Protein 4CA1 (pdb70)

Structure (mmCIF, N/CA/C/O backbone):
data_4CA1
#
_entry.id   4CA1
#
_cell.length_a   76.060
_cell.length_b   104.120
_cell.length_c   133.590
_cell.angle_alpha   90.00
_cell.angle_beta   90.00
_cell.angle_gamma   90.00
#
_symmetry.space_group_name_H-M   'I 2 2 2'
#
loop_
_entity.id
_entity.type
_entity.pdbx_description
1 polymer 'E3 UBIQUITIN-PROTEIN LIGASE SIAH1'
2 non-polymer 'ZINC ION'
3 non-polymer 'SULFATE ION'
4 non-polymer 'CHLORIDE ION'
5 non-polymer GLYCEROL
6 water water
#
loop_
_atom_site.group_PDB
_atom_site.id
_atom_site.type_symbol
_atom_site.label_atom_id
_atom_site.label_alt_id
_atom_site.label_comp_id
_atom_site.label_asym_id
_atom_site.label_entity_id
_atom_site.label_seq_id
_atom_site.pdbx_PDB_ins_code
_atom_site.Cartn_x
_atom_site.Cartn_y
_atom_site.Cartn_z
_atom_site.occupancy
_atom_site.B_iso_or_equiv
_atom_site.auth_seq_id
_atom_site.auth_comp_id
_atom_site.auth_asym_id
_atom_site.auth_atom_id
_atom_site.pdbx_PDB_model_num
ATOM 1 N N . ALA A 1 4 ? -2.458 -24.316 22.745 1.00 109.32 91 ALA A N 1
ATOM 2 C CA . ALA A 1 4 ? -1.415 -24.855 21.831 1.00 77.77 91 ALA A CA 1
ATOM 3 C C . ALA A 1 4 ? -0.089 -23.983 21.875 1.00 64.05 91 ALA A C 1
ATOM 4 O O . ALA A 1 4 ? 0.787 -24.140 22.761 1.00 52.50 91 ALA A O 1
ATOM 6 N N . ASN A 1 5 ? 0.105 -23.168 20.808 1.00 63.35 92 ASN A N 1
ATOM 7 C CA . ASN A 1 5 ? 1.349 -22.359 20.637 1.00 52.84 92 ASN A CA 1
ATOM 8 C C . ASN A 1 5 ? 1.462 -21.201 21.673 1.00 51.85 92 ASN A C 1
ATOM 9 O O . ASN A 1 5 ? 0.461 -20.742 22.240 1.00 57.13 92 ASN A O 1
ATOM 14 N N . SER A 1 6 ? 2.670 -20.778 21.987 1.00 43.69 93 SER A N 1
ATOM 15 C CA . SER A 1 6 ? 2.767 -19.632 22.874 1.00 45.43 93 SER A CA 1
ATOM 16 C C . SER A 1 6 ? 2.549 -18.335 22.040 1.00 47.09 93 SER A C 1
ATOM 17 O O . SER A 1 6 ? 2.640 -18.329 20.781 1.00 44.49 93 SER A O 1
ATOM 20 N N . VAL A 1 7 ? 2.242 -17.268 22.783 1.00 46.85 94 VAL A N 1
ATOM 21 C CA . VAL A 1 7 ? 2.087 -15.899 22.234 1.00 46.86 94 VAL A CA 1
ATOM 22 C C . VAL A 1 7 ? 3.377 -15.401 21.552 1.00 56.67 94 VAL A C 1
ATOM 23 O O . VAL A 1 7 ? 4.443 -15.351 22.198 1.00 52.83 94 VAL A O 1
ATOM 27 N N . LEU A 1 8 ? 3.267 -14.985 20.261 1.00 45.09 95 LEU A N 1
ATOM 28 C CA . LEU A 1 8 ? 4.358 -14.398 19.472 1.00 53.76 95 LEU A CA 1
ATOM 29 C C . LEU A 1 8 ? 4.227 -12.868 19.425 1.00 48.56 95 LEU A C 1
ATOM 30 O O . LEU A 1 8 ? 3.109 -12.360 19.471 1.00 55.04 95 LEU A O 1
ATOM 35 N N . PHE A 1 9 ? 5.364 -12.156 19.340 1.00 50.08 96 PHE A N 1
ATOM 36 C CA . PHE A 1 9 ? 5.412 -10.666 19.206 1.00 49.05 96 PHE A CA 1
ATOM 37 C C . PHE A 1 9 ? 5.824 -10.229 17.784 1.00 54.44 96 PHE A C 1
ATOM 38 O O . PHE A 1 9 ? 6.748 -10.788 17.214 1.00 41.89 96 PHE A O 1
ATOM 46 N N . PRO A 1 10 ? 5.134 -9.222 17.206 1.00 57.70 97 PRO A N 1
ATOM 47 C CA . PRO A 1 10 ? 5.665 -8.628 15.973 1.00 52.66 97 PRO A CA 1
ATOM 48 C C . PRO A 1 10 ? 6.990 -7.883 16.210 1.00 47.81 97 PRO A C 1
ATOM 49 O O . PRO A 1 10 ? 7.203 -7.272 17.253 1.00 45.49 97 PRO A O 1
ATOM 53 N N . CYS A 1 11 ? 7.895 -7.948 15.244 1.00 42.01 98 CYS A N 1
ATOM 54 C CA . CYS A 1 11 ? 9.055 -7.081 15.225 1.00 40.74 98 CYS A CA 1
ATOM 55 C C . CYS A 1 11 ? 8.617 -5.603 15.240 1.00 40.71 98 CYS A C 1
ATOM 56 O O . CYS A 1 11 ? 7.668 -5.233 14.525 1.00 46.63 98 CYS A O 1
ATOM 59 N N . LYS A 1 12 ? 9.305 -4.768 16.047 1.00 43.18 99 LYS A N 1
ATOM 60 C CA . LYS A 1 12 ? 8.990 -3.310 16.129 1.00 37.49 99 LYS A CA 1
ATOM 61 C C . LYS A 1 12 ? 9.077 -2.622 14.750 1.00 43.41 99 LYS A C 1
ATOM 62 O O . LYS A 1 12 ? 8.577 -1.507 14.594 1.00 40.89 99 LYS A O 1
ATOM 68 N N . TYR A 1 13 ? 9.689 -3.280 13.754 1.00 34.29 100 TYR A N 1
ATOM 69 C CA . TYR A 1 13 ? 9.748 -2.705 12.377 1.00 35.89 100 TYR A CA 1
ATOM 70 C C . TYR A 1 13 ? 8.793 -3.337 11.417 1.00 42.24 100 TYR A C 1
ATOM 71 O O . TYR A 1 13 ? 8.987 -3.240 10.190 1.00 41.38 100 TYR A O 1
ATOM 80 N N . ALA A 1 14 ? 7.765 -3.955 11.982 1.00 40.43 101 ALA A N 1
ATOM 81 C CA . ALA A 1 14 ? 6.633 -4.433 11.182 1.00 48.44 101 ALA A CA 1
ATOM 82 C C . ALA A 1 14 ? 6.013 -3.353 10.245 1.00 52.45 101 ALA A C 1
ATOM 83 O O . ALA A 1 14 ? 5.668 -3.650 9.107 1.00 59.49 101 ALA A O 1
ATOM 85 N N . SER A 1 15 ? 5.892 -2.111 10.716 1.00 54.19 102 SER A N 1
ATOM 86 C CA . SER A 1 15 ? 5.295 -1.021 9.918 1.00 64.58 102 SER A CA 1
ATOM 87 C C . SER A 1 15 ? 6.155 -0.613 8.711 1.00 59.91 102 SER A C 1
ATOM 88 O O . SER A 1 15 ? 5.696 0.110 7.800 1.00 61.62 102 SER A O 1
ATOM 91 N N . SER A 1 16 ? 7.407 -1.082 8.723 1.00 55.58 103 SER A N 1
ATOM 92 C CA . SER A 1 16 ? 8.381 -0.846 7.633 1.00 43.20 103 SER A CA 1
ATOM 93 C C . SER A 1 16 ? 8.439 -2.049 6.691 1.00 57.51 103 SER A C 1
ATOM 94 O O . SER A 1 16 ? 9.225 -2.049 5.738 1.00 71.41 103 SER A O 1
ATOM 97 N N . GLY A 1 17 ? 7.579 -3.050 6.962 1.00 72.30 104 GLY A N 1
ATOM 98 C CA . GLY A 1 17 ? 7.403 -4.260 6.129 1.00 73.01 104 GLY A CA 1
ATOM 99 C C . GLY A 1 17 ? 7.898 -5.559 6.774 1.00 75.01 104 GLY A C 1
ATOM 100 O O . GLY A 1 17 ? 7.837 -6.618 6.135 1.00 59.54 104 GLY A O 1
ATOM 101 N N . CYS A 1 18 ? 8.387 -5.499 8.026 1.00 61.73 105 CYS A N 1
ATOM 102 C CA . CYS A 1 18 ? 8.949 -6.702 8.689 1.00 55.12 105 CYS A CA 1
ATOM 103 C C . CYS A 1 18 ? 7.867 -7.673 9.182 1.00 70.39 105 CYS A C 1
ATOM 104 O O . CYS A 1 18 ? 7.160 -7.360 10.143 1.00 75.83 105 CYS A O 1
ATOM 107 N N . GLU A 1 19 ? 7.798 -8.828 8.506 1.00 79.10 106 GLU A N 1
ATOM 108 C CA . GLU A 1 19 ? 6.735 -9.813 8.675 1.00 77.11 106 GLU A CA 1
ATOM 109 C C . GLU A 1 19 ? 7.021 -10.754 9.835 1.00 84.23 106 GLU A C 1
ATOM 110 O O . GLU A 1 19 ? 6.157 -11.538 10.225 1.00 80.26 106 GLU A O 1
ATOM 116 N N . ILE A 1 20 ? 8.213 -10.695 10.420 1.00 61.39 107 ILE A N 1
ATOM 117 C CA . ILE A 1 20 ? 8.518 -11.776 11.354 1.00 62.21 107 ILE A CA 1
ATOM 118 C C . ILE A 1 20 ? 7.910 -11.684 12.801 1.00 59.99 107 ILE A C 1
ATOM 119 O O . ILE A 1 20 ? 7.798 -10.572 13.329 1.00 54.23 107 ILE A O 1
ATOM 124 N N . THR A 1 21 ? 7.476 -12.822 13.408 1.00 69.12 108 THR A N 1
ATOM 125 C CA . THR A 1 21 ? 6.889 -12.786 14.721 1.00 61.86 108 THR A CA 1
ATOM 126 C C . THR A 1 21 ? 7.726 -13.773 15.507 1.00 53.61 108 THR A C 1
ATOM 127 O O . THR A 1 21 ? 8.085 -14.858 15.015 1.00 68.49 108 THR A O 1
ATOM 131 N N A LEU A 1 22 ? 8.011 -13.383 16.743 0.70 50.78 109 LEU A N 1
ATOM 132 N N B LEU A 1 22 ? 8.069 -13.411 16.731 0.30 51.41 109 LEU A N 1
ATOM 133 C CA A LEU A 1 22 ? 9.031 -14.028 17.578 0.70 56.01 109 LEU A CA 1
ATOM 134 C CA B LEU A 1 22 ? 8.985 -14.240 17.500 0.30 53.99 109 LEU A CA 1
ATOM 135 C C A LEU A 1 22 ? 8.667 -14.201 19.068 0.70 53.53 109 LEU A C 1
ATOM 136 C C B LEU A 1 22 ? 8.640 -14.289 18.992 0.30 52.51 109 LEU A C 1
ATOM 137 O O A LEU A 1 22 ? 7.853 -13.420 19.623 0.70 53.48 109 LEU A O 1
ATOM 138 O O B LEU A 1 22 ? 7.780 -13.526 19.465 0.30 58.06 109 LEU A O 1
ATOM 147 N N . PRO A 1 23 ? 9.279 -15.214 19.732 1.00 49.50 110 PRO A N 1
ATOM 148 C CA . PRO A 1 23 ? 9.091 -15.239 21.182 1.00 47.53 110 PRO A CA 1
ATOM 149 C C . PRO A 1 23 ? 9.734 -14.004 21.757 1.00 40.33 110 PRO A C 1
ATOM 150 O O . PRO A 1 23 ? 10.615 -13.420 21.125 1.00 45.66 110 PRO A O 1
ATOM 154 N N . HIS A 1 24 ? 9.301 -13.604 22.945 1.00 42.42 111 HIS A N 1
ATOM 155 C CA . HIS A 1 24 ? 9.887 -12.411 23.570 1.00 44.36 111 HIS A CA 1
ATOM 156 C C . HIS A 1 24 ? 11.434 -12.464 23.755 1.00 45.43 111 HIS A C 1
ATOM 157 O O . HIS A 1 24 ? 12.118 -11.464 23.462 1.00 48.04 111 HIS A O 1
ATOM 164 N N . THR A 1 25 ? 11.988 -13.608 24.180 1.00 50.39 112 THR A N 1
ATOM 165 C CA . THR A 1 25 ? 13.458 -13.685 24.387 1.00 45.36 112 THR A CA 1
ATOM 166 C C . THR A 1 25 ? 14.240 -13.408 23.142 1.00 43.26 112 THR A C 1
ATOM 167 O O . THR A 1 25 ? 15.431 -13.014 23.242 1.00 47.86 112 THR A O 1
ATOM 171 N N . GLU A 1 26 ? 13.636 -13.679 21.972 1.00 45.36 113 GLU A N 1
ATOM 172 C CA . GLU A 1 26 ? 14.383 -13.500 20.687 1.00 45.36 113 GLU A CA 1
ATOM 173 C C . GLU A 1 26 ? 14.196 -12.120 20.020 1.00 51.49 113 GLU A C 1
ATOM 174 O O . GLU A 1 26 ? 14.860 -11.783 19.013 1.00 46.62 113 GLU A O 1
ATOM 180 N N . LYS A 1 27 ? 13.269 -11.337 20.585 1.00 42.48 114 LYS A N 1
ATOM 181 C CA . LYS A 1 27 ? 12.757 -10.140 19.916 1.00 35.47 114 LYS A CA 1
ATOM 182 C C . LYS A 1 27 ? 13.833 -9.076 19.773 1.00 38.05 114 LYS A C 1
ATOM 183 O O . LYS A 1 27 ? 14.049 -8.609 18.625 1.00 38.07 114 LYS A O 1
ATOM 189 N N . ALA A 1 28 ? 14.528 -8.712 20.884 1.00 41.39 115 ALA A N 1
ATOM 190 C CA . ALA A 1 28 ? 15.618 -7.665 20.837 1.00 37.46 115 ALA A CA 1
ATOM 191 C C . ALA A 1 28 ? 16.761 -8.056 19.877 1.00 43.08 115 ALA A C 1
ATOM 192 O O . ALA A 1 28 ? 17.265 -7.192 19.117 1.00 41.56 115 ALA A O 1
ATOM 194 N N . ASP A 1 29 ? 17.167 -9.335 19.912 1.00 43.99 116 ASP A N 1
ATOM 195 C CA . ASP A 1 29 ? 18.247 -9.882 19.064 1.00 45.33 116 ASP A CA 1
ATOM 196 C C . ASP A 1 29 ? 17.926 -9.653 17.592 1.00 42.28 116 ASP A C 1
ATOM 197 O O . ASP A 1 29 ? 18.739 -9.139 16.828 1.00 47.83 116 ASP A O 1
ATOM 202 N N . HIS A 1 30 ? 16.689 -10.026 17.229 1.00 40.14 117 HIS A N 1
ATOM 203 C CA . HIS A 1 30 ? 16.193 -9.842 15.874 1.00 37.74 117 HIS A CA 1
ATOM 204 C C . HIS A 1 30 ? 16.114 -8.389 15.427 1.00 38.31 117 HIS A C 1
ATOM 205 O O . HIS A 1 30 ? 16.513 -8.058 14.281 1.00 41.62 117 HIS A O 1
ATOM 212 N N . GLU A 1 31 ? 15.556 -7.544 16.266 1.00 36.45 118 GLU A N 1
ATOM 213 C CA . GLU A 1 31 ? 15.367 -6.124 15.901 1.00 42.48 118 GLU A CA 1
ATOM 214 C C . GLU A 1 31 ? 16.696 -5.406 15.714 1.00 41.80 118 GLU A C 1
ATOM 215 O O . GLU A 1 31 ? 16.807 -4.472 14.914 1.00 40.34 118 GLU A O 1
ATOM 221 N N . GLU A 1 32 ? 17.699 -5.849 16.484 1.00 40.29 119 GLU A N 1
ATOM 222 C CA . GLU A 1 32 ? 19.069 -5.338 16.345 1.00 43.33 119 GLU A CA 1
ATOM 223 C C . GLU A 1 32 ? 19.639 -5.573 14.959 1.00 37.92 119 GLU A C 1
ATOM 224 O O . GLU A 1 32 ? 20.445 -4.758 14.448 1.00 50.40 119 GLU A O 1
ATOM 230 N N . LEU A 1 33 ? 19.244 -6.690 14.341 1.00 51.74 120 LEU A N 1
ATOM 231 C CA . LEU A 1 33 ? 19.806 -7.085 13.047 1.00 52.63 120 LEU A CA 1
ATOM 232 C C . LEU A 1 33 ? 18.807 -6.874 11.878 1.00 44.39 120 LEU A C 1
ATOM 233 O O . LEU A 1 33 ? 19.133 -7.140 10.725 1.00 50.51 120 LEU A O 1
ATOM 238 N N . CYS A 1 34 ? 17.576 -6.436 12.180 1.00 43.92 121 CYS A N 1
ATOM 239 C CA . CYS A 1 34 ? 16.499 -6.413 11.181 1.00 36.21 121 CYS A CA 1
ATOM 240 C C . CYS A 1 34 ? 16.888 -5.474 10.017 1.00 42.80 121 CYS A C 1
ATOM 241 O O . CYS A 1 34 ? 17.120 -4.280 10.221 1.00 38.05 121 CYS A O 1
ATOM 244 N N . GLU A 1 35 ? 17.025 -5.982 8.781 1.00 43.10 122 GLU A N 1
ATOM 245 C CA . GLU A 1 35 ? 17.229 -5.134 7.591 1.00 51.20 122 GLU A CA 1
ATOM 246 C C . GLU A 1 35 ? 16.099 -4.097 7.270 1.00 41.48 122 GLU A C 1
ATOM 247 O O . GLU A 1 35 ? 16.329 -3.150 6.548 1.00 65.68 122 GLU A O 1
ATOM 253 N N . PHE A 1 36 ? 14.906 -4.264 7.902 1.00 47.62 123 PHE A N 1
ATOM 254 C CA . PHE A 1 36 ? 13.764 -3.333 7.695 1.00 42.53 123 PHE A CA 1
ATOM 255 C C . PHE A 1 36 ? 13.849 -2.080 8.545 1.00 38.37 123 PHE A C 1
ATOM 256 O O . PHE A 1 36 ? 13.028 -1.161 8.395 1.00 36.56 123 PHE A O 1
ATOM 264 N N . ARG A 1 37 ? 14.779 -2.052 9.485 1.00 31.20 124 ARG A N 1
ATOM 265 C CA . ARG A 1 37 ? 14.866 -0.887 10.354 1.00 29.81 124 ARG A CA 1
ATOM 266 C C . ARG A 1 37 ? 15.107 0.433 9.552 1.00 28.79 124 ARG A C 1
ATOM 267 O O . ARG A 1 37 ? 16.052 0.513 8.788 1.00 28.84 124 ARG A O 1
ATOM 275 N N . PRO A 1 38 ? 14.232 1.430 9.694 1.00 26.90 125 PRO A N 1
ATOM 276 C CA . PRO A 1 38 ? 14.394 2.653 8.911 1.00 26.98 125 PRO A CA 1
ATOM 277 C C . PRO A 1 38 ? 15.307 3.697 9.576 1.00 24.66 125 PRO A C 1
ATOM 278 O O . PRO A 1 38 ? 15.330 3.884 10.843 1.00 28.90 125 PRO A O 1
ATOM 282 N N . TYR A 1 39 ? 16.035 4.395 8.735 1.00 25.25 126 TYR A N 1
ATOM 283 C CA . TYR A 1 39 ? 16.868 5.529 9.224 1.00 25.51 126 TYR A CA 1
ATOM 284 C C . TYR A 1 39 ? 16.486 6.758 8.414 1.00 27.92 126 TYR A C 1
ATOM 285 O O . TYR A 1 39 ? 16.220 6.660 7.195 1.00 28.61 126 TYR A O 1
ATOM 294 N N . SER A 1 40 ? 16.401 7.895 9.061 1.00 25.85 127 SER A N 1
ATOM 295 C CA . SER A 1 40 ? 16.187 9.189 8.309 1.00 27.32 127 SER A CA 1
ATOM 296 C C . SER A 1 40 ? 17.480 9.726 7.657 1.00 24.83 127 SER A C 1
ATOM 297 O O . SER A 1 40 ? 18.596 9.434 8.096 1.00 25.09 127 SER A O 1
ATOM 300 N N . CYS A 1 41 ? 17.341 10.526 6.598 1.00 25.14 128 CYS A N 1
ATOM 301 C CA . CYS A 1 41 ? 18.506 11.134 5.938 1.00 24.21 128 CYS A CA 1
ATOM 302 C C . CYS A 1 41 ? 19.277 11.953 6.952 1.00 21.77 128 CYS A C 1
ATOM 303 O O . CYS A 1 41 ? 18.662 12.732 7.698 1.00 27.21 128 CYS A O 1
ATOM 306 N N . PRO A 1 42 ? 20.583 11.722 7.056 1.00 20.00 129 PRO A N 1
ATOM 307 C CA . PRO A 1 42 ? 21.310 12.393 8.153 1.00 19.42 129 PRO A CA 1
ATOM 308 C C . PRO A 1 42 ? 21.808 13.775 7.753 1.00 22.77 129 PRO A C 1
ATOM 309 O O . PRO A 1 42 ? 22.396 14.439 8.572 1.00 28.19 129 PRO A O 1
ATOM 313 N N . CYS A 1 43 ? 21.574 14.221 6.515 1.00 24.97 130 CYS A N 1
ATOM 314 C CA A CYS A 1 43 ? 22.066 15.529 6.081 0.50 25.03 130 CYS A CA 1
ATOM 315 C CA B CYS A 1 43 ? 21.937 15.596 6.101 0.50 27.73 130 CYS A CA 1
ATOM 316 C C . CYS A 1 43 ? 21.226 16.656 6.776 1.00 32.61 130 CYS A C 1
ATOM 317 O O . CYS A 1 43 ? 19.991 16.697 6.691 1.00 41.23 130 CYS A O 1
ATOM 322 N N . PRO A 1 44 ? 21.929 17.583 7.432 1.00 29.79 131 PRO A N 1
ATOM 323 C CA . PRO A 1 44 ? 21.216 18.675 8.113 1.00 40.41 131 PRO A CA 1
ATOM 324 C C . PRO A 1 44 ? 20.684 19.639 7.077 1.00 51.72 131 PRO A C 1
ATOM 325 O O . PRO A 1 44 ? 21.266 19.737 5.966 1.00 53.72 131 PRO A O 1
ATOM 329 N N . GLY A 1 45 ? 19.564 20.277 7.390 1.00 61.61 132 GLY A N 1
ATOM 330 C CA . GLY A 1 45 ? 18.743 19.958 8.612 1.00 70.55 132 GLY A CA 1
ATOM 331 C C . GLY A 1 45 ? 17.291 19.508 8.369 1.00 54.79 132 GLY A C 1
ATOM 332 O O . GLY A 1 45 ? 16.812 18.492 8.942 1.00 74.12 132 GLY A O 1
ATOM 333 N N . ALA A 1 46 ? 16.598 20.234 7.485 1.00 62.14 133 ALA A N 1
ATOM 334 C CA . ALA A 1 46 ? 15.135 20.075 7.291 1.00 84.18 133 ALA A CA 1
ATOM 335 C C . ALA A 1 46 ? 14.663 19.539 5.899 1.00 102.13 133 ALA A C 1
ATOM 336 O O . ALA A 1 46 ? 13.624 18.855 5.794 1.00 92.67 133 ALA A O 1
ATOM 338 N N . SER A 1 47 ? 15.437 19.827 4.850 1.00 80.32 134 SER A N 1
ATOM 339 C CA . SER A 1 47 ? 15.015 19.604 3.476 1.00 75.45 134 SER A CA 1
ATOM 340 C C . SER A 1 47 ? 14.501 18.165 3.232 1.00 58.46 134 SER A C 1
ATOM 341 O O . SER A 1 47 ? 13.376 17.923 2.813 1.00 61.49 134 SER A O 1
ATOM 344 N N . CYS A 1 48 ? 15.345 17.203 3.558 1.00 51.60 135 CYS A N 1
ATOM 345 C CA . CYS A 1 48 ? 15.239 15.882 2.924 1.00 39.37 135 CYS A CA 1
ATOM 346 C C . CYS A 1 48 ? 14.393 14.944 3.765 1.00 35.56 135 CYS A C 1
ATOM 347 O O . CYS A 1 48 ? 14.652 14.787 4.984 1.00 39.36 135 CYS A O 1
ATOM 350 N N A LYS A 1 49 ? 13.372 14.333 3.155 0.50 36.28 136 LYS A N 1
ATOM 351 N N B LYS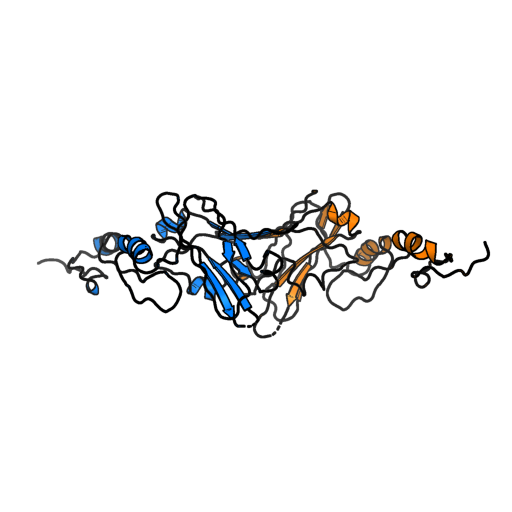 A 1 49 ? 13.446 14.291 3.089 0.50 36.14 136 LYS A N 1
ATOM 352 C CA A LYS A 1 49 ? 12.479 13.448 3.897 0.50 34.58 136 LYS A CA 1
ATOM 353 C CA B LYS A 1 49 ? 12.416 13.479 3.706 0.50 35.68 136 LYS A CA 1
ATOM 354 C C A LYS A 1 49 ? 12.716 11.983 3.617 0.50 32.90 136 LYS A C 1
ATOM 355 C C B LYS A 1 49 ? 12.700 12.000 3.576 0.50 32.80 136 LYS A C 1
ATOM 356 O O A LYS A 1 49 ? 11.885 11.135 3.992 0.50 33.49 136 LYS A O 1
ATOM 357 O O B LYS A 1 49 ? 11.893 11.160 4.014 0.50 33.02 136 LYS A O 1
ATOM 368 N N . TRP A 1 50 ? 13.833 11.665 2.966 1.00 26.97 137 TRP A N 1
ATOM 369 C CA . TRP A 1 50 ? 14.161 10.255 2.702 1.00 28.50 137 TRP A CA 1
ATOM 370 C C . TRP A 1 50 ? 14.316 9.431 3.996 1.00 28.08 137 TRP A C 1
ATOM 371 O O . TRP A 1 50 ? 14.776 9.918 5.043 1.00 27.50 137 TRP A O 1
ATOM 382 N N . GLN A 1 51 ? 13.818 8.210 3.923 1.00 27.38 138 GLN A N 1
ATOM 383 C CA . GLN A 1 51 ? 14.103 7.197 4.912 1.00 27.30 138 GLN A CA 1
ATOM 384 C C . GLN A 1 51 ? 14.475 5.885 4.199 1.00 25.52 138 GLN A C 1
ATOM 385 O O . GLN A 1 51 ? 14.007 5.572 3.089 1.00 30.21 138 GLN A O 1
ATOM 391 N N . GLY A 1 52 ? 15.386 5.125 4.829 1.00 26.04 139 GLY A N 1
ATOM 392 C CA . GLY A 1 52 ? 15.793 3.825 4.232 1.00 25.13 139 GLY A CA 1
ATOM 393 C C . GLY A 1 52 ? 16.639 3.005 5.204 1.00 21.72 139 GLY A C 1
ATOM 394 O O . GLY A 1 52 ? 16.845 3.412 6.342 1.00 23.76 139 GLY A O 1
ATOM 395 N N . SER A 1 53 ? 17.145 1.864 4.756 1.00 24.14 140 SER A N 1
ATOM 396 C CA . SER A 1 53 ? 17.946 1.006 5.608 1.00 21.66 140 SER A CA 1
ATOM 397 C C . SER A 1 53 ? 19.303 1.650 5.914 1.00 20.29 140 SER A C 1
ATOM 398 O O . SER A 1 53 ? 19.751 2.574 5.171 1.00 20.38 140 SER A O 1
ATOM 401 N N . LEU A 1 54 ? 19.995 1.168 6.967 1.00 19.43 141 LEU A N 1
ATOM 402 C CA . LEU A 1 54 ? 21.303 1.719 7.300 1.00 18.84 141 LEU A CA 1
ATOM 403 C C . LEU A 1 54 ? 22.290 1.603 6.143 1.00 19.20 141 LEU A C 1
ATOM 404 O O . LEU A 1 54 ? 22.998 2.568 5.822 1.00 19.38 141 LEU A O 1
ATOM 409 N N . ASP A 1 55 ? 22.294 0.449 5.468 1.00 19.96 142 ASP A N 1
ATOM 410 C CA . ASP A 1 55 ? 23.239 0.300 4.272 1.00 18.71 142 ASP A CA 1
ATOM 411 C C . ASP A 1 55 ? 22.848 1.160 3.068 1.00 23.22 142 ASP A C 1
ATOM 412 O O . ASP A 1 55 ? 23.675 1.319 2.146 1.00 24.77 142 ASP A O 1
ATOM 417 N N . ALA A 1 56 ? 21.630 1.732 3.102 1.00 19.52 143 ALA A N 1
ATOM 418 C CA . ALA A 1 56 ? 21.198 2.610 2.016 1.00 20.31 143 ALA A CA 1
ATOM 419 C C . ALA A 1 56 ? 21.533 4.044 2.242 1.00 20.36 143 ALA A C 1
ATOM 420 O O . ALA A 1 56 ? 21.379 4.877 1.343 1.00 21.08 143 ALA A O 1
ATOM 422 N N . VAL A 1 57 ? 21.997 4.400 3.443 1.00 16.89 144 VAL A N 1
ATOM 423 C CA . VAL A 1 57 ? 22.255 5.813 3.746 1.00 15.06 144 VAL A CA 1
ATOM 424 C C . VAL A 1 57 ? 23.393 6.378 2.917 1.00 18.07 144 VAL A C 1
ATOM 425 O O . VAL A 1 57 ? 23.268 7.442 2.319 1.00 16.76 144 VAL A O 1
ATOM 429 N N . MET A 1 58 ? 24.543 5.709 2.879 1.00 19.00 145 MET A N 1
ATOM 430 C CA . MET A 1 58 ? 25.651 6.294 2.119 1.00 17.34 145 MET A CA 1
ATOM 431 C C . MET A 1 58 ? 25.327 6.390 0.609 1.00 21.17 145 MET A C 1
ATOM 432 O O . MET A 1 58 ? 25.608 7.418 0.023 1.00 20.81 145 MET A O 1
ATOM 437 N N . PRO A 1 59 ? 24.696 5.360 0.011 1.00 21.62 146 PRO A N 1
ATOM 438 C CA . PRO A 1 59 ? 24.250 5.563 -1.362 1.00 24.94 146 PRO A CA 1
ATOM 439 C C . PRO A 1 59 ? 23.273 6.698 -1.554 1.00 24.18 146 PRO A C 1
ATOM 440 O O . PRO A 1 59 ? 23.313 7.434 -2.584 1.00 29.66 146 PRO A O 1
ATOM 444 N N . HIS A 1 60 ? 22.358 6.834 -0.612 1.00 20.79 147 HIS A N 1
ATOM 445 C CA . HIS A 1 60 ? 21.428 7.994 -0.665 1.00 18.59 147 HIS A CA 1
ATOM 446 C C . HIS A 1 60 ? 22.208 9.323 -0.723 1.00 21.31 147 HIS A C 1
ATOM 447 O O . HIS A 1 60 ? 21.859 10.223 -1.495 1.00 23.51 147 HIS A O 1
ATOM 454 N N . LEU A 1 61 ? 23.251 9.456 0.124 1.00 17.11 148 LEU A N 1
ATOM 455 C CA . LEU A 1 61 ? 24.008 10.710 0.177 1.00 17.89 148 LEU A CA 1
ATOM 456 C C . LEU A 1 61 ? 24.724 10.878 -1.124 1.00 22.64 148 LEU A C 1
ATOM 457 O O . LEU A 1 61 ? 24.817 12.003 -1.616 1.00 25.29 148 LEU A O 1
ATOM 462 N N . MET A 1 62 ? 25.277 9.792 -1.640 1.00 26.31 149 MET A N 1
ATOM 463 C CA . MET A 1 62 ? 26.077 9.889 -2.891 1.00 35.30 149 MET A CA 1
ATOM 464 C C . MET A 1 62 ? 25.204 10.255 -4.076 1.00 25.38 149 MET A C 1
ATOM 465 O O . MET A 1 62 ? 25.659 10.913 -5.013 1.00 32.85 149 MET A O 1
ATOM 470 N N . HIS A 1 63 ? 23.936 9.797 -4.077 1.00 27.52 150 HIS A N 1
ATOM 471 C CA . HIS A 1 63 ? 23.077 10.058 -5.242 1.00 33.21 150 HIS A CA 1
ATOM 472 C C . HIS A 1 63 ? 22.216 11.321 -5.151 1.00 38.68 150 HIS A C 1
ATOM 473 O O . HIS A 1 63 ? 21.976 11.960 -6.200 1.00 34.85 150 HIS A O 1
ATOM 480 N N . GLN A 1 64 ? 21.775 11.686 -3.935 1.00 29.03 151 GLN A N 1
ATOM 481 C CA . GLN A 1 64 ? 20.843 12.789 -3.757 1.00 23.25 151 GLN A CA 1
ATOM 482 C C . GLN A 1 64 ? 21.484 14.022 -3.153 1.00 28.27 151 GLN A C 1
ATOM 483 O O . GLN A 1 64 ? 20.795 15.039 -3.113 1.00 32.17 151 GLN A O 1
ATOM 489 N N . HIS A 1 65 ? 22.734 13.930 -2.601 1.00 25.64 152 HIS A N 1
ATOM 490 C CA . HIS A 1 65 ? 23.414 15.098 -2.004 1.00 21.87 152 HIS A CA 1
ATOM 491 C C . HIS A 1 65 ? 24.814 15.233 -2.552 1.00 25.22 152 HIS A C 1
ATOM 492 O O . HIS A 1 65 ? 25.815 15.115 -1.826 1.00 23.66 152 HIS A O 1
ATOM 499 N N . LYS A 1 66 ? 24.884 15.569 -3.820 1.00 31.76 153 LYS A N 1
ATOM 500 C CA . LYS A 1 66 ? 26.165 15.529 -4.535 1.00 29.26 153 LYS A CA 1
ATOM 501 C C . LYS A 1 66 ? 27.148 16.571 -4.113 1.00 29.43 153 LYS A C 1
ATOM 502 O O . LYS A 1 66 ? 28.330 16.435 -4.431 1.00 41.44 153 LYS A O 1
ATOM 508 N N . SER A 1 67 ? 26.675 17.629 -3.456 1.00 28.22 154 SER A N 1
ATOM 509 C CA . SER A 1 67 ? 27.545 18.683 -2.988 1.00 30.28 154 SER A CA 1
ATOM 510 C C . SER A 1 67 ? 28.362 18.235 -1.715 1.00 26.34 154 SER A C 1
ATOM 511 O O . SER A 1 67 ? 29.367 18.867 -1.337 1.00 29.37 154 SER A O 1
ATOM 514 N N . ILE A 1 68 ? 28.008 17.102 -1.109 1.00 22.80 155 ILE A N 1
ATOM 515 C CA . ILE A 1 68 ? 28.830 16.607 0.001 1.00 17.76 155 ILE A CA 1
ATOM 516 C C . ILE A 1 68 ? 30.078 15.856 -0.558 1.00 19.49 155 ILE A C 1
ATOM 517 O O . ILE A 1 68 ? 29.969 14.809 -1.202 1.00 25.04 155 ILE A O 1
ATOM 522 N N . THR A 1 69 ? 31.240 16.330 -0.186 1.00 21.00 156 THR A N 1
ATOM 523 C CA . THR A 1 69 ? 32.532 15.550 -0.469 1.00 21.21 156 THR A CA 1
ATOM 524 C C . THR A 1 69 ? 32.821 14.517 0.552 1.00 20.30 156 THR A C 1
ATOM 525 O O . THR A 1 69 ? 32.402 14.688 1.746 1.00 19.60 156 THR A O 1
ATOM 529 N N . THR A 1 70 ? 33.523 13.473 0.140 1.00 15.24 157 THR A N 1
ATOM 530 C CA . THR A 1 70 ? 33.960 12.462 1.045 1.00 16.03 157 THR A CA 1
ATOM 531 C C . THR A 1 70 ? 35.473 12.459 0.927 1.00 15.90 157 THR A C 1
ATOM 532 O O . THR A 1 70 ? 36.043 12.189 -0.158 1.00 18.45 157 THR A O 1
ATOM 536 N N A LEU A 1 71 ? 36.145 12.779 2.016 0.50 13.55 158 LEU A N 1
ATOM 537 N N B LEU A 1 71 ? 36.077 12.564 2.096 0.50 13.97 158 LEU A N 1
ATOM 538 C CA A LEU A 1 71 ? 37.562 12.548 2.046 0.50 13.96 158 LEU A CA 1
ATOM 539 C CA B LEU A 1 71 ? 37.496 12.561 2.273 0.50 13.23 158 LEU A CA 1
ATOM 540 C C A LEU A 1 71 ? 37.787 11.138 2.521 0.50 15.07 158 LEU A C 1
ATOM 541 C C B LEU A 1 71 ? 38.029 11.281 2.887 0.50 12.61 158 LEU A C 1
ATOM 542 O O A LEU A 1 71 ? 36.857 10.499 3.138 0.50 14.21 158 LEU A O 1
ATOM 543 O O B LEU A 1 71 ? 37.525 10.808 3.886 0.50 10.67 158 LEU A O 1
ATOM 552 N N . GLN A 1 72 ? 39.017 10.662 2.281 1.00 12.30 159 GLN A N 1
ATOM 553 C CA . GLN A 1 72 ? 39.492 9.379 2.787 1.00 13.85 159 GLN A CA 1
ATOM 554 C C . GLN A 1 72 ? 40.633 9.670 3.759 1.00 13.62 159 GLN A C 1
ATOM 555 O O . GLN A 1 72 ? 41.531 10.497 3.508 1.00 15.98 159 GLN A O 1
ATOM 561 N N . GLY A 1 73 ? 40.627 8.947 4.901 1.00 12.27 160 GLY A N 1
ATOM 562 C CA . GLY A 1 73 ? 41.793 8.886 5.852 1.00 14.31 160 GLY A CA 1
ATOM 563 C C . GLY A 1 73 ? 41.233 9.170 7.225 1.00 13.65 160 GLY A C 1
ATOM 564 O O . GLY A 1 73 ? 40.180 9.773 7.383 1.00 15.16 160 GLY A O 1
ATOM 565 N N . GLU A 1 74 ? 42.052 8.788 8.183 1.00 14.20 161 GLU A N 1
ATOM 566 C CA . GLU A 1 74 ? 41.661 9.017 9.566 1.00 15.40 161 GLU A CA 1
ATOM 567 C C . GLU A 1 74 ? 42.030 10.432 10.028 1.00 13.46 161 GLU A C 1
ATOM 568 O O . GLU A 1 74 ? 41.528 10.861 11.072 1.00 14.52 161 GLU A O 1
ATOM 574 N N . ASP A 1 75 ? 42.878 11.178 9.324 1.00 13.62 162 ASP A N 1
ATOM 575 C CA . ASP A 1 75 ? 43.297 12.497 9.801 1.00 14.11 162 ASP A CA 1
ATOM 576 C C . ASP A 1 75 ? 43.242 13.396 8.599 1.00 15.59 162 ASP A C 1
ATOM 577 O O . ASP A 1 75 ? 44.056 13.305 7.632 1.00 21.26 162 ASP A O 1
ATOM 582 N N . ILE A 1 76 ? 42.243 14.270 8.608 1.00 13.61 163 ILE A N 1
ATOM 583 C CA . ILE A 1 76 ? 41.966 15.130 7.403 1.00 15.60 163 ILE A CA 1
ATOM 584 C C . ILE A 1 76 ? 41.828 16.592 7.826 1.00 16.93 163 ILE A C 1
ATOM 585 O O . ILE A 1 76 ? 41.743 16.860 9.041 1.00 15.39 163 ILE A O 1
ATOM 590 N N . VAL A 1 77 ? 41.785 17.502 6.846 1.00 16.22 164 VAL A N 1
ATOM 591 C CA . VAL A 1 77 ? 41.454 18.880 7.075 1.00 17.01 164 VAL A CA 1
ATOM 592 C C . VAL A 1 77 ? 40.143 19.152 6.348 1.00 17.32 164 VAL A C 1
ATOM 593 O O . VAL A 1 77 ? 40.051 18.896 5.076 1.00 24.41 164 VAL A O 1
ATOM 597 N N A PHE A 1 78 ? 39.104 19.637 7.099 0.50 17.42 165 PHE A N 1
ATOM 598 N N B PHE A 1 78 ? 39.191 19.654 7.054 0.50 16.22 165 PHE A N 1
ATOM 599 C CA A PHE A 1 78 ? 37.653 20.069 6.708 0.50 15.50 165 PHE A CA 1
ATOM 600 C CA B PHE A 1 78 ? 38.158 20.119 6.266 0.50 15.06 165 PHE A CA 1
ATOM 601 C C A PHE A 1 78 ? 37.736 21.592 6.415 0.50 17.02 165 PHE A C 1
ATOM 602 C C B PHE A 1 78 ? 38.274 21.584 6.258 0.50 16.93 165 PHE A C 1
ATOM 603 O O A PHE A 1 78 ? 37.699 22.333 7.429 0.50 12.56 165 PHE A O 1
ATOM 604 O O B PHE A 1 78 ? 38.695 22.254 7.192 0.50 18.08 165 PHE A O 1
ATOM 619 N N . LEU A 1 79 ? 37.896 22.081 5.132 1.00 17.30 166 LEU A N 1
ATOM 620 C CA . LEU A 1 79 ? 37.988 23.513 4.911 1.00 18.28 166 LEU A CA 1
ATOM 621 C C . LEU A 1 79 ? 36.566 24.045 4.671 1.00 19.13 166 LEU A C 1
ATOM 622 O O . LEU A 1 79 ? 35.940 23.767 3.595 1.00 21.25 166 LEU A O 1
ATOM 627 N N . ALA A 1 80 ? 36.056 24.778 5.673 1.00 16.20 167 ALA A N 1
ATOM 628 C CA . ALA A 1 80 ? 34.707 25.372 5.576 1.00 16.04 167 ALA A CA 1
ATOM 629 C C . ALA A 1 80 ? 34.893 26.758 4.906 1.00 16.25 167 ALA A C 1
ATOM 630 O O . ALA A 1 80 ? 35.471 27.709 5.479 1.00 17.17 167 ALA A O 1
ATOM 632 N N . THR A 1 81 ? 34.451 26.905 3.637 1.00 17.92 168 THR A N 1
ATOM 633 C CA . THR A 1 81 ? 34.738 28.148 2.977 1.00 17.71 168 THR A CA 1
ATOM 634 C C . THR A 1 81 ? 33.654 29.177 3.243 1.00 19.36 168 THR A C 1
ATOM 635 O O . THR A 1 81 ? 32.494 28.789 3.459 1.00 20.78 168 THR A O 1
ATOM 639 N N . ASP A 1 82 ? 34.050 30.468 3.212 1.00 20.96 169 ASP A N 1
ATOM 640 C CA . ASP A 1 82 ? 33.088 31.612 3.249 1.00 23.44 169 ASP A CA 1
ATOM 641 C C . ASP A 1 82 ? 32.315 31.572 4.591 1.00 22.73 169 ASP A C 1
ATOM 642 O O . ASP A 1 82 ? 31.062 31.667 4.644 1.00 24.17 169 ASP A O 1
ATOM 647 N N . ILE A 1 83 ? 33.068 31.398 5.664 1.00 21.73 170 ILE A N 1
ATOM 648 C CA . ILE A 1 83 ? 32.385 31.294 6.991 1.00 22.51 170 ILE A CA 1
ATOM 649 C C . ILE A 1 83 ? 31.647 32.562 7.368 1.00 29.82 170 ILE A C 1
ATOM 650 O O . ILE A 1 83 ? 30.755 32.497 8.243 1.00 26.88 170 ILE A O 1
ATOM 655 N N . ASN A 1 84 ? 32.022 33.698 6.736 1.00 31.04 171 ASN A N 1
ATOM 656 C CA . ASN A 1 84 ? 31.361 34.981 7.021 1.00 39.10 171 ASN A CA 1
ATOM 657 C C . ASN A 1 84 ? 30.245 35.417 6.125 1.00 44.34 171 ASN A C 1
ATOM 658 O O . ASN A 1 84 ? 29.671 36.461 6.324 1.00 57.29 171 ASN A O 1
ATOM 663 N N . LEU A 1 85 ? 29.930 34.638 5.116 1.00 48.36 172 LEU A N 1
ATOM 664 C CA . LEU A 1 85 ? 28.856 35.097 4.251 1.00 53.19 172 LEU A CA 1
ATOM 665 C C . LEU A 1 85 ? 27.559 34.898 5.025 1.00 53.71 172 LEU A C 1
ATOM 666 O O . LEU A 1 85 ? 27.466 33.894 5.794 1.00 61.17 172 LEU A O 1
ATOM 671 N N . PRO A 1 86 ? 26.597 35.846 4.861 1.00 61.00 173 PRO A N 1
ATOM 672 C CA . PRO A 1 86 ? 25.439 36.000 5.764 1.00 66.25 173 PRO A CA 1
ATOM 673 C C . PRO A 1 86 ? 24.460 34.830 5.834 1.00 74.45 173 PRO A C 1
ATOM 674 O O . PRO A 1 86 ? 24.271 34.099 4.839 1.00 66.68 173 PRO A O 1
ATOM 678 N N . GLY A 1 87 ? 23.873 34.682 7.032 1.00 70.08 174 GLY A N 1
ATOM 679 C CA . GLY A 1 87 ? 22.724 33.812 7.307 1.00 75.30 174 GLY A CA 1
ATOM 680 C C . GLY A 1 87 ? 22.977 32.686 8.298 1.00 64.90 174 GLY A C 1
ATOM 681 O O . GLY A 1 87 ? 23.964 32.710 9.040 1.00 71.15 174 GLY A O 1
ATOM 682 N N . ALA A 1 88 ? 22.034 31.735 8.332 1.00 72.62 175 ALA A N 1
ATOM 683 C CA . ALA A 1 88 ? 22.224 30.367 8.858 1.00 65.87 175 ALA A CA 1
ATOM 684 C C . ALA A 1 88 ? 22.819 29.504 7.725 1.00 63.38 175 ALA A C 1
ATOM 685 O O . ALA A 1 88 ? 22.274 29.456 6.602 1.00 55.11 175 ALA A O 1
ATOM 687 N N . VAL A 1 89 ? 23.903 28.794 7.999 1.00 47.41 176 VAL A N 1
ATOM 688 C CA . VAL A 1 89 ? 24.600 28.103 6.945 1.00 35.20 176 VAL A CA 1
ATOM 689 C C . VAL A 1 89 ? 25.085 26.700 7.495 1.00 24.90 176 VAL A C 1
ATOM 690 O O . VAL A 1 89 ? 25.258 26.515 8.714 1.00 21.49 176 VAL A O 1
ATOM 694 N N . ASP A 1 90 ? 25.213 25.688 6.673 1.00 24.91 177 ASP A N 1
ATOM 695 C CA A ASP A 1 90 ? 25.665 24.358 7.075 0.80 23.02 177 ASP A CA 1
ATOM 696 C CA B ASP A 1 90 ? 25.752 24.396 7.113 0.20 22.63 177 ASP A CA 1
ATOM 697 C C . ASP A 1 90 ? 26.855 24.014 6.135 1.00 19.10 177 ASP A C 1
ATOM 698 O O . ASP A 1 90 ? 26.885 24.425 4.895 1.00 24.65 177 ASP A O 1
ATOM 707 N N . TRP A 1 91 ? 27.821 23.292 6.653 1.00 14.16 178 TRP A N 1
ATOM 708 C CA . TRP A 1 91 ? 28.881 22.707 5.829 1.00 12.86 178 TRP A CA 1
ATOM 709 C C . TRP A 1 91 ? 28.842 21.267 6.248 1.00 14.28 178 TRP A C 1
ATOM 710 O O . TRP A 1 91 ? 28.795 20.933 7.455 1.00 15.35 178 TRP A O 1
ATOM 721 N N . VAL A 1 92 ? 28.983 20.331 5.311 1.00 12.40 179 VAL A N 1
ATOM 722 C CA A VAL A 1 92 ? 28.847 18.927 5.595 0.80 12.28 179 VAL A CA 1
ATOM 723 C CA B VAL A 1 92 ? 28.884 18.911 5.629 0.20 12.48 179 VAL A CA 1
ATOM 724 C C . VAL A 1 92 ? 29.875 18.156 4.769 1.00 13.20 179 VAL A C 1
ATOM 725 O O . VAL A 1 92 ? 30.038 18.482 3.533 1.00 16.36 179 VAL A O 1
ATOM 732 N N A MET A 1 93 ? 30.536 17.196 5.392 0.50 13.58 180 MET A N 1
ATOM 733 N N B MET A 1 93 ? 30.624 17.272 5.395 0.50 14.23 180 MET A N 1
ATOM 734 C CA A MET A 1 93 ? 31.591 16.410 4.702 0.50 14.03 180 MET A CA 1
ATOM 735 C CA B MET A 1 93 ? 31.528 16.401 4.621 0.50 13.96 180 MET A CA 1
ATOM 736 C C A MET A 1 93 ? 31.561 15.025 5.225 0.50 13.69 180 MET A C 1
ATOM 737 C C B MET A 1 93 ? 31.470 15.030 5.196 0.50 13.30 180 MET A C 1
ATOM 738 O O A MET A 1 93 ? 31.395 14.831 6.452 0.50 13.70 180 MET A O 1
ATOM 739 O O B MET A 1 93 ? 31.142 14.852 6.415 0.50 14.09 180 MET A O 1
ATOM 748 N N . MET A 1 94 ? 31.825 14.041 4.391 1.00 12.64 181 MET A N 1
ATOM 749 C CA . MET A 1 94 ? 31.938 12.658 4.897 1.00 10.72 181 MET A CA 1
ATOM 750 C C . MET A 1 94 ? 33.422 12.293 4.993 1.00 13.00 181 MET A C 1
ATOM 751 O O . MET A 1 94 ? 34.263 12.830 4.195 1.00 13.86 181 MET A O 1
ATOM 756 N N . GLN A 1 95 ? 33.785 11.432 5.939 1.00 11.09 182 GLN A N 1
ATOM 757 C CA . GLN A 1 95 ? 35.180 11.000 6.116 1.00 9.92 182 GLN A CA 1
ATOM 758 C C . GLN A 1 95 ? 35.152 9.500 6.173 1.00 11.77 182 GLN A C 1
ATOM 759 O O . GLN A 1 95 ? 34.420 8.881 6.936 1.00 13.09 182 GLN A O 1
ATOM 765 N N A SER A 1 96 ? 35.856 8.837 5.257 0.70 9.73 183 SER A N 1
ATOM 766 N N B SER A 1 96 ? 36.080 8.918 5.422 0.30 11.14 183 SER A N 1
ATOM 767 C CA A SER A 1 96 ? 35.912 7.315 5.216 0.70 11.07 183 SER A CA 1
ATOM 768 C CA B SER A 1 96 ? 36.104 7.464 5.241 0.30 11.93 183 SER A CA 1
ATOM 769 C C A SER A 1 96 ? 37.207 6.837 5.869 0.70 11.36 183 SER A C 1
ATOM 770 C C B SER A 1 96 ? 37.323 6.802 5.868 0.30 11.31 183 SER A C 1
ATOM 771 O O A SER A 1 96 ? 38.303 7.241 5.449 0.70 13.23 183 SER A O 1
ATOM 772 O O B SER A 1 96 ? 38.465 7.005 5.443 0.30 12.60 183 SER A O 1
ATOM 777 N N . CYS A 1 97 ? 37.071 5.999 6.886 1.00 12.78 184 CYS A N 1
ATOM 778 C CA . CYS A 1 97 ? 38.222 5.403 7.593 1.00 11.47 184 CYS A CA 1
ATOM 779 C C . CYS A 1 97 ? 37.676 4.252 8.455 1.00 9.62 184 CYS A C 1
ATOM 780 O O . CYS A 1 97 ? 36.467 4.265 8.821 1.00 10.44 184 CYS A O 1
ATOM 783 N N . PHE A 1 98 ? 38.570 3.284 8.782 1.00 11.22 185 PHE A N 1
ATOM 784 C CA . PHE A 1 98 ? 38.195 2.137 9.662 1.00 11.58 185 PHE A CA 1
ATOM 785 C C . PHE A 1 98 ? 37.006 1.372 9.143 1.00 12.17 185 PHE A C 1
ATOM 786 O O . PHE A 1 98 ? 36.352 0.662 9.922 1.00 13.30 185 PHE A O 1
ATOM 794 N N . GLY A 1 99 ? 36.801 1.386 7.832 1.00 11.60 186 GLY A N 1
ATOM 795 C CA . GLY A 1 99 ? 35.681 0.581 7.255 1.00 13.68 186 GLY A CA 1
ATOM 796 C C . GLY A 1 99 ? 34.321 1.256 7.434 1.00 12.32 186 GLY A C 1
ATOM 797 O O . GLY A 1 99 ? 33.310 0.642 7.117 1.00 15.62 186 GLY A O 1
ATOM 798 N N . PHE A 1 100 ? 34.300 2.515 7.896 1.00 10.46 187 PHE A N 1
ATOM 799 C CA . PHE A 1 100 ? 33.048 3.229 8.114 1.00 9.30 187 PHE A CA 1
ATOM 800 C C . PHE A 1 100 ? 33.072 4.585 7.435 1.00 10.48 187 PHE A C 1
ATOM 801 O O . PHE A 1 100 ? 34.116 5.058 6.941 1.00 11.36 187 PHE A O 1
ATOM 809 N N . HIS A 1 101 ? 31.907 5.270 7.460 1.00 10.16 188 HIS A N 1
ATOM 810 C CA . HIS A 1 101 ? 31.798 6.621 7.021 1.00 11.48 188 HIS A CA 1
ATOM 811 C C . HIS A 1 101 ? 31.285 7.485 8.152 1.00 12.02 188 HIS A C 1
ATOM 812 O O . HIS A 1 101 ? 30.300 7.117 8.802 1.00 12.19 188 HIS A O 1
ATOM 819 N N . PHE A 1 102 ? 31.977 8.602 8.367 1.00 10.48 189 PHE A N 1
ATOM 820 C CA . PHE A 1 102 ? 31.623 9.538 9.448 1.00 10.11 189 PHE A CA 1
ATOM 821 C C . PHE A 1 102 ? 31.163 10.811 8.763 1.00 12.27 189 PHE A C 1
ATOM 822 O O . PHE A 1 102 ? 31.737 11.205 7.718 1.00 18.54 189 PHE A O 1
ATOM 830 N N . MET A 1 103 ? 30.180 11.468 9.327 1.00 9.89 190 MET A N 1
ATOM 831 C CA . MET A 1 103 ? 29.749 12.741 8.763 1.00 10.14 190 MET A CA 1
ATOM 832 C C . MET A 1 103 ? 30.171 13.884 9.689 1.00 11.27 190 MET A C 1
ATOM 833 O O . MET A 1 103 ? 29.859 13.845 10.889 1.00 11.77 190 MET A O 1
ATOM 838 N N . LEU A 1 104 ? 30.910 14.857 9.166 1.00 10.04 191 LEU A N 1
ATOM 839 C CA A LEU A 1 104 ? 31.350 16.016 9.881 0.50 10.42 191 LEU A CA 1
ATOM 840 C CA B LEU A 1 104 ? 31.260 16.066 9.935 0.50 10.24 191 LEU A CA 1
ATOM 841 C C . LEU A 1 104 ? 30.306 17.146 9.529 1.00 9.87 191 LEU A C 1
ATOM 842 O O . LEU A 1 104 ? 30.023 17.390 8.315 1.00 11.30 191 LEU A O 1
ATOM 851 N N . VAL A 1 105 ? 29.754 17.852 10.517 1.00 10.49 192 VAL A N 1
ATOM 852 C CA . VAL A 1 105 ? 28.828 18.930 10.283 1.00 12.23 192 VAL A CA 1
ATOM 853 C C . VAL A 1 105 ? 29.313 20.143 10.948 1.00 12.74 192 VAL A C 1
ATOM 854 O O . VAL A 1 105 ? 29.625 20.058 12.166 1.00 14.33 192 VAL A O 1
ATOM 858 N N . LEU A 1 106 ? 29.308 21.266 10.278 1.00 12.89 193 LEU A N 1
ATOM 859 C CA . LEU A 1 106 ? 29.507 22.576 10.933 1.00 11.35 193 LEU A CA 1
ATOM 860 C C . LEU A 1 106 ? 28.274 23.396 10.697 1.00 14.16 193 LEU A C 1
ATOM 861 O O . LEU A 1 106 ? 27.829 23.501 9.552 1.00 14.14 193 LEU A O 1
ATOM 866 N N . GLU A 1 107 ? 27.628 23.922 11.758 1.00 13.79 194 GLU A N 1
ATOM 867 C CA . GLU A 1 107 ? 26.387 24.626 11.547 1.00 14.56 194 GLU A CA 1
ATOM 868 C C . GLU A 1 107 ? 26.542 25.984 12.089 1.00 16.59 194 GLU A C 1
ATOM 869 O O . GLU A 1 107 ? 27.015 26.121 13.233 1.00 15.65 194 GLU A O 1
ATOM 875 N N . LYS A 1 108 ? 26.159 27.011 11.375 1.00 16.28 195 LYS A N 1
ATOM 876 C CA . LYS A 1 108 ? 26.164 28.367 11.899 1.00 17.85 195 LYS A CA 1
ATOM 877 C C . LYS A 1 108 ? 24.760 28.755 12.214 1.00 19.62 195 LYS A C 1
ATOM 878 O O . LYS A 1 108 ? 23.869 28.639 11.386 1.00 24.06 195 LYS A O 1
ATOM 884 N N . GLN A 1 109 ? 24.550 29.233 13.436 1.00 21.03 196 GLN A N 1
ATOM 885 C CA . GLN A 1 109 ? 23.200 29.643 13.857 1.00 21.67 196 GLN A CA 1
ATOM 886 C C . GLN A 1 109 ? 23.220 31.133 14.161 1.00 27.29 196 GLN A C 1
ATOM 887 O O . GLN A 1 109 ? 24.202 31.635 14.759 1.00 28.83 196 GLN A O 1
ATOM 893 N N . GLU A 1 110 ? 22.122 31.823 13.869 1.00 35.70 197 GLU A N 1
ATOM 894 C CA . GLU A 1 110 ? 22.024 33.212 14.254 1.00 40.26 197 GLU A CA 1
ATOM 895 C C . GLU A 1 110 ? 21.334 33.322 15.628 1.00 58.29 197 GLU A C 1
ATOM 896 O O . GLU A 1 110 ? 20.306 32.664 15.865 1.00 60.77 197 GLU A O 1
ATOM 902 N N . LYS A 1 111 ? 21.897 34.144 16.524 1.00 63.37 198 LYS A N 1
ATOM 903 C CA . LYS A 1 111 ? 21.320 34.388 17.864 1.00 68.45 198 LYS A CA 1
ATOM 904 C C . LYS A 1 111 ? 20.957 35.867 18.147 1.00 65.27 198 LYS A C 1
ATOM 905 O O . LYS A 1 111 ? 20.532 36.623 17.251 1.00 73.54 198 LYS A O 1
ATOM 911 N N . HIS A 1 115 ? 24.117 38.040 16.708 1.00 54.30 202 HIS A N 1
ATOM 912 C CA . HIS A 1 115 ? 25.479 37.523 16.479 1.00 42.54 202 HIS A CA 1
ATOM 913 C C . HIS A 1 115 ? 25.371 36.045 16.132 1.00 48.27 202 HIS A C 1
ATOM 914 O O . HIS A 1 115 ? 24.286 35.478 16.224 1.00 46.36 202 HIS A O 1
ATOM 921 N N . GLN A 1 116 ? 26.455 35.399 15.729 1.00 36.46 203 GLN A N 1
ATOM 922 C CA . GLN A 1 116 ? 26.307 34.095 15.190 1.00 27.22 203 GLN A CA 1
ATOM 923 C C . GLN A 1 116 ? 27.109 33.135 16.089 1.00 31.93 203 GLN A C 1
ATOM 924 O O . GLN A 1 116 ? 28.174 33.533 16.624 1.00 37.74 203 GLN A O 1
ATOM 930 N N . GLN A 1 117 ? 26.699 31.847 16.166 1.00 23.48 204 GLN A N 1
ATOM 931 C CA . GLN A 1 117 ? 27.622 30.920 16.719 1.00 21.61 204 GLN A CA 1
ATOM 932 C C . GLN A 1 117 ? 27.643 29.671 15.880 1.00 17.51 204 GLN A C 1
ATOM 933 O O . GLN A 1 117 ? 26.717 29.350 15.065 1.00 21.44 204 GLN A O 1
ATOM 939 N N . PHE A 1 118 ? 28.721 28.959 16.043 1.00 17.48 205 PHE A N 1
ATOM 940 C CA . PHE A 1 118 ? 29.052 27.788 15.253 1.00 14.60 205 PHE A CA 1
ATOM 941 C C . PHE A 1 118 ? 29.042 26.555 16.146 1.00 13.76 205 PHE A C 1
ATOM 942 O O . PHE A 1 118 ? 29.567 26.595 17.259 1.00 14.78 205 PHE A O 1
ATOM 950 N N . PHE A 1 119 ? 28.597 25.450 15.615 1.00 11.56 206 PHE A N 1
ATOM 951 C CA . PHE A 1 119 ? 28.571 24.168 16.257 1.00 10.67 206 PHE A CA 1
ATOM 952 C C . PHE A 1 119 ? 29.214 23.174 15.298 1.00 11.43 206 PHE A C 1
ATOM 953 O O . PHE A 1 119 ? 28.801 23.071 14.132 1.00 14.84 206 PHE A O 1
ATOM 961 N N . ALA A 1 120 ? 30.152 22.371 15.772 1.00 10.45 207 ALA A N 1
ATOM 962 C CA . ALA A 1 120 ? 30.776 21.358 14.877 1.00 9.32 207 ALA A CA 1
ATOM 963 C C . ALA A 1 120 ? 30.732 20.013 15.604 1.00 11.04 207 ALA A C 1
ATOM 964 O O . ALA A 1 120 ? 31.077 19.920 16.813 1.00 10.49 207 ALA A O 1
ATOM 966 N N . ILE A 1 121 ? 30.387 18.966 14.893 1.00 10.21 208 ILE A N 1
ATOM 967 C CA . ILE A 1 121 ? 30.110 17.656 15.493 1.00 8.98 208 ILE A CA 1
ATOM 968 C C . ILE A 1 121 ? 30.317 16.560 14.478 1.00 10.20 208 ILE A C 1
ATOM 969 O O . ILE A 1 121 ? 30.228 16.834 13.267 1.00 11.41 208 ILE A O 1
ATOM 974 N N . VAL A 1 122 ? 30.551 15.370 14.921 1.00 8.90 209 VAL A N 1
ATOM 975 C CA . VAL A 1 122 ? 30.734 14.217 14.013 1.00 7.98 209 VAL A CA 1
ATOM 976 C C . VAL A 1 122 ? 29.777 13.106 14.378 1.00 9.61 209 VAL A C 1
ATOM 977 O O . VAL A 1 122 ? 29.506 12.841 15.599 1.00 9.81 209 VAL A O 1
ATOM 981 N N . GLN A 1 123 ? 29.160 12.492 13.352 1.00 9.22 210 GLN A N 1
ATOM 982 C CA . GLN A 1 123 ? 28.293 11.342 13.609 1.00 10.13 210 GLN A CA 1
ATOM 983 C C . GLN A 1 123 ? 28.765 10.149 12.751 1.00 11.20 210 GLN A C 1
ATOM 984 O O . GLN A 1 123 ? 29.283 10.351 11.592 1.00 15.16 210 GLN A O 1
ATOM 990 N N . LEU A 1 124 ? 28.599 8.954 13.230 1.00 10.52 211 LEU A N 1
ATOM 991 C CA . LEU A 1 124 ? 28.923 7.776 12.449 1.00 10.08 211 LEU A CA 1
ATOM 992 C C . LEU A 1 124 ? 27.713 7.232 11.743 1.00 10.35 211 LEU A C 1
ATOM 993 O O . LEU A 1 124 ? 26.625 7.142 12.331 1.00 11.96 211 LEU A O 1
ATOM 998 N N A ILE A 1 125 ? 27.877 6.833 10.429 0.70 10.49 212 ILE A N 1
ATOM 999 N N B ILE A 1 125 ? 27.883 6.835 10.473 0.30 10.90 212 ILE A N 1
ATOM 1000 C CA A ILE A 1 125 ? 26.795 6.042 9.759 0.70 12.63 212 ILE A CA 1
ATOM 1001 C CA B ILE A 1 125 ? 26.819 6.111 9.789 0.30 11.83 212 ILE A CA 1
ATOM 1002 C C A ILE A 1 125 ? 26.939 4.613 10.297 0.70 12.40 212 ILE A C 1
ATOM 1003 C C B ILE A 1 125 ? 26.913 4.650 10.286 0.30 12.46 212 ILE A C 1
ATOM 1004 O O A ILE A 1 125 ? 27.706 3.776 9.780 0.70 13.22 212 ILE A O 1
ATOM 1005 O O B ILE A 1 125 ? 27.579 3.816 9.668 0.30 13.05 212 ILE A O 1
ATOM 1014 N N . GLY A 1 126 ? 26.316 4.359 11.463 1.00 13.31 213 GLY A N 1
ATOM 1015 C CA . GLY A 1 126 ? 26.525 3.103 12.127 1.00 13.30 213 GLY A CA 1
ATOM 1016 C C . GLY A 1 126 ? 25.759 3.176 13.453 1.00 13.69 213 GLY A C 1
ATOM 1017 O O . GLY A 1 126 ? 25.017 4.194 13.678 1.00 14.87 213 GLY A O 1
ATOM 1018 N N . THR A 1 127 ? 25.889 2.132 14.230 1.00 15.74 214 THR A N 1
ATOM 1019 C CA . THR A 1 127 ? 25.146 2.038 15.531 1.00 14.98 214 THR A CA 1
ATOM 1020 C C . THR A 1 127 ? 25.833 2.735 16.668 1.00 16.40 214 THR A C 1
ATOM 1021 O O . THR A 1 127 ? 27.025 3.068 16.580 1.00 14.26 214 THR A O 1
ATOM 1025 N N . ARG A 1 128 ? 25.093 2.934 17.775 1.00 16.00 215 ARG A N 1
ATOM 1026 C CA . ARG A 1 128 ? 25.740 3.457 18.962 1.00 15.50 215 ARG A CA 1
ATOM 1027 C C . ARG A 1 128 ? 26.863 2.544 19.444 1.00 15.24 215 ARG A C 1
ATOM 1028 O O . ARG A 1 128 ? 27.897 3.052 19.907 1.00 15.43 215 ARG A O 1
ATOM 1036 N N . LYS A 1 129 ? 26.668 1.217 19.356 1.00 16.35 216 LYS A N 1
ATOM 1037 C CA . LYS A 1 129 ? 27.656 0.269 19.897 1.00 20.03 216 LYS A CA 1
ATOM 1038 C C . LYS A 1 129 ? 28.930 0.424 19.007 1.00 16.85 216 LYS A C 1
ATOM 1039 O O . LYS A 1 129 ? 30.037 0.444 19.505 1.00 18.78 216 LYS A O 1
ATOM 1045 N N . GLN A 1 130 ? 28.746 0.633 17.695 1.00 13.74 217 GLN A N 1
ATOM 1046 C CA . GLN A 1 130 ? 29.933 0.892 16.857 1.00 13.60 217 GLN A CA 1
ATOM 1047 C C . GLN A 1 130 ? 30.606 2.262 17.163 1.00 12.84 217 GLN A C 1
ATOM 1048 O O . GLN A 1 130 ? 31.826 2.357 17.225 1.00 14.30 217 GLN A O 1
ATOM 1054 N N . ALA A 1 131 ? 29.784 3.306 17.346 1.00 12.37 218 ALA A N 1
ATOM 1055 C CA . ALA A 1 131 ? 30.299 4.653 17.560 1.00 12.34 218 ALA A CA 1
ATOM 1056 C C . ALA A 1 131 ? 31.155 4.707 18.848 1.00 12.34 218 ALA A C 1
ATOM 1057 O O . ALA A 1 131 ? 32.113 5.463 18.870 1.00 12.47 218 ALA A O 1
ATOM 1059 N N . GLU A 1 132 ? 30.748 3.921 19.872 1.00 13.33 219 GLU A N 1
ATOM 1060 C CA . GLU A 1 132 ? 31.502 3.914 21.147 1.00 15.19 219 GLU A CA 1
ATOM 1061 C C . GLU A 1 132 ? 32.921 3.349 21.020 1.00 14.65 219 GLU A C 1
ATOM 1062 O O . GLU A 1 132 ? 33.698 3.553 21.924 1.00 17.79 219 GLU A O 1
ATOM 1068 N N . ASN A 1 133 ? 33.283 2.744 19.873 1.00 14.15 220 ASN A N 1
ATOM 1069 C CA . ASN A 1 133 ? 34.652 2.348 19.666 1.00 12.84 220 ASN A CA 1
ATOM 1070 C C . ASN A 1 133 ? 35.521 3.402 19.036 1.00 13.09 220 ASN A C 1
ATOM 1071 O O . ASN A 1 133 ? 36.678 3.107 18.714 1.00 16.37 220 ASN A O 1
ATOM 1076 N N . PHE A 1 134 ? 34.974 4.609 18.803 1.00 12.13 221 PHE A N 1
ATOM 1077 C CA . PHE A 1 134 ? 35.747 5.696 18.189 1.00 11.43 221 PHE A CA 1
ATOM 1078 C C . PHE A 1 134 ? 35.750 6.944 19.028 1.00 12.60 221 PHE A C 1
ATOM 1079 O O . PHE A 1 134 ? 34.802 7.181 19.854 1.00 12.46 221 PHE A O 1
ATOM 1087 N N . ALA A 1 135 ? 36.780 7.721 18.827 1.00 12.30 222 ALA A N 1
ATOM 1088 C CA . ALA A 1 135 ? 36.830 9.095 19.308 1.00 11.90 222 ALA A CA 1
ATOM 1089 C C . ALA A 1 135 ? 37.067 9.993 18.129 1.00 10.88 222 ALA A C 1
ATOM 1090 O O . ALA A 1 135 ? 37.724 9.592 17.136 1.00 13.79 222 ALA A O 1
ATOM 1092 N N . TYR A 1 136 ? 36.552 11.212 18.135 1.00 10.31 223 TYR A N 1
ATOM 1093 C CA . TYR A 1 136 ? 36.959 12.161 17.129 1.00 10.83 223 TYR A CA 1
ATOM 1094 C C . TYR A 1 136 ? 37.510 13.417 17.780 1.00 10.95 223 TYR A C 1
ATOM 1095 O O . TYR A 1 136 ? 37.113 13.733 18.923 1.00 12.18 223 TYR A O 1
ATOM 1104 N N . ARG A 1 137 ? 38.457 14.058 17.110 1.00 9.20 224 ARG A N 1
ATOM 1105 C CA . ARG A 1 137 ? 39.105 15.283 17.589 1.00 9.12 224 ARG A CA 1
ATOM 1106 C C . ARG A 1 137 ? 38.923 16.345 16.514 1.00 10.62 224 ARG A C 1
ATOM 1107 O O . ARG A 1 137 ? 39.223 16.076 15.333 1.00 11.36 224 ARG A O 1
ATOM 1115 N N . LEU A 1 138 ? 38.349 17.490 16.860 1.00 9.12 225 LEU A N 1
ATOM 1116 C CA . LEU A 1 138 ? 38.268 18.652 16.004 1.00 10.04 225 LEU A CA 1
ATOM 1117 C C . LEU A 1 138 ? 39.238 19.680 16.517 1.00 10.84 225 LEU A C 1
ATOM 1118 O O . LEU A 1 138 ? 39.231 19.958 17.726 1.00 11.77 225 LEU A O 1
ATOM 1123 N N A GLU A 1 139 ? 40.122 20.187 15.658 0.70 11.43 226 GLU A N 1
ATOM 1124 N N B GLU A 1 139 ? 40.069 20.273 15.668 0.30 10.70 226 GLU A N 1
ATOM 1125 C CA A GLU A 1 139 ? 41.068 21.252 16.028 0.70 11.90 226 GLU A CA 1
ATOM 1126 C CA B GLU A 1 139 ? 41.137 21.161 16.148 0.30 10.67 226 GLU A CA 1
ATOM 1127 C C A GLU A 1 139 ? 40.876 22.454 15.173 0.70 12.56 226 GLU A C 1
ATOM 1128 C C B GLU A 1 139 ? 41.230 22.381 15.235 0.30 11.19 226 GLU A C 1
ATOM 1129 O O A GLU A 1 139 ? 40.706 22.358 13.949 0.70 14.07 226 GLU A O 1
ATOM 1130 O O B GLU A 1 139 ? 41.482 22.161 14.002 0.30 9.64 226 GLU A O 1
ATOM 1141 N N . LEU A 1 140 ? 40.980 23.606 15.788 1.00 12.46 227 LEU A N 1
ATOM 1142 C CA . LEU A 1 140 ? 41.186 24.878 15.073 1.00 13.99 227 LEU A CA 1
ATOM 1143 C C . LEU A 1 140 ? 42.581 25.343 15.397 1.00 13.72 227 LEU A C 1
ATOM 1144 O O . LEU A 1 140 ? 43.004 25.281 16.565 1.00 13.79 227 LEU A O 1
ATOM 1149 N N . ASN A 1 141 ? 43.358 25.663 14.365 1.00 15.85 228 ASN A N 1
ATOM 1150 C CA . ASN A 1 141 ? 44.751 26.111 14.559 1.00 18.30 228 ASN A CA 1
ATOM 1151 C C . ASN A 1 141 ? 44.971 27.476 14.027 1.00 19.53 228 ASN A C 1
ATOM 1152 O O . ASN A 1 141 ? 44.521 27.779 12.880 1.00 22.23 228 ASN A O 1
ATOM 1157 N N . GLY A 1 142 ? 45.655 28.296 14.793 1.00 22.76 229 GLY A N 1
ATOM 1158 C CA . GLY A 1 142 ? 45.938 29.682 14.378 1.00 25.33 229 GLY A CA 1
ATOM 1159 C C . GLY A 1 142 ? 47.300 30.039 14.876 1.00 25.51 229 GLY A C 1
ATOM 1160 O O . GLY A 1 142 ? 48.012 29.150 15.365 1.00 25.63 229 GLY A O 1
ATOM 1161 N N . HIS A 1 143 ? 47.692 31.294 14.714 1.00 26.88 230 HIS A N 1
ATOM 1162 C CA A HIS A 1 143 ? 49.047 31.650 15.158 0.50 28.04 230 HIS A CA 1
ATOM 1163 C CA B HIS A 1 143 ? 48.981 31.819 15.149 0.50 28.28 230 HIS A CA 1
ATOM 1164 C C . HIS A 1 143 ? 49.108 31.639 16.677 1.00 21.69 230 HIS A C 1
ATOM 1165 O O . HIS A 1 143 ? 48.468 32.406 17.374 1.00 24.32 230 HIS A O 1
ATOM 1178 N N . ARG A 1 144 ? 49.905 30.693 17.179 1.00 20.72 231 ARG A N 1
ATOM 1179 C CA . ARG A 1 144 ? 50.116 30.531 18.624 1.00 22.01 231 ARG A CA 1
ATOM 1180 C C . ARG A 1 144 ? 48.799 30.279 19.364 1.00 17.40 231 ARG A C 1
ATOM 1181 O O . ARG A 1 144 ? 48.644 30.659 20.529 1.00 19.11 231 ARG A O 1
ATOM 1189 N N . ARG A 1 145 ? 47.819 29.654 18.674 1.00 14.14 232 ARG A N 1
ATOM 1190 C CA . ARG A 1 145 ? 46.520 29.346 19.300 1.00 13.19 232 ARG A CA 1
ATOM 1191 C C . ARG A 1 145 ? 46.013 28.038 18.794 1.00 13.82 232 ARG A C 1
ATOM 1192 O O . ARG A 1 145 ? 46.150 27.704 17.580 1.00 16.33 232 ARG A O 1
ATOM 1200 N N . ARG A 1 146 ? 45.382 27.266 19.667 1.00 11.78 233 ARG A N 1
ATOM 1201 C CA . ARG A 1 146 ? 44.731 26.020 19.248 1.00 11.66 233 ARG A CA 1
ATOM 1202 C C . ARG A 1 146 ? 43.547 25.744 20.121 1.00 12.24 233 ARG A C 1
ATOM 1203 O O . ARG A 1 146 ? 43.630 25.807 21.338 1.00 12.40 233 ARG A O 1
ATOM 1211 N N . LEU A 1 147 ? 42.412 25.429 19.513 1.00 10.84 234 LEU A N 1
ATOM 1212 C CA . LEU A 1 147 ? 41.185 25.054 20.265 1.00 10.43 234 LEU A CA 1
ATOM 1213 C C . LEU A 1 147 ? 40.850 23.654 19.819 1.00 9.45 234 LEU A C 1
ATOM 1214 O O . LEU A 1 147 ? 40.730 23.380 18.591 1.00 11.66 234 LEU A O 1
ATOM 1219 N N . THR A 1 148 ? 40.671 22.733 20.777 1.00 9.23 235 THR A N 1
ATOM 1220 C CA . THR A 1 148 ? 40.433 21.309 20.442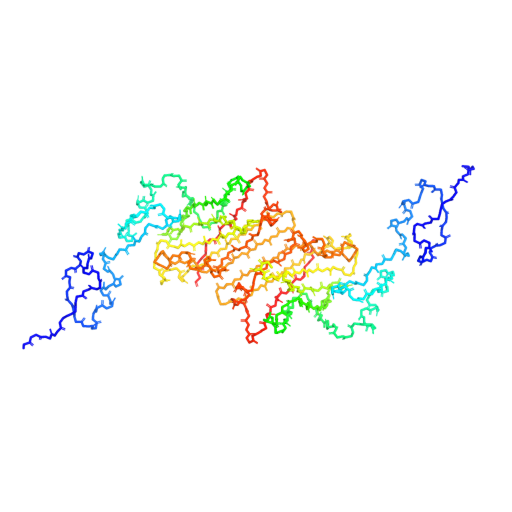 1.00 9.59 235 THR A CA 1
ATOM 1221 C C . THR A 1 148 ? 39.238 20.767 21.168 1.00 9.64 235 THR A C 1
ATOM 1222 O O . THR A 1 148 ? 39.032 21.049 22.385 1.00 10.26 235 THR A O 1
ATOM 1226 N N . TRP A 1 149 ? 38.387 19.994 20.484 1.00 8.30 236 TRP A N 1
ATOM 1227 C CA . TRP A 1 149 ? 37.254 19.272 21.103 1.00 8.38 236 TRP A CA 1
ATOM 1228 C C . TRP A 1 149 ? 37.408 17.831 20.816 1.00 9.78 236 TRP A C 1
ATOM 1229 O O . TRP A 1 149 ? 37.691 17.470 19.640 1.00 10.78 236 TRP A O 1
ATOM 1240 N N . GLU A 1 150 ? 37.205 16.960 21.780 1.00 8.84 237 GLU A N 1
ATOM 1241 C CA . GLU A 1 150 ? 37.276 15.512 21.532 1.00 10.59 237 GLU A CA 1
ATOM 1242 C C . GLU A 1 150 ? 36.105 14.879 22.167 1.00 10.43 237 GLU A C 1
ATOM 1243 O O . GLU A 1 150 ? 35.735 15.183 23.330 1.00 11.64 237 GLU A O 1
ATOM 1249 N N . ALA A 1 151 ? 35.480 13.917 21.481 1.00 10.01 238 ALA A N 1
ATOM 1250 C CA . ALA A 1 151 ? 34.270 13.271 22.006 1.00 10.15 238 ALA A CA 1
ATOM 1251 C C . ALA A 1 151 ? 34.024 11.946 21.245 1.00 10.76 238 ALA A C 1
ATOM 1252 O O . ALA A 1 151 ? 34.764 11.611 20.329 1.00 11.73 238 ALA A O 1
ATOM 1254 N N . THR A 1 152 ? 32.975 11.252 21.618 1.00 10.55 239 THR A N 1
ATOM 1255 C CA . THR A 1 152 ? 32.530 10.057 20.916 1.00 9.77 239 THR A CA 1
ATOM 1256 C C . THR A 1 152 ? 31.570 10.499 19.807 1.00 10.03 239 THR A C 1
ATOM 1257 O O . THR A 1 152 ? 30.672 11.303 20.052 1.00 11.48 239 THR A O 1
ATOM 1261 N N . PRO A 1 153 ? 31.761 9.998 18.575 1.00 9.81 240 PRO A N 1
ATOM 1262 C CA . PRO A 1 153 ? 30.772 10.376 17.559 1.00 11.04 240 PRO A CA 1
ATOM 1263 C C . PRO A 1 153 ? 29.336 9.953 17.934 1.00 10.70 240 PRO A C 1
ATOM 1264 O O . PRO A 1 153 ? 29.116 8.913 18.556 1.00 10.95 240 PRO A O 1
ATOM 1268 N N . ARG A 1 154 ? 28.385 10.790 17.551 1.00 11.12 241 ARG A N 1
ATOM 1269 C CA . ARG A 1 154 ? 26.997 10.403 17.685 1.00 12.59 241 ARG A CA 1
ATOM 1270 C C . ARG A 1 154 ? 26.645 9.331 16.654 1.00 12.23 241 ARG A C 1
ATOM 1271 O O . ARG A 1 154 ? 27.297 9.256 15.635 1.00 14.22 241 ARG A O 1
ATOM 1279 N N A SER A 1 155 ? 25.698 8.474 16.905 0.70 12.95 242 SER A N 1
ATOM 1280 N N B SER A 1 155 ? 25.686 8.481 16.936 0.30 13.01 242 SER A N 1
ATOM 1281 C CA A SER A 1 155 ? 25.241 7.527 15.880 0.70 13.28 242 SER A CA 1
ATOM 1282 C CA B SER A 1 155 ? 25.266 7.518 15.943 0.30 13.65 242 SER A CA 1
ATOM 1283 C C A SER A 1 155 ? 24.173 8.241 15.034 0.70 14.49 242 SER A C 1
ATOM 1284 C C B SER A 1 155 ? 24.190 8.163 15.096 0.30 13.69 242 SER A C 1
ATOM 1285 O O A SER A 1 155 ? 23.478 9.160 15.518 0.70 14.35 242 SER A O 1
ATOM 1286 O O B SER A 1 155 ? 23.533 9.134 15.505 0.30 13.53 242 SER A O 1
ATOM 1291 N N A ILE A 1 156 ? 23.984 7.837 13.770 0.70 14.76 243 ILE A N 1
ATOM 1292 N N B ILE A 1 156 ? 23.991 7.611 13.905 0.30 12.73 243 ILE A N 1
ATOM 1293 C CA A ILE A 1 156 ? 22.928 8.545 13.023 0.70 15.21 243 ILE A CA 1
ATOM 1294 C CA B ILE A 1 156 ? 23.038 8.209 12.995 0.30 12.85 243 ILE A CA 1
ATOM 1295 C C A ILE A 1 156 ? 21.542 8.373 13.618 0.70 15.86 243 ILE A C 1
ATOM 1296 C C B ILE A 1 156 ? 21.622 8.262 13.530 0.30 14.11 243 ILE A C 1
ATOM 1297 O O A ILE A 1 156 ? 20.703 9.268 13.436 0.70 19.11 243 ILE A O 1
ATOM 1298 O O B ILE A 1 156 ? 20.866 9.202 13.239 0.30 17.41 243 ILE A O 1
ATOM 1307 N N . HIS A 1 157 ? 21.255 7.225 14.284 1.00 15.21 244 HIS A N 1
ATOM 1308 C CA . HIS A 1 157 ? 19.895 7.116 14.893 1.00 18.52 244 HIS A CA 1
ATOM 1309 C C . HIS A 1 157 ? 19.720 8.218 15.960 1.00 20.71 244 HIS A C 1
ATOM 1310 O O . HIS A 1 157 ? 18.645 8.847 16.027 1.00 22.09 244 HIS A O 1
ATOM 1317 N N . GLU A 1 158 ? 20.768 8.442 16.783 1.00 15.91 245 GLU A N 1
ATOM 1318 C CA . GLU A 1 158 ? 20.675 9.524 17.783 1.00 17.56 245 GLU A CA 1
ATOM 1319 C C . GLU A 1 158 ? 20.594 10.903 17.146 1.00 17.93 245 GLU A C 1
ATOM 1320 O O . GLU A 1 158 ? 19.978 11.823 17.694 1.00 18.29 245 GLU A O 1
ATOM 1326 N N . GLY A 1 159 ? 21.262 11.028 15.988 1.00 15.51 246 GLY A N 1
ATOM 1327 C CA . GLY A 1 159 ? 21.367 12.295 15.328 1.00 16.70 246 GLY A CA 1
ATOM 1328 C C . GLY A 1 159 ? 22.220 13.283 16.069 1.00 14.64 246 GLY A C 1
ATOM 1329 O O . GLY A 1 159 ? 22.913 12.964 17.072 1.00 15.77 246 GLY A O 1
ATOM 1330 N N . ILE A 1 160 ? 22.263 14.503 15.535 1.00 13.25 247 ILE A N 1
ATOM 1331 C CA . ILE A 1 160 ? 23.113 15.532 16.081 1.00 13.23 247 ILE A CA 1
ATOM 1332 C C . ILE A 1 160 ? 22.324 16.716 16.610 1.00 15.71 247 ILE A C 1
ATOM 1333 O O . ILE A 1 160 ? 22.919 17.576 17.273 1.00 15.97 247 ILE A O 1
ATOM 1338 N N . ALA A 1 161 ? 21.021 16.809 16.318 1.00 16.07 248 ALA A N 1
ATOM 1339 C CA . ALA A 1 161 ? 20.294 17.984 16.774 1.00 17.38 248 ALA A CA 1
ATOM 1340 C C . ALA A 1 161 ? 20.210 18.107 18.263 1.00 17.07 248 ALA A C 1
ATOM 1341 O O . ALA A 1 161 ? 20.308 19.248 18.773 1.00 17.02 248 ALA A O 1
ATOM 1343 N N . THR A 1 162 ? 20.001 16.978 18.953 1.00 15.02 249 THR A N 1
ATOM 1344 C CA . THR A 1 162 ? 19.940 17.023 20.399 1.00 15.99 249 THR A CA 1
ATOM 1345 C C . THR A 1 162 ? 21.251 17.444 21.022 1.00 14.69 249 THR A C 1
ATOM 1346 O O . THR A 1 162 ? 21.274 18.330 21.909 1.00 15.68 249 THR A O 1
ATOM 1350 N N . ALA A 1 163 ? 22.332 16.841 20.553 1.00 13.41 250 ALA A N 1
ATOM 1351 C CA . ALA A 1 163 ? 23.655 17.242 21.038 1.00 13.17 250 ALA A CA 1
ATOM 1352 C C . ALA A 1 163 ? 23.927 18.743 20.782 1.00 12.59 250 ALA A C 1
ATOM 1353 O O . ALA A 1 163 ? 24.459 19.439 21.656 1.00 14.29 250 ALA A O 1
ATOM 1355 N N . ILE A 1 164 ? 23.583 19.261 19.574 1.00 12.97 251 ILE A N 1
ATOM 1356 C CA . ILE A 1 164 ? 23.795 20.668 19.328 1.00 14.24 251 ILE A CA 1
ATOM 1357 C C . ILE A 1 164 ? 22.958 21.537 20.289 1.00 14.55 251 ILE A C 1
ATOM 1358 O O . ILE A 1 164 ? 23.484 22.547 20.822 1.00 15.18 251 ILE A O 1
ATOM 1363 N N . MET A 1 165 ? 21.685 21.129 20.543 1.00 14.88 252 MET A N 1
ATOM 1364 C CA . MET A 1 165 ? 20.854 21.877 21.502 1.00 16.94 252 MET A CA 1
ATOM 1365 C C . MET A 1 165 ? 21.527 21.907 22.902 1.00 16.42 252 MET A C 1
ATOM 1366 O O . MET A 1 165 ? 21.417 22.917 23.628 1.00 19.43 252 MET A O 1
ATOM 1371 N N . ASN A 1 166 ? 22.193 20.817 23.220 1.00 14.97 253 ASN A N 1
ATOM 1372 C CA . ASN A 1 166 ? 22.880 20.713 24.525 1.00 13.85 253 ASN A CA 1
ATOM 1373 C C . ASN A 1 166 ? 24.285 21.305 24.598 1.00 14.17 253 ASN A C 1
ATOM 1374 O O . ASN A 1 166 ? 24.954 21.295 25.657 1.00 16.05 253 ASN A O 1
ATOM 1379 N N . SER A 1 167 ? 24.767 21.838 23.473 1.00 13.10 254 SER A N 1
ATOM 1380 C CA . SER A 1 167 ? 26.185 22.310 23.374 1.00 12.41 254 SER A CA 1
ATOM 1381 C C . SER A 1 167 ? 27.173 21.189 23.591 1.00 12.80 254 SER A C 1
ATOM 1382 O O . SER A 1 167 ? 28.339 21.467 23.983 1.00 13.38 254 SER A O 1
ATOM 1385 N N . ASP A 1 168 ? 26.748 19.945 23.272 1.00 11.75 255 ASP A N 1
ATOM 1386 C CA . ASP A 1 168 ? 27.648 18.794 23.506 1.00 10.30 255 ASP A CA 1
ATOM 1387 C C . ASP A 1 168 ? 28.426 18.534 22.173 1.00 11.96 255 ASP A C 1
ATOM 1388 O O . ASP A 1 168 ? 28.167 17.535 21.470 1.00 14.06 255 ASP A O 1
ATOM 1393 N N . CYS A 1 169 ? 29.311 19.475 21.874 1.00 10.93 256 CYS A N 1
ATOM 1394 C CA . CYS A 1 169 ? 30.028 19.491 20.608 1.00 9.99 256 CYS A CA 1
ATOM 1395 C C . CYS A 1 169 ? 30.995 20.656 20.678 1.00 10.12 256 CYS A C 1
ATOM 1396 O O . CYS A 1 169 ? 31.141 21.318 21.746 1.00 11.54 256 CYS A O 1
ATOM 1399 N N . LEU A 1 170 ? 31.777 20.894 19.637 1.00 10.48 257 LEU A N 1
ATOM 1400 C CA . LEU A 1 170 ? 32.626 22.111 19.602 1.00 10.37 257 LEU A CA 1
ATOM 1401 C C . LEU A 1 170 ? 31.744 23.296 19.302 1.00 11.39 257 LEU A C 1
ATOM 1402 O O . LEU A 1 170 ? 30.975 23.304 18.329 1.00 13.16 257 LEU A O 1
ATOM 1407 N N . VAL A 1 171 ? 31.795 24.309 20.171 1.00 10.66 258 VAL A N 1
ATOM 1408 C CA . VAL A 1 171 ? 30.949 25.510 20.063 1.00 10.95 258 VAL A CA 1
ATOM 1409 C C . VAL A 1 171 ? 31.811 26.741 20.102 1.00 11.82 258 VAL A C 1
ATOM 1410 O O . VAL A 1 171 ? 32.673 26.878 20.999 1.00 14.30 258 VAL A O 1
ATOM 1414 N N . PHE A 1 172 ? 31.637 27.626 19.132 1.00 13.97 259 PHE A N 1
ATOM 1415 C CA . PHE A 1 172 ? 32.464 28.832 19.079 1.00 16.27 259 PHE A CA 1
ATOM 1416 C C . PHE A 1 172 ? 31.729 29.966 18.382 1.00 18.53 259 PHE A C 1
ATOM 1417 O O . PHE A 1 172 ? 30.838 29.764 17.673 1.00 23.10 259 PHE A O 1
ATOM 1425 N N . ASP A 1 173 ? 32.066 31.202 18.738 1.00 21.84 260 ASP A N 1
ATOM 1426 C CA . ASP A 1 173 ? 31.368 32.372 18.196 1.00 21.71 260 ASP A CA 1
ATOM 1427 C C . ASP A 1 173 ? 32.083 32.927 16.946 1.00 19.65 260 ASP A C 1
ATOM 1428 O O . ASP A 1 173 ? 33.155 32.466 16.555 1.00 20.17 260 ASP A O 1
ATOM 1433 N N A THR A 1 174 ? 31.499 33.963 16.361 0.70 20.17 261 THR A N 1
ATOM 1434 N N B THR A 1 174 ? 31.499 33.926 16.314 0.30 20.15 261 THR A N 1
ATOM 1435 C CA A THR A 1 174 ? 32.121 34.670 15.242 0.70 21.88 261 THR A CA 1
ATOM 1436 C CA B THR A 1 174 ? 32.121 34.460 15.118 0.30 20.19 261 THR A CA 1
ATOM 1437 C C A THR A 1 174 ? 33.504 35.211 15.561 0.70 21.59 261 THR A C 1
ATOM 1438 C C B THR A 1 174 ? 33.455 35.079 15.481 0.30 20.46 261 THR A C 1
ATOM 1439 O O A THR A 1 174 ? 34.381 35.172 14.696 0.70 21.61 261 THR A O 1
ATOM 1440 O O B THR A 1 174 ? 34.413 35.058 14.692 0.30 20.16 261 THR A O 1
ATOM 1447 N N A SER A 1 175 ? 33.730 35.707 16.792 0.70 21.74 262 SER A N 1
ATOM 1448 N N B SER A 1 175 ? 33.523 35.617 16.697 0.30 21.20 262 SER A N 1
ATOM 1449 C CA A SER A 1 175 ? 35.062 36.244 17.116 0.70 22.94 262 SER A CA 1
ATOM 1450 C CA B SER A 1 175 ? 34.726 36.274 17.147 0.30 22.22 262 SER A CA 1
ATOM 1451 C C A SER A 1 175 ? 36.097 35.137 17.065 0.70 21.33 262 SER A C 1
ATOM 1452 C C B SER A 1 175 ? 35.895 35.303 17.057 0.30 21.02 262 SER A C 1
ATOM 1453 O O A SER A 1 175 ? 37.220 35.332 16.561 0.70 21.98 262 SER A O 1
ATOM 1454 O O B SER A 1 175 ? 36.975 35.647 16.572 0.30 23.48 262 SER A O 1
ATOM 1459 N N A ILE A 1 176 ? 35.729 33.978 17.599 0.70 22.98 263 ILE A N 1
ATOM 1460 N N B ILE A 1 176 ? 35.690 34.076 17.500 0.30 21.82 263 ILE A N 1
ATOM 1461 C CA A ILE A 1 176 ? 36.627 32.819 17.527 0.70 21.97 263 ILE A CA 1
ATOM 1462 C CA B ILE A 1 176 ? 36.798 33.141 17.425 0.30 21.22 263 ILE A CA 1
ATOM 1463 C C A ILE A 1 176 ? 36.912 32.396 16.097 0.70 23.18 263 ILE A C 1
ATOM 1464 C C B ILE A 1 176 ? 36.942 32.430 16.061 0.30 21.90 263 ILE A C 1
ATOM 1465 O O A ILE A 1 176 ? 38.095 32.203 15.720 0.70 26.20 263 ILE A O 1
ATOM 1466 O O B ILE A 1 176 ? 38.059 32.043 15.689 0.30 22.17 263 ILE A O 1
ATOM 1475 N N . ALA A 1 177 ? 35.862 32.300 15.284 1.00 21.26 264 ALA A N 1
ATOM 1476 C CA . ALA A 1 177 ? 35.993 31.873 13.894 1.00 24.09 264 ALA A CA 1
ATOM 1477 C C . ALA A 1 177 ? 36.956 32.816 13.210 1.00 25.24 264 ALA A C 1
ATOM 1478 O O . ALA A 1 177 ? 37.811 32.337 12.458 1.00 26.96 264 ALA A O 1
ATOM 1480 N N . GLN A 1 178 ? 36.850 34.118 13.473 1.00 25.22 265 GLN A N 1
ATOM 1481 C CA . GLN A 1 178 ? 37.778 35.093 12.853 1.00 25.29 265 GLN A CA 1
ATOM 1482 C C . GLN A 1 178 ? 39.242 34.917 13.276 1.00 28.12 265 GLN A C 1
ATOM 1483 O O . GLN A 1 178 ? 40.106 35.116 12.435 1.00 31.73 265 GLN A O 1
ATOM 1489 N N . LEU A 1 179 ? 39.499 34.570 14.556 1.00 24.04 266 LEU A N 1
ATOM 1490 C CA . LEU A 1 179 ? 40.876 34.302 15.030 1.00 25.52 266 LEU A CA 1
ATOM 1491 C C . LEU A 1 179 ? 41.540 33.206 14.251 1.00 23.88 266 LEU A C 1
ATOM 1492 O O . LEU A 1 179 ? 42.734 33.244 14.065 1.00 32.88 266 LEU A O 1
ATOM 1497 N N . PHE A 1 180 ? 40.741 32.224 13.810 1.00 18.58 267 PHE A N 1
ATOM 1498 C CA . PHE A 1 180 ? 41.274 31.025 13.210 1.00 20.28 267 PHE A CA 1
ATOM 1499 C C . PHE A 1 180 ? 41.151 31.054 11.691 1.00 21.94 267 PHE A C 1
ATOM 1500 O O . PHE A 1 180 ? 41.786 30.271 11.050 1.00 31.29 267 PHE A O 1
ATOM 1508 N N . ALA A 1 181 ? 40.274 31.844 11.157 1.00 20.56 268 ALA A N 1
ATOM 1509 C CA . ALA A 1 181 ? 40.033 31.808 9.657 1.00 20.16 268 ALA A CA 1
ATOM 1510 C C . ALA A 1 181 ? 41.159 32.458 8.882 1.00 20.92 268 ALA A C 1
ATOM 1511 O O . ALA A 1 181 ? 41.867 33.348 9.395 1.00 22.95 268 ALA A O 1
ATOM 1513 N N . GLU A 1 182 ? 41.272 32.076 7.623 1.00 22.39 269 GLU A N 1
ATOM 1514 C CA . GLU A 1 182 ? 42.228 32.764 6.761 1.00 22.41 269 GLU A CA 1
ATOM 1515 C C . GLU A 1 182 ? 41.548 32.930 5.408 1.00 20.73 269 GLU A C 1
ATOM 1516 O O . GLU A 1 182 ? 40.949 31.953 4.916 1.00 20.19 269 GLU A O 1
ATOM 1522 N N . ASN A 1 183 ? 41.566 34.156 4.893 1.00 23.96 270 ASN A N 1
ATOM 1523 C CA . ASN A 1 183 ? 40.936 34.456 3.566 1.00 23.89 270 ASN A CA 1
ATOM 1524 C C . ASN A 1 183 ? 39.484 34.053 3.579 1.00 25.45 270 ASN A C 1
ATOM 1525 O O . ASN A 1 183 ? 38.953 33.608 2.556 1.00 26.80 270 ASN A O 1
ATOM 1530 N N . GLY A 1 184 ? 38.841 34.146 4.742 1.00 22.71 271 GLY A N 1
ATOM 1531 C CA . GLY A 1 184 ? 37.414 33.943 4.797 1.00 25.13 271 GLY A CA 1
ATOM 1532 C C . GLY A 1 184 ? 36.998 32.461 4.997 1.00 21.27 271 GLY A C 1
ATOM 1533 O O . GLY A 1 184 ? 35.811 32.140 4.960 1.00 22.59 271 GLY A O 1
ATOM 1534 N N . ASN A 1 185 ? 37.982 31.554 5.179 1.00 19.05 272 ASN A N 1
ATOM 1535 C CA . ASN A 1 185 ? 37.730 30.121 5.270 1.00 18.46 272 ASN A CA 1
ATOM 1536 C C . ASN A 1 185 ? 38.250 29.599 6.590 1.00 19.07 272 ASN A C 1
ATOM 1537 O O . ASN A 1 185 ? 39.271 30.116 7.097 1.00 22.51 272 ASN A O 1
ATOM 1542 N N . LEU A 1 186 ? 37.613 28.588 7.154 1.00 16.13 273 LEU A N 1
ATOM 1543 C CA . LEU A 1 186 ? 38.085 28.078 8.459 1.00 16.33 273 LEU A CA 1
ATOM 1544 C C . LEU A 1 186 ? 38.499 26.588 8.253 1.00 15.38 273 LEU A C 1
ATOM 1545 O O . LEU A 1 186 ? 37.655 25.759 7.865 1.00 16.48 273 LEU A O 1
ATOM 1550 N N . GLY A 1 187 ? 39.759 26.257 8.546 1.00 14.61 274 GLY A N 1
ATOM 1551 C CA . GLY A 1 187 ? 40.228 24.875 8.499 1.00 14.54 274 GLY A CA 1
ATOM 1552 C C . GLY A 1 187 ? 39.933 24.179 9.795 1.00 16.41 274 GLY A C 1
ATOM 1553 O O . GLY A 1 187 ? 40.280 24.723 10.854 1.00 21.24 274 GLY A O 1
ATOM 1554 N N . ILE A 1 188 ? 39.326 23.023 9.727 1.00 14.55 275 ILE A N 1
ATOM 1555 C CA . ILE A 1 188 ? 39.107 22.250 10.932 1.00 12.52 275 ILE A CA 1
ATOM 1556 C C . ILE A 1 188 ? 39.869 20.931 10.728 1.00 12.30 275 ILE A C 1
ATOM 1557 O O . ILE A 1 188 ? 39.585 20.162 9.746 1.00 15.49 275 ILE A O 1
ATOM 1562 N N A ASN A 1 189 ? 40.853 20.640 11.576 0.70 12.44 276 ASN A N 1
ATOM 1563 N N B ASN A 1 189 ? 40.835 20.601 11.595 0.30 12.03 276 ASN A N 1
ATOM 1564 C CA A ASN A 1 189 ? 41.519 19.353 11.494 0.70 12.48 276 ASN A CA 1
ATOM 1565 C CA B ASN A 1 189 ? 41.548 19.303 11.498 0.30 11.68 276 ASN A CA 1
ATOM 1566 C C A ASN A 1 189 ? 40.560 18.330 12.128 0.70 14.46 276 ASN A C 1
ATOM 1567 C C B ASN A 1 189 ? 40.792 18.218 12.215 0.30 11.61 276 ASN A C 1
ATOM 1568 O O A ASN A 1 189 ? 39.983 18.612 13.219 0.70 12.93 276 ASN A O 1
ATOM 1569 O O B ASN A 1 189 ? 40.658 18.347 13.445 0.30 10.94 276 ASN A O 1
ATOM 1578 N N . VAL A 1 190 ? 40.333 17.172 11.498 1.00 10.97 277 VAL A N 1
ATOM 1579 C CA . VAL A 1 190 ? 39.459 16.148 12.052 1.00 9.96 277 VAL A CA 1
ATOM 1580 C C . VAL A 1 190 ? 40.282 14.852 12.118 1.00 12.79 277 VAL A C 1
ATOM 1581 O O . VAL A 1 190 ? 40.772 14.346 11.091 1.00 13.26 277 VAL A O 1
ATOM 1585 N N . THR A 1 191 ? 40.426 14.294 13.330 1.00 10.55 278 THR A N 1
ATOM 1586 C CA . THR A 1 191 ? 41.151 13.034 13.486 1.00 10.40 278 THR A CA 1
ATOM 1587 C C . THR A 1 191 ? 40.223 12.054 14.124 1.00 11.41 278 THR A C 1
ATOM 1588 O O . THR A 1 191 ? 39.643 12.320 15.183 1.00 13.24 278 THR A O 1
ATOM 1592 N N A ILE A 1 192 ? 39.985 10.917 13.448 0.70 9.97 279 ILE A N 1
ATOM 1593 N N B ILE A 1 192 ? 40.010 10.921 13.470 0.30 10.58 279 ILE A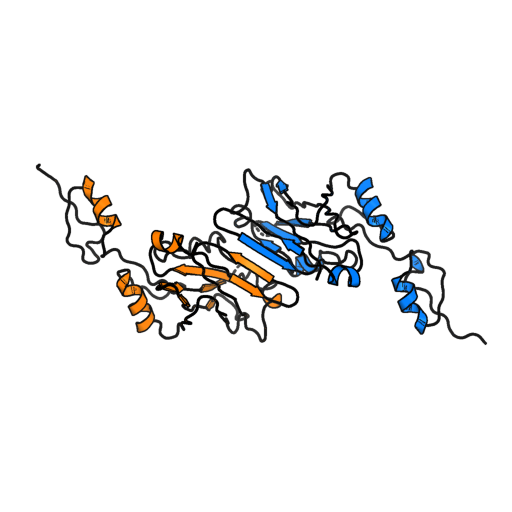 N 1
ATOM 1594 C CA A ILE A 1 192 ? 39.154 9.820 14.000 0.70 9.35 279 ILE A CA 1
ATOM 1595 C CA B ILE A 1 192 ? 39.212 9.862 14.071 0.30 10.05 279 ILE A CA 1
ATOM 1596 C C A ILE A 1 192 ? 40.154 8.777 14.520 0.70 10.89 279 ILE A C 1
ATOM 1597 C C B ILE A 1 192 ? 40.146 8.748 14.518 0.30 11.22 279 ILE A C 1
ATOM 1598 O O A ILE A 1 192 ? 41.172 8.457 13.847 0.70 11.65 279 ILE A O 1
ATOM 1599 O O B ILE A 1 192 ? 41.107 8.413 13.815 0.30 12.00 279 ILE A O 1
ATOM 1608 N N A SER A 1 193 ? 39.920 8.275 15.742 0.70 11.15 280 SER A N 1
ATOM 1609 N N B SER A 1 193 ? 39.888 8.211 15.713 0.30 12.14 280 SER A N 1
ATOM 1610 C CA A SER A 1 193 ? 40.803 7.220 16.284 0.70 11.70 280 SER A CA 1
ATOM 1611 C CA B SER A 1 193 ? 40.779 7.231 16.329 0.30 13.23 280 SER A CA 1
ATOM 1612 C C A SER A 1 193 ? 39.957 6.150 16.930 0.70 10.88 280 SER A C 1
ATOM 1613 C C B SER A 1 193 ? 39.955 6.133 16.955 0.30 11.80 280 SER A C 1
ATOM 1614 O O A SER A 1 193 ? 38.744 6.389 17.282 0.70 12.67 280 SER A O 1
ATOM 1615 O O B SER A 1 193 ? 38.790 6.327 17.341 0.30 13.28 280 SER A O 1
ATOM 1620 N N . MET A 1 194 ? 40.559 4.978 17.120 1.00 13.98 281 MET A N 1
ATOM 1621 C CA A MET A 1 194 ? 39.873 3.918 17.812 0.80 13.81 281 MET A CA 1
ATOM 1622 C CA B MET A 1 194 ? 39.885 3.915 17.807 0.20 14.89 281 MET A CA 1
ATOM 1623 C C . MET A 1 194 ? 40.188 4.046 19.282 1.00 18.39 281 MET A C 1
ATOM 1624 O O . MET A 1 194 ? 41.303 4.359 19.663 1.00 19.94 281 MET A O 1
ATOM 1633 N N . CYS A 1 195 ? 39.219 3.616 20.050 1.00 18.56 282 CYS A N 1
ATOM 1634 C CA . CYS A 1 195 ? 39.341 3.598 21.515 1.00 27.73 282 CYS A CA 1
ATOM 1635 C C . CYS A 1 195 ? 38.546 2.421 22.066 1.00 30.58 282 CYS A C 1
ATOM 1636 O O . CYS A 1 195 ? 38.536 2.334 23.316 1.00 32.88 282 CYS A O 1
ATOM 1640 N N . ALA B 1 4 ? 73.018 69.935 21.031 1.00 69.71 91 ALA B N 1
ATOM 1641 C CA . ALA B 1 4 ? 73.633 71.096 21.738 1.00 77.23 91 ALA B CA 1
ATOM 1642 C C . ALA B 1 4 ? 72.654 71.767 22.746 1.00 63.22 91 ALA B C 1
ATOM 1643 O O . ALA B 1 4 ? 72.452 71.278 23.903 1.00 62.48 91 ALA B O 1
ATOM 1645 N N . ASN B 1 5 ? 72.101 72.910 22.322 1.00 50.10 92 ASN B N 1
ATOM 1646 C CA . ASN B 1 5 ? 70.950 73.536 23.022 1.00 49.38 92 ASN B CA 1
ATOM 1647 C C . ASN B 1 5 ? 69.781 72.620 22.829 1.00 43.61 92 ASN B C 1
ATOM 1648 O O . ASN B 1 5 ? 69.591 72.077 21.721 1.00 60.30 92 ASN B O 1
ATOM 1653 N N . SER B 1 6 ? 68.927 72.520 23.847 1.00 33.02 93 SER B N 1
ATOM 1654 C CA . SER B 1 6 ? 67.994 71.430 23.876 1.00 33.39 93 SER B CA 1
ATOM 1655 C C . SER B 1 6 ? 66.805 71.716 24.792 1.00 27.33 93 SER B C 1
ATOM 1656 O O . SER B 1 6 ? 66.917 72.463 25.780 1.00 24.92 93 SER B O 1
ATOM 1659 N N . VAL B 1 7 ? 65.674 71.166 24.430 1.00 27.35 94 VAL B N 1
ATOM 1660 C CA . VAL B 1 7 ? 64.445 71.348 25.209 1.00 25.97 94 VAL B CA 1
ATOM 1661 C C . VAL B 1 7 ? 64.237 69.994 25.844 1.00 26.18 94 VAL B C 1
ATOM 1662 O O . VAL B 1 7 ? 64.278 68.975 25.182 1.00 26.58 94 VAL B O 1
ATOM 1666 N N . LEU B 1 8 ? 64.139 69.978 27.180 1.00 23.03 95 LEU B N 1
ATOM 1667 C CA . LEU B 1 8 ? 64.052 68.691 27.865 1.00 24.41 95 LEU B CA 1
ATOM 1668 C C . LEU B 1 8 ? 62.602 68.413 28.332 1.00 23.90 95 LEU B C 1
ATOM 1669 O O . LEU B 1 8 ? 61.866 69.335 28.687 1.00 25.49 95 LEU B O 1
ATOM 1674 N N . PHE B 1 9 ? 62.273 67.142 28.303 1.00 24.96 96 PHE B N 1
ATOM 1675 C CA . PHE B 1 9 ? 60.935 66.670 28.657 1.00 25.91 96 PHE B CA 1
ATOM 1676 C C . PHE B 1 9 ? 61.026 65.635 29.773 1.00 28.31 96 PHE B C 1
ATOM 1677 O O . PHE B 1 9 ? 61.978 64.879 29.832 1.00 26.08 96 PHE B O 1
ATOM 1685 N N . PRO B 1 10 ? 60.002 65.595 30.637 1.00 28.96 97 PRO B N 1
ATOM 1686 C CA . PRO B 1 10 ? 60.020 64.594 31.699 1.00 28.58 97 PRO B CA 1
ATOM 1687 C C . PRO B 1 10 ? 59.620 63.242 31.106 1.00 27.90 97 PRO B C 1
ATOM 1688 O O . PRO B 1 10 ? 58.899 63.150 30.085 1.00 30.49 97 PRO B O 1
ATOM 1692 N N . CYS B 1 11 ? 60.131 62.203 31.733 1.00 27.79 98 CYS B N 1
ATOM 1693 C CA . CYS B 1 11 ? 59.691 60.846 31.397 1.00 27.06 98 CYS B CA 1
ATOM 1694 C C . CYS B 1 11 ? 58.164 60.745 31.632 1.00 32.22 98 CYS B C 1
ATOM 1695 O O . CYS B 1 11 ? 57.634 61.338 32.578 1.00 29.35 98 CYS B O 1
ATOM 1698 N N . LYS B 1 12 ? 57.465 59.955 30.839 1.00 33.44 99 LYS B N 1
ATOM 1699 C CA . LYS B 1 12 ? 56.009 59.817 31.093 1.00 35.92 99 LYS B CA 1
ATOM 1700 C C . LYS B 1 12 ? 55.630 59.198 32.466 1.00 38.18 99 LYS B C 1
ATOM 1701 O O . LYS B 1 12 ? 54.463 59.279 32.890 1.00 40.19 99 LYS B O 1
ATOM 1707 N N . TYR B 1 13 ? 56.583 58.554 33.137 1.00 34.91 100 TYR B N 1
ATOM 1708 C CA . TYR B 1 13 ? 56.325 57.994 34.478 1.00 36.45 100 TYR B CA 1
ATOM 1709 C C . TYR B 1 13 ? 56.784 58.918 35.616 1.00 32.65 100 TYR B C 1
ATOM 1710 O O . TYR B 1 13 ? 56.979 58.443 36.743 1.00 35.41 100 TYR B O 1
ATOM 1719 N N . ALA B 1 14 ? 56.955 60.223 35.335 1.00 31.78 101 ALA B N 1
ATOM 1720 C CA . ALA B 1 14 ? 57.350 61.134 36.399 1.00 38.82 101 ALA B CA 1
ATOM 1721 C C . ALA B 1 14 ? 56.389 61.089 37.611 1.00 37.24 101 ALA B C 1
ATOM 1722 O O . ALA B 1 14 ? 56.814 61.217 38.762 1.00 39.43 101 ALA B O 1
ATOM 1724 N N A SER B 1 15 ? 55.100 60.899 37.321 0.70 41.86 102 SER B N 1
ATOM 1725 N N B SER B 1 15 ? 55.098 60.930 37.343 0.30 40.69 102 SER B N 1
ATOM 1726 C CA A SER B 1 15 ? 54.048 60.881 38.325 0.70 46.52 102 SER B CA 1
ATOM 1727 C CA B SER B 1 15 ? 54.112 60.937 38.409 0.30 43.27 102 SER B CA 1
ATOM 1728 C C A SER B 1 15 ? 54.193 59.666 39.241 0.70 52.08 102 SER B C 1
ATOM 1729 C C B SER B 1 15 ? 54.102 59.621 39.204 0.30 48.32 102 SER B C 1
ATOM 1730 O O A SER B 1 15 ? 53.699 59.667 40.378 0.70 50.06 102 SER B O 1
ATOM 1731 O O B SER B 1 15 ? 53.405 59.510 40.220 0.30 48.36 102 SER B O 1
ATOM 1736 N N . SER B 1 16 ? 54.880 58.637 38.742 1.00 45.78 103 SER B N 1
ATOM 1737 C CA . SER B 1 16 ? 55.163 57.443 39.519 1.00 47.78 103 SER B CA 1
ATOM 1738 C C . SER B 1 16 ? 56.549 57.510 40.128 1.00 43.76 103 SER B C 1
ATOM 1739 O O . SER B 1 16 ? 56.992 56.514 40.671 1.00 42.08 103 SER B O 1
ATOM 1742 N N . GLY B 1 17 ? 57.239 58.651 40.025 1.00 40.58 104 GLY B N 1
ATOM 1743 C CA . GLY B 1 17 ? 58.556 58.842 40.718 1.00 41.26 104 GLY B CA 1
ATOM 1744 C C . GLY B 1 17 ? 59.800 59.056 39.860 1.00 42.45 104 GLY B C 1
ATOM 1745 O O . GLY B 1 17 ? 60.907 59.349 40.407 1.00 48.39 104 GLY B O 1
ATOM 1746 N N . CYS B 1 18 ? 59.650 58.911 38.538 1.00 37.67 105 CYS B N 1
ATOM 1747 C CA . CYS B 1 18 ? 60.801 59.059 37.643 1.00 33.77 105 CYS B CA 1
ATOM 1748 C C . CYS B 1 18 ? 61.180 60.526 37.497 1.00 35.27 105 CYS B C 1
ATOM 1749 O O . CYS B 1 18 ? 60.336 61.370 37.158 1.00 36.06 105 CYS B O 1
ATOM 1752 N N . GLU B 1 19 ? 62.454 60.806 37.780 1.00 32.64 106 GLU B N 1
ATOM 1753 C CA . GLU B 1 19 ? 62.960 62.174 37.733 1.00 37.13 106 GLU B CA 1
ATOM 1754 C C . GLU B 1 19 ? 63.818 62.482 36.496 1.00 31.67 106 GLU B C 1
ATOM 1755 O O . GLU B 1 19 ? 64.389 63.549 36.427 1.00 35.66 106 GLU B O 1
ATOM 1761 N N . ILE B 1 20 ? 63.894 61.553 35.531 1.00 30.80 107 ILE B N 1
ATOM 1762 C CA . ILE B 1 20 ? 64.667 61.769 34.330 1.00 30.47 107 ILE B CA 1
ATOM 1763 C C . ILE B 1 20 ? 63.980 62.818 33.462 1.00 27.71 107 ILE B C 1
ATOM 1764 O O . ILE B 1 20 ? 62.728 62.814 33.283 1.00 28.71 107 ILE B O 1
ATOM 1769 N N . THR B 1 21 ? 64.779 63.716 32.892 1.00 28.70 108 THR B N 1
ATOM 1770 C CA . THR B 1 21 ? 64.318 64.665 31.872 1.00 29.34 108 THR B CA 1
ATOM 1771 C C . THR B 1 21 ? 65.277 64.574 30.674 1.00 31.59 108 THR B C 1
ATOM 1772 O O . THR B 1 21 ? 66.509 64.469 30.855 1.00 30.95 108 THR B O 1
ATOM 1776 N N . LEU B 1 22 ? 64.734 64.556 29.471 1.00 30.33 109 LEU B N 1
ATOM 1777 C CA . LEU B 1 22 ? 65.605 64.272 28.363 1.00 33.98 109 LEU B CA 1
ATOM 1778 C C . LEU B 1 22 ? 65.073 64.879 27.079 1.00 33.70 109 LEU B C 1
ATOM 1779 O O . LEU B 1 22 ? 63.883 65.260 26.990 1.00 28.47 109 LEU B O 1
ATOM 1784 N N . PRO B 1 23 ? 65.952 65.014 26.064 1.00 36.65 110 PRO B N 1
ATOM 1785 C CA . PRO B 1 23 ? 65.461 65.568 24.801 1.00 35.50 110 PRO B CA 1
ATOM 1786 C C . PRO B 1 23 ? 64.453 64.606 24.229 1.00 38.30 110 PRO B C 1
ATOM 1787 O O . PRO B 1 23 ? 64.485 63.397 24.537 1.00 36.55 110 PRO B O 1
ATOM 1791 N N . HIS B 1 24 ? 63.555 65.143 23.421 1.00 39.31 111 HIS B N 1
ATOM 1792 C CA . HIS B 1 24 ? 62.421 64.389 22.942 1.00 47.44 111 HIS B CA 1
ATOM 1793 C C . HIS B 1 24 ? 62.818 63.137 22.160 1.00 47.00 111 HIS B C 1
ATOM 1794 O O . HIS B 1 24 ? 62.203 62.072 22.329 1.00 52.57 111 HIS B O 1
ATOM 1801 N N . THR B 1 25 ? 63.889 63.248 21.369 1.00 50.32 112 THR B N 1
ATOM 1802 C CA . THR B 1 25 ? 64.369 62.127 20.582 1.00 60.52 112 THR B CA 1
ATOM 1803 C C . THR B 1 25 ? 64.745 60.908 21.437 1.00 66.67 112 THR B C 1
ATOM 1804 O O . THR B 1 25 ? 64.617 59.773 20.980 1.00 87.76 112 THR B O 1
ATOM 1808 N N . GLU B 1 26 ? 65.176 61.115 22.685 1.00 57.38 113 GLU B N 1
ATOM 1809 C CA . GLU B 1 26 ? 65.541 59.941 23.480 1.00 56.17 113 GLU B CA 1
ATOM 1810 C C . GLU B 1 26 ? 64.526 59.482 24.545 1.00 52.91 113 GLU B C 1
ATOM 1811 O O . GLU B 1 26 ? 64.736 58.493 25.274 1.00 51.97 113 GLU B O 1
ATOM 1817 N N . LYS B 1 27 ? 63.408 60.199 24.582 1.00 42.23 114 LYS B N 1
ATOM 1818 C CA . LYS B 1 27 ? 62.317 59.954 25.510 1.00 47.00 114 LYS B CA 1
ATOM 1819 C C . LYS B 1 27 ? 61.743 58.543 25.346 1.00 47.04 114 LYS B C 1
ATOM 1820 O O . LYS B 1 27 ? 61.655 57.825 26.319 1.00 49.16 114 LYS B O 1
ATOM 1826 N N . ALA B 1 28 ? 61.390 58.137 24.117 1.00 56.83 115 ALA B N 1
ATOM 1827 C CA . ALA B 1 28 ? 60.839 56.796 23.871 1.00 61.43 115 ALA B CA 1
ATOM 1828 C C . ALA B 1 28 ? 61.791 55.675 24.310 1.00 57.94 115 ALA B C 1
ATOM 1829 O O . ALA B 1 28 ? 61.335 54.683 24.917 1.00 71.79 115 ALA B O 1
ATOM 1831 N N . ASP B 1 29 ? 63.094 55.846 24.019 1.00 62.67 116 ASP B N 1
ATOM 1832 C CA . ASP B 1 29 ? 64.146 54.850 24.342 1.00 62.27 116 ASP B CA 1
ATOM 1833 C C . ASP B 1 29 ? 64.217 54.667 25.861 1.00 62.78 116 ASP B C 1
ATOM 1834 O O . ASP B 1 29 ? 64.314 53.536 26.351 1.00 61.82 116 ASP B O 1
ATOM 1839 N N . HIS B 1 30 ? 64.135 55.773 26.612 1.00 58.65 117 HIS B N 1
ATOM 1840 C CA . HIS B 1 30 ? 64.129 55.675 28.076 1.00 45.41 117 HIS B CA 1
ATOM 1841 C C . HIS B 1 30 ? 62.890 55.000 28.615 1.00 45.03 117 HIS B C 1
ATOM 1842 O O . HIS B 1 30 ? 62.974 54.134 29.492 1.00 45.61 117 HIS B O 1
ATOM 1849 N N . GLU B 1 31 ? 61.733 55.414 28.103 1.00 47.32 118 GLU B N 1
ATOM 1850 C CA . GLU B 1 31 ? 60.471 55.005 28.674 1.00 44.81 118 GLU B CA 1
ATOM 1851 C C . GLU B 1 31 ? 60.206 53.513 28.489 1.00 46.50 118 GLU B C 1
ATOM 1852 O O . GLU B 1 31 ? 59.543 52.886 29.322 1.00 55.49 118 GLU B O 1
ATOM 1858 N N . GLU B 1 32 ? 60.740 52.951 27.410 1.00 52.57 119 GLU B N 1
ATOM 1859 C CA . GLU B 1 32 ? 60.595 51.522 27.153 1.00 52.88 119 GLU B CA 1
ATOM 1860 C C . GLU B 1 32 ? 61.293 50.656 28.223 1.00 58.12 119 GLU B C 1
ATOM 1861 O O . GLU B 1 32 ? 60.812 49.573 28.545 1.00 70.94 119 GLU B O 1
ATOM 1867 N N . LEU B 1 33 ? 62.393 51.145 28.786 1.00 56.72 120 LEU B N 1
ATOM 1868 C CA . LEU B 1 33 ? 63.077 50.403 29.866 1.00 55.74 120 LEU B CA 1
ATOM 1869 C C . LEU B 1 33 ? 62.927 51.023 31.259 1.00 49.79 120 LEU B C 1
ATOM 1870 O O . LEU B 1 33 ? 63.535 50.525 32.196 1.00 59.89 120 LEU B O 1
ATOM 1875 N N . CYS B 1 34 ? 62.155 52.104 31.402 1.00 53.06 121 CYS B N 1
ATOM 1876 C CA . CYS B 1 34 ? 61.975 52.734 32.702 1.00 48.54 121 CYS B CA 1
ATOM 1877 C C . CYS B 1 34 ? 61.246 51.886 33.747 1.00 47.45 121 CYS B C 1
ATOM 1878 O O . CYS B 1 34 ? 60.136 51.367 33.533 1.00 44.76 121 CYS B O 1
ATOM 1881 N N . GLU B 1 35 ? 61.865 51.808 34.909 1.00 45.17 122 GLU B N 1
ATOM 1882 C CA . GLU B 1 35 ? 61.421 50.913 35.976 1.00 45.99 122 GLU B CA 1
ATOM 1883 C C . GLU B 1 35 ? 60.242 51.490 36.765 1.00 41.64 122 GLU B C 1
ATOM 1884 O O . GLU B 1 35 ? 59.635 50.786 37.580 1.00 43.33 122 GLU B O 1
ATOM 1890 N N . PHE B 1 36 ? 59.918 52.768 36.528 1.00 40.06 123 PHE B N 1
ATOM 1891 C CA . PHE B 1 36 ? 58.811 53.411 37.222 1.00 35.41 123 PHE B CA 1
ATOM 1892 C C . PHE B 1 36 ? 57.469 53.202 36.554 1.00 38.15 123 PHE B C 1
ATOM 1893 O O . PHE B 1 36 ? 56.444 53.662 37.088 1.00 38.62 123 PHE B O 1
ATOM 1901 N N A ARG B 1 37 ? 57.473 52.541 35.389 0.50 35.11 124 ARG B N 1
ATOM 1902 N N B ARG B 1 37 ? 57.485 52.541 35.390 0.50 35.19 124 ARG B N 1
ATOM 1903 C CA A ARG B 1 37 ? 56.233 52.268 34.682 0.50 42.39 124 ARG B CA 1
ATOM 1904 C CA B ARG B 1 37 ? 56.291 52.078 34.678 0.50 41.65 124 ARG B CA 1
ATOM 1905 C C A ARG B 1 37 ? 55.222 51.580 35.603 0.50 37.89 124 ARG B C 1
ATOM 1906 C C B ARG B 1 37 ? 55.219 51.516 35.649 0.50 36.64 124 ARG B C 1
ATOM 1907 O O A ARG B 1 37 ? 55.510 50.564 36.191 0.50 36.59 124 ARG B O 1
ATOM 1908 O O B ARG B 1 37 ? 55.468 50.541 36.329 0.50 40.37 124 ARG B O 1
ATOM 1923 N N . PRO B 1 38 ? 54.037 52.167 35.747 1.00 39.01 125 PRO B N 1
ATOM 1924 C CA . PRO B 1 38 ? 53.059 51.558 36.634 1.00 41.74 125 PRO B CA 1
ATOM 1925 C C . PRO B 1 38 ? 52.260 50.424 35.945 1.00 40.68 125 PRO B C 1
ATOM 1926 O O . PRO B 1 38 ? 52.030 50.432 34.714 1.00 37.99 125 PRO B O 1
ATOM 1930 N N . TYR B 1 39 ? 51.856 49.456 36.761 1.00 39.30 126 TYR B N 1
ATOM 1931 C CA . TYR B 1 39 ? 50.953 48.372 36.351 1.00 32.32 126 TYR B CA 1
ATOM 1932 C C . TYR B 1 39 ? 49.721 48.433 37.244 1.00 37.28 126 TYR B C 1
ATOM 1933 O O . TYR B 1 39 ? 49.853 48.679 38.444 1.00 38.19 126 TYR B O 1
ATOM 1942 N N . SER B 1 40 ? 48.543 48.246 36.677 1.00 36.54 127 SER B N 1
ATOM 1943 C CA . SER B 1 40 ? 47.298 48.067 37.444 1.00 39.85 127 SER B CA 1
ATOM 1944 C C . SER B 1 40 ? 47.292 46.711 38.149 1.00 37.66 127 SER B C 1
ATOM 1945 O O . SER B 1 40 ? 47.872 45.747 37.641 1.00 35.14 127 SER B O 1
ATOM 1948 N N . CYS B 1 41 ? 46.631 46.654 39.312 1.00 31.83 128 CYS B N 1
ATOM 1949 C CA . CYS B 1 41 ? 46.367 45.386 40.018 1.00 32.43 128 CYS B CA 1
ATOM 1950 C C . CYS B 1 41 ? 45.728 44.437 39.031 1.00 29.95 128 CYS B C 1
ATOM 1951 O O . CYS B 1 41 ? 44.668 44.758 38.453 1.00 34.00 128 CYS B O 1
ATOM 1954 N N . PRO B 1 42 ? 46.327 43.248 38.857 1.00 27.58 129 PRO B N 1
ATOM 1955 C CA . PRO B 1 42 ? 45.824 42.354 37.802 1.00 28.42 129 PRO B CA 1
ATOM 1956 C C . PRO B 1 42 ? 44.665 41.474 38.226 1.00 28.97 129 PRO B C 1
ATOM 1957 O O . PRO B 1 42 ? 44.146 40.725 37.419 1.00 33.99 129 PRO B O 1
ATOM 1961 N N A CYS B 1 43 ? 44.255 41.543 39.487 0.70 28.60 130 CYS B N 1
ATOM 1962 N N B CYS B 1 43 ? 44.247 41.614 39.469 0.30 29.13 130 CYS B N 1
ATOM 1963 C CA A CYS B 1 43 ? 43.174 40.666 40.024 0.70 33.37 130 CYS B CA 1
ATOM 1964 C CA B CYS B 1 43 ? 43.058 40.926 39.915 0.30 33.58 130 CYS B CA 1
ATOM 1965 C C A CYS B 1 43 ? 41.751 41.139 39.580 0.70 35.78 130 CYS B C 1
ATOM 1966 C C B CYS B 1 43 ? 41.854 41.266 39.058 0.30 36.15 130 CYS B C 1
ATOM 1967 O O A CYS B 1 43 ? 41.327 42.241 39.886 0.70 40.09 130 CYS B O 1
ATOM 1968 O O B CYS B 1 43 ? 41.756 42.371 38.493 0.30 32.56 130 CYS B O 1
ATOM 1973 N N . PRO B 1 44 ? 40.978 40.268 38.881 1.00 36.62 131 PRO B N 1
ATOM 1974 C CA . PRO B 1 44 ? 39.667 40.631 38.289 1.00 45.77 131 PRO B CA 1
ATOM 1975 C C . PRO B 1 44 ? 38.611 40.919 39.392 1.00 59.44 131 PRO B C 1
ATOM 1976 O O . PRO B 1 44 ? 38.844 40.509 40.529 1.00 59.54 131 PRO B O 1
ATOM 1980 N N . GLY B 1 45 ? 37.503 41.618 39.121 1.00 73.79 132 GLY B N 1
ATOM 1981 C CA . GLY B 1 45 ? 37.202 42.390 37.897 1.00 68.80 132 GLY B CA 1
ATOM 1982 C C . GLY B 1 45 ? 37.598 43.857 38.096 1.00 69.46 132 GLY B C 1
ATOM 1983 O O . GLY B 1 45 ? 38.582 44.323 37.511 1.00 82.07 132 GLY B O 1
ATOM 1984 N N . ALA B 1 46 ? 36.873 44.571 38.959 1.00 71.44 133 ALA B N 1
ATOM 1985 C CA . ALA B 1 46 ? 36.851 46.036 38.910 1.00 77.96 133 ALA B CA 1
ATOM 1986 C C . ALA B 1 46 ? 37.147 46.817 40.220 1.00 90.57 133 ALA B C 1
ATOM 1987 O O . ALA B 1 46 ? 37.189 48.058 40.206 1.00 94.27 133 ALA B O 1
ATOM 1989 N N . SER B 1 47 ? 37.374 46.112 41.328 1.00 86.98 134 SER B N 1
ATOM 1990 C CA . SER B 1 47 ? 37.309 46.744 42.656 1.00 74.37 134 SER B CA 1
ATOM 1991 C C . SER B 1 47 ? 38.645 47.233 43.243 1.00 65.62 134 SER B C 1
ATOM 1992 O O . SER B 1 47 ? 38.667 48.089 44.109 1.00 71.77 134 SER B O 1
ATOM 1995 N N . CYS B 1 48 ? 39.767 46.686 42.807 1.00 54.30 135 CYS B N 1
ATOM 1996 C CA . CYS B 1 48 ? 41.018 47.168 43.397 1.00 51.23 135 CYS B CA 1
ATOM 1997 C C . CYS B 1 48 ? 41.658 48.224 42.508 1.00 53.01 135 CYS B C 1
ATOM 1998 O O . CYS B 1 48 ? 41.867 47.997 41.324 1.00 57.29 135 CYS B O 1
ATOM 2001 N N . LYS B 1 49 ? 41.997 49.370 43.070 1.00 59.32 136 LYS B N 1
ATOM 2002 C CA . LYS B 1 49 ? 42.484 50.455 42.236 1.00 60.81 136 LYS B CA 1
ATOM 2003 C C . LYS B 1 49 ? 43.984 50.600 42.328 1.00 50.87 136 LYS B C 1
ATOM 2004 O O . LYS B 1 49 ? 44.573 51.455 41.685 1.00 73.46 136 LYS B O 1
ATOM 2010 N N . TRP B 1 50 ? 44.621 49.722 43.083 1.00 55.34 137 TRP B N 1
ATOM 2011 C CA . TRP B 1 50 ? 46.058 49.820 43.225 1.00 51.26 137 TRP B CA 1
ATOM 2012 C C . TRP B 1 50 ? 46.791 49.900 41.871 1.00 43.93 137 TRP B C 1
ATOM 2013 O O . TRP B 1 50 ? 46.388 49.329 40.849 1.00 41.24 137 TRP B O 1
ATOM 2024 N N . GLN B 1 51 ? 47.879 50.645 41.880 1.00 42.42 138 GLN B N 1
ATOM 2025 C CA . GLN B 1 51 ? 48.787 50.641 40.774 1.00 44.56 138 GLN B CA 1
ATOM 2026 C C . GLN B 1 51 ? 50.198 50.674 41.315 1.00 43.15 138 GLN B C 1
ATOM 2027 O O . GLN B 1 51 ? 50.439 51.296 42.340 1.00 50.64 138 GLN B O 1
ATOM 2033 N N . GLY B 1 52 ? 51.150 50.065 40.623 1.00 40.02 139 GLY B N 1
ATOM 2034 C CA . GLY B 1 52 ? 52.530 50.063 41.109 1.00 35.23 139 GLY B CA 1
ATOM 2035 C C . GLY B 1 52 ? 53.528 49.528 40.080 1.00 36.62 139 GLY B C 1
ATOM 2036 O O . GLY B 1 52 ? 53.147 49.095 38.983 1.00 36.97 139 GLY B O 1
ATOM 2037 N N . SER B 1 53 ? 54.808 49.533 40.436 1.00 32.30 140 SER B N 1
ATOM 2038 C CA A SER B 1 53 ? 55.823 49.064 39.507 0.80 30.27 140 SER B CA 1
ATOM 2039 C CA B SER B 1 53 ? 55.846 49.058 39.532 0.20 31.84 140 SER B CA 1
ATOM 2040 C C . SER B 1 53 ? 55.791 47.538 39.424 1.00 32.25 140 SER B C 1
ATOM 2041 O O . SER B 1 53 ? 55.137 46.843 40.255 1.00 31.16 140 SER B O 1
ATOM 2046 N N . LEU B 1 54 ? 56.445 46.983 38.400 1.00 29.56 141 LEU B N 1
ATOM 2047 C CA . LEU B 1 54 ? 56.239 45.555 38.130 1.00 28.13 141 LEU B CA 1
ATOM 2048 C C . LEU B 1 54 ? 56.671 44.790 39.380 1.00 26.03 141 LEU B C 1
ATOM 2049 O O . LEU B 1 54 ? 56.048 43.778 39.754 1.00 27.24 141 LEU B O 1
ATOM 2054 N N . ASP B 1 55 ? 57.751 45.223 40.031 1.00 30.29 142 ASP B N 1
ATOM 2055 C CA . ASP B 1 55 ? 58.265 44.471 41.179 1.00 30.75 142 ASP B CA 1
ATOM 2056 C C . ASP B 1 55 ? 57.380 44.627 42.435 1.00 31.05 142 ASP B C 1
ATOM 2057 O O . ASP B 1 55 ? 57.616 43.981 43.443 1.00 33.55 142 ASP B O 1
ATOM 2062 N N . ALA B 1 56 ? 56.399 45.512 42.385 1.00 26.85 143 ALA B N 1
ATOM 2063 C CA . ALA B 1 56 ? 55.472 45.739 43.494 1.00 26.16 143 ALA B CA 1
ATOM 2064 C C . ALA B 1 56 ? 54.203 44.834 43.327 1.00 24.99 143 ALA B C 1
ATOM 2065 O O . ALA B 1 56 ? 53.384 44.744 44.262 1.00 26.77 143 ALA B O 1
ATOM 2067 N N . VAL B 1 57 ? 54.052 44.181 42.140 1.00 23.33 144 VAL B N 1
ATOM 2068 C CA . VAL B 1 57 ? 52.756 43.456 41.845 1.00 21.05 144 VAL B CA 1
ATOM 2069 C C . VAL B 1 57 ? 52.617 42.191 42.711 1.00 20.66 144 VAL B C 1
ATOM 2070 O O . VAL B 1 57 ? 51.585 42.010 43.394 1.00 20.91 144 VAL B O 1
ATOM 2074 N N . MET B 1 58 ? 53.639 41.326 42.743 1.00 20.80 145 MET B N 1
ATOM 2075 C CA . MET B 1 58 ? 53.512 40.137 43.606 1.00 24.51 145 MET B CA 1
ATOM 2076 C C . MET B 1 58 ? 53.355 40.521 45.092 1.00 28.30 145 MET B C 1
ATOM 2077 O O . MET B 1 58 ? 52.517 39.872 45.752 1.00 29.59 145 MET B O 1
ATOM 2082 N N . PRO B 1 59 ? 54.096 41.591 45.590 1.00 26.57 146 PRO B N 1
ATOM 2083 C CA . PRO B 1 59 ? 53.912 41.948 47.038 1.00 25.61 146 PRO B CA 1
ATOM 2084 C C . PRO B 1 59 ? 52.479 42.452 47.250 1.00 27.11 146 PRO B C 1
ATOM 2085 O O . PRO B 1 59 ? 51.844 42.104 48.232 1.00 32.30 146 PRO B O 1
ATOM 2089 N N . HIS B 1 60 ? 51.965 43.178 46.285 1.00 27.66 147 HIS B N 1
ATOM 2090 C CA . HIS B 1 60 ? 50.582 43.609 46.380 1.00 25.72 147 HIS B CA 1
ATOM 2091 C C . HIS B 1 60 ? 49.600 42.443 46.461 1.00 27.75 147 HIS B C 1
ATOM 2092 O O . HIS B 1 60 ? 48.720 42.401 47.351 1.00 25.08 147 HIS B O 1
ATOM 2099 N N . LEU B 1 61 ? 49.748 41.464 45.588 1.00 22.88 148 LEU B N 1
ATOM 2100 C CA . LEU B 1 61 ? 48.822 40.331 45.601 1.00 20.74 148 LEU B CA 1
ATOM 2101 C C . LEU B 1 61 ? 48.926 39.620 46.930 1.00 28.14 148 LEU B C 1
ATOM 2102 O O . LEU B 1 61 ? 47.899 39.224 47.489 1.00 30.67 148 LEU B O 1
ATOM 2107 N N . MET B 1 62 ? 50.146 39.519 47.460 1.00 28.68 149 MET B N 1
ATOM 2108 C CA . MET B 1 62 ? 50.339 38.807 48.727 1.00 38.73 149 MET B CA 1
ATOM 2109 C C . MET B 1 62 ? 49.865 39.626 49.922 1.00 31.54 149 MET B C 1
ATOM 2110 O O . MET B 1 62 ? 49.337 39.074 50.870 1.00 43.50 149 MET B O 1
ATOM 2115 N N . HIS B 1 63 ? 49.997 40.939 49.871 1.00 33.16 150 HIS B N 1
ATOM 2116 C CA . HIS B 1 63 ? 49.503 41.772 50.998 1.00 33.60 150 HIS B CA 1
ATOM 2117 C C . HIS B 1 63 ? 47.996 41.995 51.023 1.00 39.96 150 HIS B C 1
ATOM 2118 O O . HIS B 1 63 ? 47.377 41.956 52.113 1.00 42.69 150 HIS B O 1
ATOM 2125 N N . GLN B 1 64 ? 47.437 42.267 49.841 1.00 34.95 151 GLN B N 1
ATOM 2126 C CA . GLN B 1 64 ? 46.094 42.761 49.703 1.00 31.65 151 GLN B CA 1
ATOM 2127 C C . GLN B 1 64 ? 45.096 41.765 49.170 1.00 32.06 151 GLN B C 1
ATOM 2128 O O . GLN B 1 64 ? 43.901 42.080 49.192 1.00 38.26 151 GLN B O 1
ATOM 2134 N N . HIS B 1 65 ? 45.522 40.584 48.722 1.00 35.88 152 HIS B N 1
ATOM 2135 C CA . HIS B 1 65 ? 44.586 39.658 48.063 1.00 31.15 152 HIS B CA 1
ATOM 2136 C C . HIS B 1 65 ? 44.927 38.227 48.622 1.00 36.24 152 HIS B C 1
ATOM 2137 O O . HIS B 1 65 ? 45.210 37.270 47.876 1.00 31.73 152 HIS B O 1
ATOM 2144 N N . LYS B 1 66 ? 44.912 38.113 49.953 1.00 42.90 153 LYS B N 1
ATOM 2145 C CA . LYS B 1 66 ? 45.402 36.915 50.698 1.00 36.53 153 LYS B CA 1
ATOM 2146 C C . LYS B 1 66 ? 44.564 35.668 50.407 1.00 39.23 153 LYS B C 1
ATOM 2147 O O . LYS B 1 66 ? 45.016 34.527 50.626 1.00 46.59 153 LYS B O 1
ATOM 2153 N N . SER B 1 67 ? 43.344 35.874 49.945 1.00 36.40 154 SER B N 1
ATOM 2154 C CA . SER B 1 67 ? 42.515 34.724 49.666 1.00 34.53 154 SER B CA 1
ATOM 2155 C C . SER B 1 67 ? 42.861 34.060 48.291 1.00 34.94 154 SER B C 1
ATOM 2156 O O . 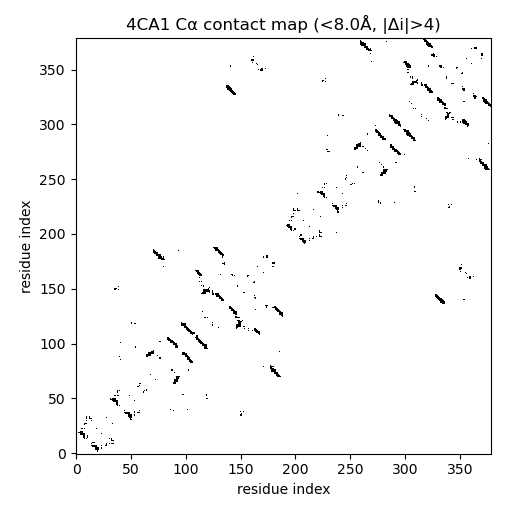SER B 1 67 ? 42.276 33.038 47.946 1.00 38.08 154 SER B O 1
ATOM 2159 N N . ILE B 1 68 ? 43.771 34.649 47.518 1.00 32.33 155 ILE B N 1
ATOM 2160 C CA . ILE B 1 68 ? 44.219 34.022 46.250 1.00 27.74 155 ILE B CA 1
ATOM 2161 C C . ILE B 1 68 ? 45.293 33.015 46.667 1.00 29.69 155 ILE B C 1
ATOM 2162 O O . ILE B 1 68 ? 46.368 33.366 47.274 1.00 41.74 155 ILE B O 1
ATOM 2167 N N . THR B 1 69 ? 44.977 31.775 46.392 1.00 30.30 156 THR B N 1
ATOM 2168 C CA . THR B 1 69 ? 45.874 30.627 46.606 1.00 35.25 156 THR B CA 1
ATOM 2169 C C . THR B 1 69 ? 46.829 30.407 45.402 1.00 27.20 156 THR B C 1
ATOM 2170 O O . THR B 1 69 ? 46.514 30.751 44.248 1.00 28.37 156 THR B O 1
ATOM 2174 N N . THR B 1 70 ? 48.013 29.907 45.717 1.00 29.44 157 THR B N 1
ATOM 2175 C CA . THR B 1 70 ? 49.014 29.599 44.797 1.00 22.41 157 THR B CA 1
ATOM 2176 C C . THR B 1 70 ? 49.276 28.137 44.853 1.00 26.33 157 THR B C 1
ATOM 2177 O O . THR B 1 70 ? 49.364 27.559 45.965 1.00 29.32 157 THR B O 1
ATOM 2181 N N . LEU B 1 71 ? 49.497 27.538 43.702 1.00 18.29 158 LEU B N 1
ATOM 2182 C CA . LEU B 1 71 ? 50.015 26.173 43.634 1.00 17.43 158 LEU B CA 1
ATOM 2183 C C . LEU B 1 71 ? 51.343 26.214 42.925 1.00 16.46 158 LEU B C 1
ATOM 2184 O O . LEU B 1 71 ? 51.459 26.969 41.918 1.00 17.87 158 LEU B O 1
ATOM 2189 N N . GLN B 1 72 ? 52.300 25.414 43.340 1.00 16.76 159 GLN B N 1
ATOM 2190 C CA A GLN B 1 72 ? 53.643 25.381 42.714 0.80 17.22 159 GLN B CA 1
ATOM 2191 C CA B GLN B 1 72 ? 53.602 25.386 42.675 0.20 17.45 159 GLN B CA 1
ATOM 2192 C C . GLN B 1 72 ? 53.703 24.140 41.846 1.00 17.62 159 GLN B C 1
ATOM 2193 O O . GLN B 1 72 ? 53.643 23.023 42.338 1.00 21.48 159 GLN B O 1
ATOM 2204 N N . GLY B 1 73 ? 53.859 24.311 40.544 1.00 17.61 160 GLY B N 1
ATOM 2205 C CA . GLY B 1 73 ? 53.951 23.158 39.679 1.00 17.51 160 GLY B CA 1
ATOM 2206 C C . GLY B 1 73 ? 53.707 23.649 38.269 1.00 14.57 160 GLY B C 1
ATOM 2207 O O . GLY B 1 73 ? 53.019 24.628 38.071 1.00 14.76 160 GLY B O 1
ATOM 2208 N N . GLU B 1 74 ? 54.213 22.888 37.311 1.00 14.99 161 GLU B N 1
ATOM 2209 C CA . GLU B 1 74 ? 53.979 23.166 35.879 1.00 13.53 161 GLU B CA 1
ATOM 2210 C C . GLU B 1 74 ? 52.617 22.617 35.435 1.00 14.32 161 GLU B C 1
ATOM 2211 O O . GLU B 1 74 ? 52.135 23.102 34.422 1.00 15.16 161 GLU B O 1
ATOM 2217 N N . ASP B 1 75 ? 52.049 21.604 36.132 1.00 15.51 162 ASP B N 1
ATOM 2218 C CA . ASP B 1 75 ? 50.836 20.904 35.660 1.00 13.49 162 ASP B CA 1
ATOM 2219 C C . ASP B 1 75 ? 49.972 20.792 36.918 1.00 15.89 162 ASP B C 1
ATOM 2220 O O . ASP B 1 75 ? 50.306 20.072 37.851 1.00 17.53 162 ASP B O 1
ATOM 2225 N N A ILE B 1 76 ? 48.879 21.565 36.951 0.50 12.89 163 ILE B N 1
ATOM 2226 N N B ILE B 1 76 ? 48.907 21.573 36.924 0.50 13.16 163 ILE B N 1
ATOM 2227 C CA A ILE B 1 76 ? 48.016 21.641 38.150 0.50 14.15 163 ILE B CA 1
ATOM 2228 C CA B ILE B 1 76 ? 48.099 21.647 38.099 0.50 14.48 163 ILE B CA 1
ATOM 2229 C C A ILE B 1 76 ? 46.542 21.513 37.827 0.50 13.00 163 ILE B C 1
ATOM 2230 C C B ILE B 1 76 ? 46.669 21.491 37.636 0.50 13.26 163 ILE B C 1
ATOM 2231 O O A ILE B 1 76 ? 46.120 21.604 36.674 0.50 12.32 163 ILE B O 1
ATOM 2232 O O B ILE B 1 76 ? 46.324 21.731 36.482 0.50 14.84 163 ILE B O 1
ATOM 2241 N N A VAL B 1 77 ? 45.741 21.274 38.859 0.70 13.45 164 VAL B N 1
ATOM 2242 N N B VAL B 1 77 ? 45.785 21.065 38.523 0.30 13.26 164 VAL B N 1
ATOM 2243 C CA A VAL B 1 77 ? 44.297 21.333 38.705 0.70 14.80 164 VAL B CA 1
ATOM 2244 C CA B VAL B 1 77 ? 44.347 21.171 38.215 0.30 14.68 164 VAL B CA 1
ATOM 2245 C C A VAL B 1 77 ? 43.824 22.490 39.531 0.70 18.01 164 VAL B C 1
ATOM 2246 C C B VAL B 1 77 ? 43.739 22.126 39.244 0.30 16.77 164 VAL B C 1
ATOM 2247 O O A VAL B 1 77 ? 44.105 22.729 40.704 0.70 18.58 164 VAL B O 1
ATOM 2248 O O B VAL B 1 77 ? 43.896 21.816 40.465 0.30 19.57 164 VAL B O 1
ATOM 2255 N N . PHE B 1 78 ? 43.194 23.305 38.792 1.00 16.13 165 PHE B N 1
ATOM 2256 C CA A PHE B 1 78 ? 42.507 24.598 39.332 0.80 17.16 165 PHE B CA 1
ATOM 2257 C CA B PHE B 1 78 ? 42.545 24.254 39.655 0.20 16.33 165 PHE B CA 1
ATOM 2258 C C . PHE B 1 78 ? 41.051 24.037 39.668 1.00 19.03 165 PHE B C 1
ATOM 2259 O O . PHE B 1 78 ? 40.366 23.908 38.618 1.00 17.37 165 PHE B O 1
ATOM 2274 N N . LEU B 1 79 ? 40.554 23.904 40.876 1.00 22.29 166 LEU B N 1
ATOM 2275 C CA . LEU B 1 79 ? 39.208 23.481 41.101 1.00 19.77 166 LEU B CA 1
ATOM 2276 C C . LEU B 1 79 ? 38.405 24.762 41.439 1.00 21.97 166 LEU B C 1
ATOM 2277 O O . LEU B 1 79 ? 38.549 25.358 42.490 1.00 25.17 166 LEU B O 1
ATOM 2282 N N . ALA B 1 80 ? 37.518 25.144 40.524 1.00 16.14 167 ALA B N 1
ATOM 2283 C CA . ALA B 1 80 ? 36.693 26.334 40.712 1.00 17.13 167 ALA B CA 1
ATOM 2284 C C . ALA B 1 80 ? 35.435 25.805 41.399 1.00 18.63 167 ALA B C 1
ATOM 2285 O O . ALA B 1 80 ? 34.713 24.929 40.838 1.00 19.44 167 ALA B O 1
ATOM 2287 N N . THR B 1 81 ? 35.179 26.245 42.636 1.00 19.98 168 THR B N 1
ATOM 2288 C CA . THR B 1 81 ? 33.993 25.691 43.318 1.00 20.66 168 THR B CA 1
ATOM 2289 C C . THR B 1 81 ? 32.737 26.446 43.003 1.00 21.77 168 THR B C 1
ATOM 2290 O O . THR B 1 81 ? 32.789 27.652 42.782 1.00 22.61 168 THR B O 1
ATOM 2294 N N . ASP B 1 82 ? 31.604 25.732 43.018 1.00 23.71 169 ASP B N 1
ATOM 2295 C CA A ASP B 1 82 ? 30.258 26.404 42.950 0.80 24.83 169 ASP B CA 1
ATOM 2296 C CA B ASP B 1 82 ? 30.241 26.324 42.899 0.20 25.15 169 ASP B CA 1
ATOM 2297 C C . ASP B 1 82 ? 30.106 27.117 41.624 1.00 22.51 169 ASP B C 1
ATOM 2298 O O . ASP B 1 82 ? 29.737 28.320 41.605 1.00 23.54 169 ASP B O 1
ATOM 2307 N N . ILE B 1 83 ? 30.397 26.425 40.519 1.00 20.51 170 ILE B N 1
ATOM 2308 C CA . ILE B 1 83 ? 30.369 27.116 39.216 1.00 19.58 170 ILE B CA 1
ATOM 2309 C C . ILE B 1 83 ? 28.958 27.466 38.757 1.00 22.46 170 ILE B C 1
ATOM 2310 O O . ILE B 1 83 ? 28.792 28.232 37.829 1.00 22.91 170 ILE B O 1
ATOM 2315 N N . ASN B 1 84 ? 27.940 26.933 39.438 1.00 21.23 171 ASN B N 1
ATOM 2316 C CA . ASN B 1 84 ? 26.580 27.227 39.010 1.00 21.92 171 ASN B CA 1
ATOM 2317 C C . ASN B 1 84 ? 26.008 28.408 39.766 1.00 27.68 171 ASN B C 1
ATOM 2318 O O . ASN B 1 84 ? 24.847 28.702 39.635 1.00 30.74 171 ASN B O 1
ATOM 2323 N N . LEU B 1 85 ? 26.823 29.142 40.552 1.00 28.93 172 LEU B N 1
ATOM 2324 C CA . LEU B 1 85 ? 26.379 30.413 41.164 1.00 33.46 172 LEU B CA 1
ATOM 2325 C C . LEU B 1 85 ? 25.915 31.388 40.096 1.00 37.16 172 LEU B C 1
ATOM 2326 O O . LEU B 1 85 ? 26.674 31.611 39.075 1.00 33.25 172 LEU B O 1
ATOM 2331 N N . PRO B 1 86 ? 24.699 31.986 40.274 1.00 37.66 173 PRO B N 1
ATOM 2332 C CA . PRO B 1 86 ? 24.239 32.962 39.254 1.00 43.07 173 PRO B CA 1
ATOM 2333 C C . PRO B 1 86 ? 25.071 34.238 39.152 1.00 34.97 173 PRO B C 1
ATOM 2334 O O . PRO B 1 86 ? 25.786 34.628 40.119 1.00 42.06 173 PRO B O 1
ATOM 2338 N N . GLY B 1 87 ? 24.966 34.898 38.002 1.00 38.76 174 GLY B N 1
ATOM 2339 C CA . GLY B 1 87 ? 25.502 36.254 37.850 1.00 36.52 174 GLY B CA 1
ATOM 2340 C C . GLY B 1 87 ? 26.949 36.260 37.456 1.00 32.29 174 GLY B C 1
ATOM 2341 O O . GLY B 1 87 ? 27.488 35.259 36.913 1.00 36.43 174 GLY B O 1
ATOM 2342 N N . ALA B 1 88 ? 27.565 37.423 37.661 1.00 31.05 175 ALA B N 1
ATOM 2343 C CA . ALA B 1 88 ? 29.007 37.634 37.319 1.00 29.97 175 ALA B CA 1
ATOM 2344 C C . ALA B 1 88 ? 29.863 37.042 38.442 1.00 31.51 175 ALA B C 1
ATOM 2345 O O . ALA B 1 88 ? 29.598 37.289 39.648 1.00 30.52 175 ALA B O 1
ATOM 2347 N N . VAL B 1 89 ? 30.806 36.198 38.099 1.00 26.01 176 VAL B N 1
ATOM 2348 C CA . VAL B 1 89 ? 31.579 35.524 39.162 1.00 23.42 176 VAL B CA 1
ATOM 2349 C C . VAL B 1 89 ? 33.032 35.418 38.633 1.00 23.75 176 VAL B C 1
ATOM 2350 O O . VAL B 1 89 ? 33.224 35.257 37.467 1.00 22.78 176 VAL B O 1
ATOM 2354 N N . ASP B 1 90 ? 34.054 35.548 39.490 1.00 21.42 177 ASP B N 1
ATOM 2355 C CA . ASP B 1 90 ? 35.414 35.314 39.097 1.00 19.54 177 ASP B CA 1
ATOM 2356 C C . ASP B 1 90 ? 36.075 34.334 40.076 1.00 18.44 177 ASP B C 1
ATOM 2357 O O . ASP B 1 90 ? 35.733 34.294 41.294 1.00 22.13 177 ASP B O 1
ATOM 2362 N N . TRP B 1 91 ? 36.931 33.511 39.543 1.00 15.30 178 TRP B N 1
ATOM 2363 C CA . TRP B 1 91 ? 37.806 32.648 40.325 1.00 15.58 178 TRP B CA 1
ATOM 2364 C C . TRP B 1 91 ? 39.229 32.957 39.878 1.00 16.29 178 TRP B C 1
ATOM 2365 O O . TRP B 1 91 ? 39.485 33.127 38.716 1.00 17.33 178 TRP B O 1
ATOM 2376 N N . VAL B 1 92 ? 40.149 32.993 40.832 1.00 14.81 179 VAL B N 1
ATOM 2377 C CA A VAL B 1 92 ? 41.522 33.360 40.534 0.50 14.88 179 VAL B CA 1
ATOM 2378 C CA B VAL B 1 92 ? 41.525 33.333 40.504 0.50 15.12 179 VAL B CA 1
ATOM 2379 C C . VAL B 1 92 ? 42.467 32.468 41.318 1.00 16.89 179 VAL B C 1
ATOM 2380 O O . VAL B 1 92 ? 42.225 32.172 42.505 1.00 19.89 179 VAL B O 1
ATOM 2387 N N A MET B 1 93 ? 43.565 32.067 40.708 0.50 15.15 180 MET B N 1
ATOM 2388 N N B MET B 1 93 ? 43.514 31.981 40.636 0.50 15.49 180 MET B N 1
ATOM 2389 C CA A MET B 1 93 ? 44.590 31.565 41.580 0.50 18.00 180 MET B CA 1
ATOM 2390 C CA B MET B 1 93 ? 44.563 31.201 41.293 0.50 19.10 180 MET B CA 1
ATOM 2391 C C A MET B 1 93 ? 45.902 31.764 40.829 0.50 16.17 180 MET B C 1
ATOM 2392 C C B MET B 1 93 ? 45.924 31.663 40.746 0.50 17.52 180 MET B C 1
ATOM 2393 O O A MET B 1 93 ? 45.913 32.063 39.624 0.50 18.40 180 MET B O 1
ATOM 2394 O O B MET B 1 93 ? 45.995 32.094 39.587 0.50 19.20 180 MET B O 1
ATOM 2403 N N . MET B 1 94 ? 47.009 31.542 41.531 1.00 15.08 181 MET B N 1
ATOM 2404 C CA . MET B 1 94 ? 48.329 31.768 40.942 1.00 14.29 181 MET B CA 1
ATOM 2405 C C . MET B 1 94 ? 49.023 30.424 40.812 1.00 14.99 181 MET B C 1
ATOM 2406 O O . MET B 1 94 ? 48.885 29.537 41.713 1.00 17.51 181 MET B O 1
ATOM 2411 N N . GLN B 1 95 ? 49.827 30.304 39.752 1.00 13.62 182 GLN B N 1
ATOM 2412 C CA . GLN B 1 95 ? 50.612 29.069 39.495 1.00 13.18 182 GLN B CA 1
ATOM 2413 C C . GLN B 1 95 ? 52.060 29.500 39.415 1.00 15.08 182 GLN B C 1
ATOM 2414 O O . GLN B 1 95 ? 52.391 30.486 38.714 1.00 16.32 182 GLN B O 1
ATOM 2420 N N . SER B 1 96 ? 52.887 28.832 40.221 1.00 13.31 183 SER B N 1
ATOM 2421 C CA . SER B 1 96 ? 54.337 29.172 40.256 1.00 13.65 183 SER B CA 1
ATOM 2422 C C . SER B 1 96 ? 55.113 28.074 39.549 1.00 13.96 183 SER B C 1
ATOM 2423 O O . SER B 1 96 ? 55.047 26.897 39.901 1.00 16.73 183 SER B O 1
ATOM 2426 N N . CYS B 1 97 ? 55.867 28.501 38.523 1.00 13.84 184 CYS B N 1
ATOM 2427 C CA . CYS B 1 97 ? 56.767 27.551 37.827 1.00 15.88 184 CYS B CA 1
ATOM 2428 C C . CYS B 1 97 ? 57.699 28.324 36.921 1.00 15.06 184 CYS B C 1
ATOM 2429 O O . CYS B 1 97 ? 57.413 29.478 36.558 1.00 14.04 184 CYS B O 1
ATOM 2432 N N . PHE B 1 98 ? 58.837 27.695 36.600 1.00 15.24 185 PHE B N 1
ATOM 2433 C CA . PHE B 1 98 ? 59.873 28.299 35.718 1.00 16.67 185 PHE B CA 1
ATOM 2434 C C . PHE B 1 98 ? 60.371 29.649 36.223 1.00 15.98 185 PHE B C 1
ATOM 2435 O O . PHE B 1 98 ? 60.808 30.471 35.402 1.00 16.56 185 PHE B O 1
ATOM 2443 N N . GLY B 1 99 ? 60.262 29.907 37.541 1.00 15.51 186 GLY B N 1
ATOM 2444 C CA . GLY B 1 99 ? 60.749 31.205 38.077 1.00 14.74 186 GLY B CA 1
ATOM 2445 C C . GLY B 1 99 ? 59.772 32.349 38.005 1.00 15.63 186 GLY B C 1
ATOM 2446 O O . GLY B 1 99 ? 60.144 33.504 38.266 1.00 18.04 186 GLY B O 1
ATOM 2447 N N . PHE B 1 100 ? 58.541 32.058 37.520 1.00 15.20 187 PHE B N 1
ATOM 2448 C CA . PHE B 1 100 ? 57.542 33.108 37.353 1.00 16.35 187 PHE B CA 1
ATOM 2449 C C . PHE B 1 100 ? 56.248 32.694 37.996 1.00 13.91 187 PHE B C 1
ATOM 2450 O O . PHE B 1 100 ? 56.038 31.542 38.472 1.00 14.75 187 PHE B O 1
ATOM 2458 N N . HIS B 1 101 ? 55.414 33.726 38.142 1.00 16.32 188 HIS B N 1
ATOM 2459 C CA . HIS B 1 101 ? 54.047 33.495 38.607 1.00 16.61 188 HIS B CA 1
ATOM 2460 C C . HIS B 1 101 ? 53.072 33.808 37.495 1.00 17.14 188 HIS B C 1
ATOM 2461 O O . HIS B 1 101 ? 53.201 34.825 36.780 1.00 17.61 188 HIS B O 1
ATOM 2468 N N . PHE B 1 102 ? 52.095 32.928 37.325 1.00 15.16 189 PHE B N 1
ATOM 2469 C CA . PHE B 1 102 ? 51.062 33.086 36.321 1.00 14.22 189 PHE B CA 1
ATOM 2470 C C . PHE B 1 102 ? 49.740 33.168 37.058 1.00 17.50 189 PHE B C 1
ATOM 2471 O O . PHE B 1 102 ? 49.529 32.501 38.125 1.00 22.87 189 PHE B O 1
ATOM 2479 N N . MET B 1 103 ? 48.885 34.062 36.568 1.00 14.35 190 MET B N 1
ATOM 2480 C CA . MET B 1 103 ? 47.523 34.180 37.123 1.00 13.98 190 MET B CA 1
ATOM 2481 C C . MET B 1 103 ? 46.542 33.498 36.250 1.00 14.51 190 MET B C 1
ATOM 2482 O O . MET B 1 103 ? 46.471 33.814 35.058 1.00 15.73 190 MET B O 1
ATOM 2487 N N . LEU B 1 104 ? 45.783 32.536 36.832 1.00 14.50 191 LEU B N 1
ATOM 2488 C CA A LEU B 1 104 ? 44.754 31.820 36.143 0.80 15.14 191 LEU B CA 1
ATOM 2489 C CA B LEU B 1 104 ? 44.698 31.893 36.040 0.20 14.46 191 LEU B CA 1
ATOM 2490 C C . LEU B 1 104 ? 43.453 32.524 36.500 1.00 14.32 191 LEU B C 1
ATOM 2491 O O . LEU B 1 104 ? 43.195 32.704 37.704 1.00 14.87 191 LEU B O 1
ATOM 2500 N N . VAL B 1 105 ? 42.633 32.879 35.514 1.00 14.30 192 VAL B N 1
ATOM 2501 C CA . VAL B 1 105 ? 41.351 33.493 35.823 1.00 14.19 192 VAL B CA 1
ATOM 2502 C C . VAL B 1 105 ? 40.242 32.733 35.121 1.00 14.03 192 VAL B C 1
ATOM 2503 O O . VAL B 1 105 ? 40.352 32.431 33.914 1.00 16.59 192 VAL B O 1
ATOM 2507 N N . LEU B 1 106 ? 39.159 32.410 35.855 1.00 13.52 193 LEU B N 1
ATOM 2508 C CA . LEU B 1 106 ? 37.920 31.938 35.228 1.00 13.68 193 LEU B CA 1
ATOM 2509 C C . LEU B 1 106 ? 36.904 33.004 35.504 1.00 13.90 193 LEU B C 1
ATOM 2510 O O . LEU B 1 106 ? 36.745 33.424 36.684 1.00 17.40 193 LEU B O 1
ATOM 2515 N N . GLU B 1 107 ? 36.227 33.507 34.484 1.00 14.56 194 GLU B N 1
ATOM 2516 C CA . GLU B 1 107 ? 35.235 34.604 34.662 1.00 15.58 194 GLU B CA 1
ATOM 2517 C C . GLU B 1 107 ? 33.930 34.090 34.079 1.00 16.94 194 GLU B C 1
ATOM 2518 O O . GLU B 1 107 ? 33.865 33.700 32.919 1.00 18.60 194 GLU B O 1
ATOM 2524 N N . LYS B 1 108 ? 32.878 34.136 34.882 1.00 16.32 195 LYS B N 1
ATOM 2525 C CA . LYS B 1 108 ? 31.516 33.861 34.414 1.00 18.24 195 LYS B CA 1
ATOM 2526 C C . LYS B 1 108 ? 30.864 35.200 34.198 1.00 19.62 195 LYS B C 1
ATOM 2527 O O . LYS B 1 108 ? 30.772 36.043 35.094 1.00 21.10 195 LYS B O 1
ATOM 2533 N N . GLN B 1 109 ? 30.352 35.393 32.975 1.00 20.20 196 GLN B N 1
ATOM 2534 C CA . GLN B 1 109 ? 29.729 36.643 32.668 1.00 24.99 196 GLN B CA 1
ATOM 2535 C C . GLN B 1 109 ? 28.246 36.472 32.496 1.00 35.77 196 GLN B C 1
ATOM 2536 O O . GLN B 1 109 ? 27.763 35.372 32.284 1.00 38.10 196 GLN B O 1
ATOM 2542 N N . GLU B 1 110 ? 27.506 37.556 32.506 1.00 42.31 197 GLU B N 1
ATOM 2543 C CA . GLU B 1 110 ? 26.031 37.483 32.019 1.00 48.18 197 GLU B CA 1
ATOM 2544 C C . GLU B 1 110 ? 25.613 38.480 30.921 1.00 48.26 197 GLU 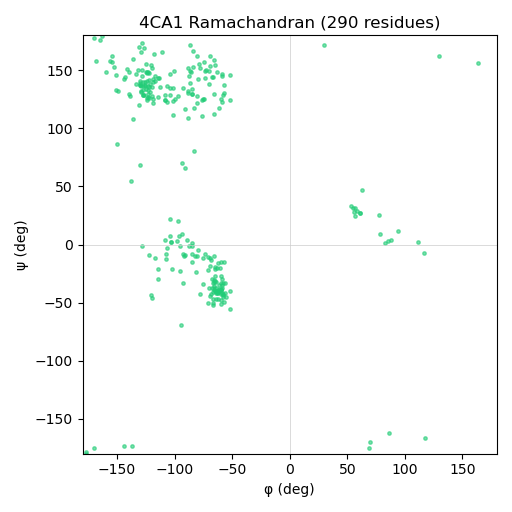B C 1
ATOM 2545 O O . GLU B 1 110 ? 26.449 39.134 30.293 1.00 63.78 197 GLU B O 1
ATOM 2551 N N . ASP B 1 113 ? 21.780 38.652 28.387 1.00 49.99 200 ASP B N 1
ATOM 2552 C CA . ASP B 1 113 ? 21.503 38.429 26.955 1.00 56.69 200 ASP B CA 1
ATOM 2553 C C . ASP B 1 113 ? 21.056 36.969 26.675 1.00 67.06 200 ASP B C 1
ATOM 2554 O O . ASP B 1 113 ? 21.034 36.519 25.524 1.00 61.83 200 ASP B O 1
ATOM 2559 N N . GLY B 1 114 ? 20.755 36.206 27.725 1.00 73.60 201 GLY B N 1
ATOM 2560 C CA . GLY B 1 114 ? 20.277 34.854 27.518 1.00 82.82 201 GLY B CA 1
ATOM 2561 C C . GLY B 1 114 ? 21.482 33.980 27.186 1.00 75.37 201 GLY B C 1
ATOM 2562 O O . GLY B 1 114 ? 21.359 32.947 26.522 1.00 77.11 201 GLY B O 1
ATOM 2563 N N . HIS B 1 115 ? 22.619 34.392 27.624 1.00 72.37 202 HIS B N 1
ATOM 2564 C CA . HIS B 1 115 ? 23.875 33.680 27.419 1.00 91.64 202 HIS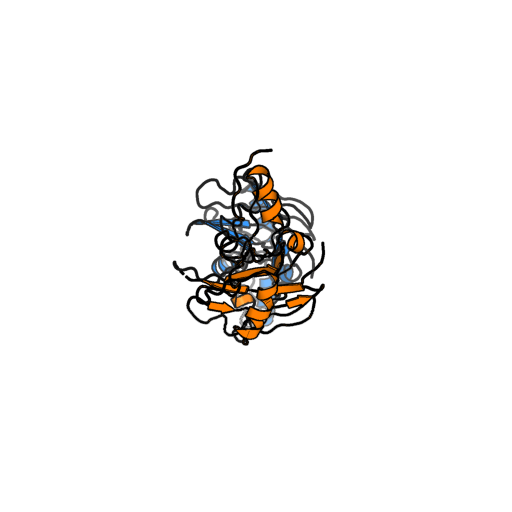 B CA 1
ATOM 2565 C C . HIS B 1 115 ? 24.844 33.944 28.590 1.00 62.72 202 HIS B C 1
ATOM 2566 O O . HIS B 1 115 ? 25.647 34.938 28.515 1.00 106.11 202 HIS B O 1
ATOM 2573 N N . GLN B 1 116 ? 24.745 33.141 29.673 1.00 57.33 203 GLN B N 1
ATOM 2574 C CA . GLN B 1 116 ? 25.953 33.065 30.556 1.00 30.74 203 GLN B CA 1
ATOM 2575 C C . GLN B 1 116 ? 27.067 32.254 29.904 1.00 28.41 203 GLN B C 1
ATOM 2576 O O . GLN B 1 116 ? 26.891 31.093 29.463 1.00 34.58 203 GLN B O 1
ATOM 2582 N N A GLN B 1 117 ? 28.245 32.845 29.893 0.70 21.98 204 GLN B N 1
ATOM 2583 N N B GLN B 1 117 ? 28.229 32.894 29.824 0.30 22.80 204 GLN B N 1
ATOM 2584 C CA A GLN B 1 117 ? 29.405 32.158 29.359 0.70 19.49 204 GLN B CA 1
ATOM 2585 C CA B GLN B 1 117 ? 29.439 32.249 29.339 0.30 20.81 204 GLN B CA 1
ATOM 2586 C C A GLN B 1 117 ? 30.581 32.317 30.322 0.70 15.63 204 GLN B C 1
ATOM 2587 C C B GLN B 1 117 ? 30.502 32.221 30.459 0.30 16.79 204 GLN B C 1
ATOM 2588 O O A GLN B 1 117 ? 30.746 33.389 30.931 0.70 18.14 204 GLN B O 1
ATOM 2589 O O B GLN B 1 117 ? 30.441 32.984 31.442 0.30 17.91 204 GLN B O 1
ATOM 2600 N N . PHE B 1 118 ? 31.448 31.307 30.292 1.00 14.08 205 PHE B N 1
ATOM 2601 C CA . PHE B 1 118 ? 32.705 31.290 31.057 1.00 13.67 205 PHE B CA 1
ATOM 2602 C C . PHE B 1 118 ? 33.864 31.604 30.156 1.00 13.80 205 PHE B C 1
ATOM 2603 O O . PHE B 1 118 ? 33.862 31.146 28.958 1.00 14.04 205 PHE B O 1
ATOM 2611 N N . PHE B 1 119 ? 34.833 32.343 30.661 1.00 12.64 206 PHE B N 1
ATOM 2612 C CA . PHE B 1 119 ? 36.055 32.682 29.925 1.00 12.44 206 PHE B CA 1
ATOM 2613 C C . PHE B 1 119 ? 37.188 32.299 30.823 1.00 12.30 206 PHE B C 1
ATOM 2614 O O . PHE B 1 119 ? 37.258 32.733 31.965 1.00 15.63 206 PHE B O 1
ATOM 2622 N N . ALA B 1 120 ? 38.141 31.533 30.312 1.00 12.67 207 ALA B N 1
ATOM 2623 C CA . ALA B 1 120 ? 39.297 31.173 31.139 1.00 12.13 207 ALA B CA 1
ATOM 2624 C C . ALA B 1 120 ? 40.573 31.567 30.390 1.00 12.05 207 ALA B C 1
ATOM 2625 O O . ALA B 1 120 ? 40.693 31.331 29.181 1.00 12.34 207 ALA B O 1
ATOM 2627 N N . ILE B 1 121 ? 41.518 32.163 31.097 1.00 12.38 208 ILE B N 1
ATOM 2628 C CA . ILE B 1 121 ? 42.682 32.730 30.459 1.00 12.29 208 ILE B CA 1
ATOM 2629 C C . ILE B 1 121 ? 43.810 32.757 31.460 1.00 13.14 208 ILE B C 1
ATOM 2630 O O . ILE B 1 121 ? 43.587 32.685 32.685 1.00 15.20 208 ILE B O 1
ATOM 2635 N N . VAL B 1 122 ? 45.061 32.795 30.983 1.00 12.67 209 VAL B N 1
ATOM 2636 C CA . VAL B 1 122 ? 46.238 32.863 31.900 1.00 11.83 209 VAL B CA 1
ATOM 2637 C C . 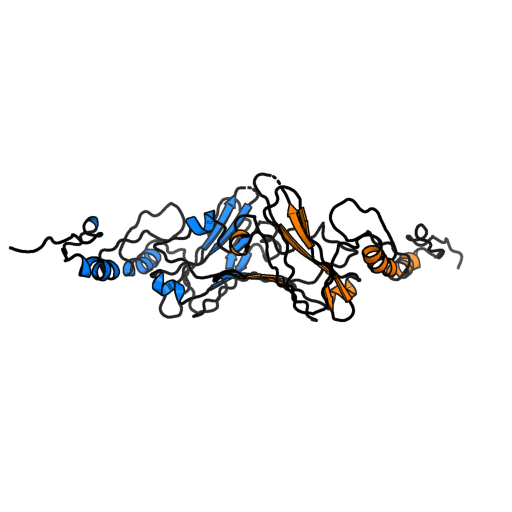VAL B 1 122 ? 47.069 34.096 31.555 1.00 13.33 209 VAL B C 1
ATOM 2638 O O . VAL B 1 122 ? 47.215 34.440 30.342 1.00 14.96 209 VAL B O 1
ATOM 2642 N N . GLN B 1 123 ? 47.493 34.806 32.599 1.00 14.33 210 GLN B N 1
ATOM 2643 C CA . GLN B 1 123 ? 48.368 35.977 32.388 1.00 13.23 210 GLN B CA 1
ATOM 2644 C C . GLN B 1 123 ? 49.649 35.790 33.143 1.00 15.77 210 GLN B C 1
ATOM 2645 O O . GLN B 1 123 ? 49.624 35.250 34.249 1.00 19.52 210 GLN B O 1
ATOM 2651 N N . LEU B 1 124 ? 50.760 36.217 32.528 1.00 15.77 211 LEU B N 1
ATOM 2652 C CA . LEU B 1 124 ? 52.036 36.164 33.241 1.00 15.74 211 LEU B CA 1
ATOM 2653 C C . LEU B 1 124 ? 52.221 37.436 34.073 1.00 14.77 211 LEU B C 1
ATOM 2654 O O . LEU B 1 124 ? 51.971 38.554 33.579 1.00 17.98 211 LEU B O 1
ATOM 2659 N N . ILE B 1 125 ? 52.732 37.304 35.291 1.00 15.96 212 ILE B N 1
ATOM 2660 C CA . ILE B 1 125 ? 53.153 38.509 36.105 1.00 19.24 212 ILE B CA 1
ATOM 2661 C C . ILE B 1 125 ? 54.578 38.832 35.580 1.00 19.09 212 ILE B C 1
ATOM 2662 O O . ILE B 1 125 ? 55.598 38.328 36.099 1.00 20.48 212 ILE B O 1
ATOM 2667 N N . GLY B 1 126 ? 54.614 39.521 34.442 1.00 20.08 213 GLY B N 1
ATOM 2668 C CA . GLY B 1 126 ? 55.861 39.770 33.764 1.00 20.63 213 GLY B CA 1
ATOM 2669 C C . GLY B 1 126 ? 55.575 40.523 32.491 1.00 20.38 213 GLY B C 1
ATOM 2670 O O . GLY B 1 126 ? 54.424 40.950 32.240 1.00 24.08 213 GLY B O 1
ATOM 2671 N N A THR B 1 127 ? 56.606 40.672 31.676 0.70 25.04 214 THR B N 1
ATOM 2672 N N B THR B 1 127 ? 56.597 40.739 31.668 0.30 25.29 214 THR B N 1
ATOM 2673 C CA A THR B 1 127 ? 56.444 41.446 30.472 0.70 24.68 214 THR B CA 1
ATOM 2674 C CA B THR B 1 127 ? 56.371 41.516 30.453 0.30 27.17 214 THR B CA 1
ATOM 2675 C C A THR B 1 127 ? 55.976 40.628 29.225 0.70 27.65 214 THR B C 1
ATOM 2676 C C B THR B 1 127 ? 55.879 40.652 29.284 0.30 27.83 214 THR B C 1
ATOM 2677 O O A THR B 1 127 ? 56.048 39.397 29.197 0.70 23.98 214 THR B O 1
ATOM 2678 O O B THR B 1 127 ? 55.828 39.423 29.387 0.30 24.27 214 THR B O 1
ATOM 2685 N N . ARG B 1 128 ? 55.511 41.304 28.182 1.00 27.82 215 ARG B N 1
ATOM 2686 C CA . ARG B 1 128 ? 55.171 40.594 26.905 1.00 27.67 215 ARG B CA 1
ATOM 2687 C C . ARG B 1 128 ? 56.344 39.800 26.378 1.00 27.27 215 ARG B C 1
ATOM 2688 O O . ARG B 1 128 ? 56.132 38.713 25.842 1.00 28.77 215 ARG B O 1
ATOM 2696 N N . LYS B 1 129 ? 57.564 40.359 26.507 1.00 29.24 216 LYS B N 1
ATOM 2697 C CA . LYS B 1 129 ? 58.717 39.671 26.006 1.00 30.23 216 LYS B CA 1
ATOM 2698 C C . LYS B 1 129 ? 58.911 38.403 26.811 1.00 29.01 216 LYS B C 1
ATOM 2699 O O . LYS B 1 129 ? 59.252 37.352 26.253 1.00 30.50 216 LYS B O 1
ATOM 2705 N N . GLN B 1 130 ? 58.677 38.485 28.117 1.00 25.42 217 GLN B N 1
ATOM 2706 C CA . GLN B 1 130 ? 58.825 37.283 28.933 1.00 24.37 217 GLN B CA 1
ATOM 2707 C C . GLN B 1 130 ? 57.708 36.277 28.619 1.00 24.88 217 GLN B C 1
ATOM 2708 O O . GLN B 1 130 ? 57.938 35.090 28.577 1.00 26.55 217 GLN B O 1
ATOM 2714 N N . ALA B 1 131 ? 56.515 36.772 28.381 1.00 23.64 218 ALA B N 1
ATOM 2715 C CA . ALA B 1 131 ? 55.378 35.884 28.188 1.00 21.11 218 ALA B CA 1
ATOM 2716 C C . ALA B 1 131 ? 55.568 35.061 26.882 1.00 22.95 218 ALA B C 1
ATOM 2717 O O . ALA B 1 131 ? 55.087 33.928 26.783 1.00 22.27 218 ALA B O 1
ATOM 2719 N N . GLU B 1 132 ? 56.256 35.638 25.885 1.00 26.66 219 GLU B N 1
ATOM 2720 C CA . GLU B 1 132 ? 56.478 34.984 24.598 1.00 26.88 219 GLU B CA 1
ATOM 2721 C C . GLU B 1 132 ? 57.256 33.666 24.688 1.00 21.86 219 GLU B C 1
ATOM 2722 O O . GLU B 1 132 ? 57.263 32.894 23.721 1.00 26.84 219 GLU B O 1
ATOM 2728 N N . ASN B 1 133 ? 57.985 33.472 25.797 1.00 22.83 220 ASN B N 1
ATOM 2729 C CA . ASN B 1 133 ? 58.712 32.241 25.982 1.00 22.65 220 ASN B CA 1
ATOM 2730 C C . ASN B 1 133 ? 57.855 31.121 26.581 1.00 21.80 220 ASN B C 1
ATOM 2731 O O . ASN B 1 133 ? 58.349 30.006 26.772 1.00 21.88 220 ASN B O 1
ATOM 2736 N N . PHE B 1 134 ? 56.566 31.398 26.833 1.00 18.40 221 PHE B N 1
ATOM 2737 C CA . PHE B 1 134 ? 55.684 30.410 27.508 1.00 16.48 221 PHE B CA 1
ATOM 2738 C C . PHE B 1 134 ? 54.495 30.047 26.608 1.00 16.95 221 PHE B C 1
ATOM 2739 O O . PHE B 1 134 ? 54.047 30.880 25.789 1.00 18.55 221 PHE B O 1
ATOM 2747 N N . ALA B 1 135 ? 53.980 28.847 26.865 1.00 16.02 222 ALA B N 1
ATOM 2748 C CA . ALA B 1 135 ? 52.687 28.397 26.311 1.00 17.38 222 ALA B CA 1
ATOM 2749 C C . ALA B 1 135 ? 51.895 27.912 27.517 1.00 15.13 222 ALA B C 1
ATOM 2750 O O . ALA B 1 135 ? 52.427 27.384 28.506 1.00 16.24 222 ALA B O 1
ATOM 2752 N N . TYR B 1 136 ? 50.570 28.034 27.421 1.00 13.71 223 TYR B N 1
ATOM 2753 C CA . TYR B 1 136 ? 49.723 27.388 28.448 1.00 12.64 223 TYR B CA 1
ATOM 2754 C C . TYR B 1 136 ? 48.616 26.600 27.779 1.00 13.53 223 TYR B C 1
ATOM 2755 O O . TYR B 1 136 ? 48.234 26.868 26.614 1.00 14.48 223 TYR B O 1
ATOM 2764 N N . ARG B 1 137 ? 48.215 25.538 28.459 1.00 12.50 224 ARG B N 1
ATOM 2765 C CA A ARG B 1 137 ? 47.117 24.662 27.980 0.80 11.50 224 ARG B CA 1
ATOM 2766 C CA B ARG B 1 137 ? 47.126 24.673 27.991 0.20 11.42 224 ARG B CA 1
ATOM 2767 C C . ARG B 1 137 ? 46.089 24.641 29.091 1.00 11.77 224 ARG B C 1
ATOM 2768 O O . ARG B 1 137 ? 46.434 24.404 30.281 1.00 12.46 224 ARG B O 1
ATOM 2783 N N . LEU B 1 138 ? 44.824 24.913 28.746 1.00 10.41 225 LEU B N 1
ATOM 2784 C CA . LEU B 1 138 ? 43.695 24.707 29.673 1.00 10.74 225 LEU B CA 1
ATOM 2785 C C . LEU B 1 138 ? 42.926 23.516 29.167 1.00 10.55 225 LEU B C 1
ATOM 2786 O O . LEU B 1 138 ? 42.551 23.478 27.985 1.00 13.21 225 LEU B O 1
ATOM 2791 N N . GLU B 1 139 ? 42.666 22.537 30.033 1.00 10.80 226 GLU B N 1
ATOM 2792 C CA . GLU B 1 139 ? 41.910 21.363 29.544 1.00 11.46 226 GLU B CA 1
ATOM 2793 C C . GLU B 1 139 ? 40.758 21.140 30.533 1.00 12.69 226 GLU B C 1
ATOM 2794 O O . GLU B 1 139 ? 40.934 21.072 31.760 1.00 14.67 226 GLU B O 1
ATOM 2800 N N . LEU B 1 140 ? 39.547 20.964 29.960 1.00 10.90 227 LEU B N 1
ATOM 2801 C CA . LEU B 1 140 ? 38.407 20.407 30.727 1.00 10.09 227 LEU B CA 1
ATOM 2802 C C . LEU B 1 140 ? 38.250 18.948 30.357 1.00 11.61 227 LEU B C 1
ATOM 2803 O O . LEU B 1 140 ? 38.281 18.607 29.169 1.00 13.05 227 LEU B O 1
ATOM 2808 N N . ASN B 1 141 ? 38.067 18.086 31.352 1.00 13.19 228 ASN B N 1
ATOM 2809 C CA . ASN B 1 141 ? 37.917 16.672 31.165 1.00 13.36 228 ASN B CA 1
ATOM 2810 C C . ASN B 1 141 ? 36.626 16.163 31.743 1.00 15.40 228 ASN B C 1
ATOM 2811 O O . ASN B 1 141 ? 36.307 16.467 32.895 1.00 18.87 228 ASN B O 1
ATOM 2816 N N . GLY B 1 142 ? 35.877 15.412 30.923 1.00 14.69 229 GLY B N 1
ATOM 2817 C CA . GLY B 1 142 ? 34.640 14.804 31.365 1.00 17.08 229 GLY B CA 1
ATOM 2818 C C . GLY B 1 142 ? 34.580 13.376 30.847 1.00 17.97 229 GLY B C 1
ATOM 2819 O O . GLY B 1 142 ? 35.521 12.884 30.309 1.00 18.74 229 GLY B O 1
ATOM 2820 N N . HIS B 1 143 ? 33.484 12.717 31.028 1.00 17.79 230 HIS B N 1
ATOM 2821 C CA . HIS B 1 143 ? 33.308 11.365 30.550 1.00 16.99 230 HIS B CA 1
ATOM 2822 C C . HIS B 1 143 ? 33.322 11.349 28.993 1.00 17.09 230 HIS B C 1
ATOM 2823 O O . HIS B 1 143 ? 32.390 11.862 28.390 1.00 17.61 230 HIS B O 1
ATOM 2830 N N . ARG B 1 144 ? 34.356 10.753 28.439 1.00 17.21 231 ARG B N 1
ATOM 2831 C CA . ARG B 1 144 ? 34.517 10.660 26.983 1.00 17.20 231 ARG B CA 1
ATOM 2832 C C . ARG B 1 144 ? 34.420 12.037 26.325 1.00 14.10 231 ARG B C 1
ATOM 2833 O O . ARG B 1 144 ? 34.008 12.166 25.164 1.00 13.58 231 ARG B O 1
ATOM 2841 N N . ARG B 1 145 ? 34.888 13.074 27.017 1.00 13.91 232 ARG B N 1
ATOM 2842 C CA A ARG B 1 145 ? 34.862 14.431 26.459 0.50 11.59 232 ARG B CA 1
ATOM 2843 C CA B ARG B 1 145 ? 34.896 14.413 26.405 0.50 11.59 232 ARG B CA 1
ATOM 2844 C C . ARG B 1 145 ? 36.101 15.187 26.898 1.00 12.40 232 ARG B C 1
ATOM 2845 O O . ARG B 1 145 ? 36.521 15.080 28.059 1.00 12.52 232 ARG B O 1
ATOM 2860 N N . ARG B 1 146 ? 36.650 16.024 26.032 1.00 10.46 233 ARG B N 1
ATOM 2861 C CA . ARG B 1 146 ? 37.781 16.897 26.453 1.00 10.74 233 ARG B CA 1
ATOM 2862 C C . ARG B 1 146 ? 37.744 18.158 25.636 1.00 10.89 233 ARG B C 1
ATOM 2863 O O . ARG B 1 146 ? 37.589 18.090 24.370 1.00 11.96 233 ARG B O 1
ATOM 2871 N N . LEU B 1 147 ? 37.874 19.309 26.304 1.00 11.00 234 LEU B N 1
ATOM 2872 C CA . LEU B 1 147 ? 37.887 20.624 25.585 1.00 10.40 234 LEU B CA 1
ATOM 2873 C C . LEU B 1 147 ? 39.216 21.271 25.974 1.00 10.38 234 LEU B C 1
ATOM 2874 O O . LEU B 1 147 ? 39.507 21.338 27.166 1.00 11.38 234 LEU B O 1
ATOM 2879 N N . THR B 1 148 ? 40.001 21.669 25.000 1.00 9.86 235 THR B N 1
ATOM 2880 C CA . THR B 1 148 ? 41.379 22.172 25.292 1.00 9.91 235 THR B CA 1
ATOM 2881 C C . THR B 1 148 ? 41.560 23.503 24.574 1.00 10.44 235 THR B C 1
ATOM 2882 O O . THR B 1 148 ? 41.160 23.678 23.423 1.00 12.26 235 THR B O 1
ATOM 2886 N N . TRP B 1 149 ? 42.235 24.462 25.229 1.00 9.56 236 TRP B N 1
ATOM 2887 C CA . TRP B 1 149 ? 42.669 25.702 24.639 1.00 9.23 236 TRP B CA 1
ATOM 2888 C C . TRP B 1 149 ? 44.160 25.823 24.922 1.00 9.90 236 TRP B C 1
ATOM 2889 O O . TRP B 1 149 ? 44.607 25.615 26.085 1.00 11.21 236 TRP B O 1
ATOM 2900 N N . GLU B 1 150 ? 44.932 26.242 23.908 1.00 11.16 237 GLU B N 1
ATOM 2901 C CA . GLU B 1 150 ? 46.355 26.510 24.079 1.00 10.91 237 GLU B CA 1
ATOM 2902 C C . GLU B 1 150 ? 46.692 27.839 23.532 1.00 13.49 237 GLU B C 1
ATOM 2903 O O . GLU B 1 150 ? 46.244 28.156 22.408 1.00 13.49 237 GLU B O 1
ATOM 2909 N N . ALA B 1 151 ? 47.517 28.605 24.191 1.00 12.39 238 ALA B N 1
ATOM 2910 C CA . ALA B 1 151 ? 47.837 29.949 23.705 1.00 13.05 238 ALA B CA 1
ATOM 2911 C C . ALA B 1 151 ? 49.093 30.449 24.453 1.00 14.14 238 ALA B C 1
ATOM 2912 O O . ALA B 1 151 ? 49.651 29.775 25.320 1.00 15.65 238 ALA B O 1
ATOM 2914 N N . THR B 1 152 ? 49.538 31.602 24.069 1.00 15.54 239 THR B N 1
ATOM 2915 C CA . THR B 1 152 ? 50.601 32.332 24.815 1.00 16.61 239 THR B CA 1
ATOM 2916 C C . THR B 1 152 ? 49.931 33.128 25.948 1.00 17.25 239 THR B C 1
ATOM 2917 O O . THR B 1 152 ? 48.926 33.854 25.732 1.00 17.14 239 THR B O 1
ATOM 2921 N N . PRO B 1 153 ? 50.489 33.069 27.160 1.00 15.37 240 PRO B N 1
ATOM 2922 C CA . PRO B 1 153 ? 49.834 33.891 28.211 1.00 15.72 240 PRO B CA 1
ATOM 2923 C C . PRO B 1 153 ? 49.852 35.378 27.882 1.00 17.25 240 PRO B C 1
ATOM 2924 O O . PRO B 1 153 ? 50.832 35.882 27.259 1.00 17.59 240 PRO B O 1
ATOM 2928 N N A ARG B 1 154 ? 48.823 36.122 28.302 0.50 16.79 241 ARG B N 1
ATOM 2929 N N B ARG B 1 154 ? 48.818 36.099 28.325 0.50 16.47 241 ARG B N 1
ATOM 2930 C CA A ARG B 1 154 ? 48.892 37.589 28.163 0.50 18.69 241 ARG B CA 1
ATOM 2931 C CA B ARG B 1 154 ? 48.852 37.563 28.247 0.50 18.45 241 ARG B CA 1
ATOM 2932 C C A ARG B 1 154 ? 49.798 38.163 29.252 0.50 19.21 241 ARG B C 1
ATOM 2933 C C B ARG B 1 154 ? 49.923 38.071 29.213 0.50 18.87 241 ARG B C 1
ATOM 2934 O O A ARG B 1 154 ? 49.845 37.654 30.370 0.50 21.37 241 ARG B O 1
ATOM 2935 O O B ARG B 1 154 ? 50.225 37.400 30.198 0.50 19.07 241 ARG B O 1
ATOM 2950 N N . SER B 1 155 ? 50.519 39.239 28.967 1.00 22.91 242 SER B N 1
ATOM 2951 C CA . SER B 1 155 ? 51.283 39.900 30.038 1.00 22.17 242 SER B CA 1
ATOM 2952 C C . SER B 1 155 ? 50.318 40.750 30.863 1.00 22.56 242 SER B C 1
ATOM 2953 O O . SER B 1 155 ? 49.220 41.191 30.361 1.00 21.21 242 SER B O 1
ATOM 2956 N N . ILE B 1 156 ? 50.733 41.065 32.093 1.00 22.32 243 ILE B N 1
ATOM 2957 C CA . ILE B 1 156 ? 49.840 41.928 32.880 1.00 22.89 243 ILE B CA 1
ATOM 2958 C C . ILE B 1 156 ? 49.668 43.324 32.305 1.00 29.01 243 ILE B C 1
ATOM 2959 O O . ILE B 1 156 ? 48.596 43.899 32.527 1.00 29.91 243 ILE B O 1
ATOM 2964 N N . HIS B 1 157 ? 50.652 43.859 31.545 1.00 26.52 244 HIS B N 1
ATOM 2965 C CA . HIS B 1 157 ? 50.425 45.157 30.931 1.00 34.20 244 HIS B CA 1
ATOM 2966 C C . HIS B 1 157 ? 49.300 45.164 29.892 1.00 36.07 244 HIS B C 1
ATOM 2967 O O . HIS B 1 157 ? 48.491 46.097 29.834 1.00 43.11 244 HIS B O 1
ATOM 2974 N N . GLU B 1 158 ? 49.231 44.119 29.089 1.00 30.72 245 GLU B N 1
ATOM 2975 C CA . GLU B 1 158 ? 48.115 43.928 28.148 1.00 34.25 245 GLU B CA 1
ATOM 2976 C C . GLU B 1 158 ? 46.810 43.700 28.906 1.00 32.50 245 GLU B C 1
ATOM 2977 O O . GLU B 1 158 ? 45.734 44.062 28.423 1.00 29.57 245 GLU B O 1
ATOM 2983 N N . GLY B 1 159 ? 46.915 42.998 30.041 1.00 27.56 246 GLY B N 1
ATOM 2984 C CA . GLY B 1 159 ? 45.732 42.576 30.775 1.00 25.97 246 GLY B CA 1
ATOM 2985 C C . GLY B 1 159 ? 44.943 41.495 30.023 1.00 25.06 246 GLY B C 1
ATOM 2986 O O . GLY B 1 159 ? 45.413 40.919 29.005 1.00 25.96 246 GLY B O 1
ATOM 2987 N N . ILE B 1 160 ? 43.751 41.203 30.517 1.00 25.75 247 ILE B N 1
ATOM 2988 C CA . ILE B 1 160 ? 42.944 40.120 29.970 1.00 23.61 247 ILE B CA 1
ATOM 2989 C C . ILE B 1 160 ? 41.561 40.619 29.491 1.00 25.71 247 ILE B C 1
ATOM 2990 O O . ILE B 1 160 ? 40.812 39.902 28.838 1.00 24.65 247 ILE B O 1
ATOM 2995 N N . ALA B 1 161 ? 41.208 41.861 29.789 1.00 24.66 248 ALA B N 1
ATOM 2996 C CA . ALA B 1 161 ? 39.883 42.354 29.414 1.00 28.33 248 ALA B CA 1
ATOM 2997 C C . ALA B 1 161 ? 39.692 42.371 27.914 1.00 25.07 248 ALA B C 1
ATOM 2998 O O . ALA B 1 161 ? 38.603 42.020 27.408 1.00 26.53 248 ALA B O 1
ATOM 3000 N N . THR B 1 162 ? 40.742 42.801 27.205 1.00 23.93 249 THR B N 1
ATOM 3001 C CA . THR B 1 162 ? 40.596 42.892 25.693 1.00 25.60 249 THR B CA 1
ATOM 3002 C C . THR B 1 162 ? 40.505 41.487 25.163 1.00 25.66 249 THR B C 1
ATOM 3003 O O . THR B 1 162 ? 39.672 41.204 24.307 1.00 25.42 249 THR B O 1
ATOM 3007 N N . ALA B 1 163 ? 41.352 40.575 25.646 1.00 25.22 250 ALA B N 1
ATOM 3008 C CA . ALA B 1 163 ? 41.284 39.199 25.166 1.00 22.40 250 ALA B CA 1
ATOM 3009 C C . ALA B 1 163 ? 39.922 38.580 25.392 1.00 22.17 250 ALA B C 1
ATOM 3010 O O . ALA B 1 163 ? 39.330 37.948 24.500 1.00 20.19 250 ALA B O 1
ATOM 3012 N N . ILE B 1 164 ? 39.372 38.790 26.599 1.00 20.04 251 ILE B N 1
ATOM 3013 C CA . ILE B 1 164 ? 38.018 38.258 26.911 1.00 19.73 251 ILE B CA 1
ATOM 3014 C C . ILE B 1 164 ? 36.930 38.880 25.998 1.00 23.36 251 ILE B C 1
ATOM 3015 O O . ILE B 1 164 ? 36.107 38.154 25.440 1.00 23.03 251 ILE B O 1
ATOM 3020 N N . MET B 1 165 ? 37.035 40.189 25.732 1.00 23.69 252 MET B N 1
ATOM 3021 C CA A MET B 1 165 ? 36.117 40.876 24.862 0.80 24.87 252 MET B CA 1
ATOM 3022 C CA B MET B 1 165 ? 36.045 40.826 24.870 0.20 26.71 252 MET B CA 1
ATOM 3023 C C . MET B 1 165 ? 36.154 40.258 23.460 1.00 24.69 252 MET B C 1
ATOM 3024 O O . MET B 1 165 ? 35.129 40.181 22.760 1.00 32.18 252 MET B O 1
ATOM 3033 N N . ASN B 1 166 ? 37.347 39.804 23.060 1.00 24.79 253 ASN B N 1
ATOM 3034 C CA . ASN B 1 166 ? 37.561 39.246 21.731 1.00 23.93 253 ASN B CA 1
ATOM 3035 C C . ASN B 1 166 ? 37.472 37.720 21.659 1.00 22.31 253 ASN B C 1
ATOM 3036 O O . ASN B 1 166 ? 37.709 37.118 20.594 1.00 24.55 253 ASN B O 1
ATOM 3041 N N . SER B 1 167 ? 37.070 37.074 22.774 1.00 19.86 254 SER B N 1
ATOM 3042 C CA . SER B 1 167 ? 37.006 35.589 22.863 1.00 19.44 254 SER B CA 1
ATOM 3043 C C . SER B 1 167 ? 38.330 34.938 22.514 1.00 19.49 254 SER B C 1
ATOM 3044 O O . SER B 1 167 ? 38.333 33.767 22.125 1.00 19.13 254 SER B O 1
ATOM 3047 N N . ASP B 1 168 ? 39.429 35.656 22.821 1.00 19.17 255 ASP B N 1
ATOM 3048 C CA . ASP B 1 168 ? 40.780 35.132 22.601 1.00 17.63 255 ASP B CA 1
ATOM 3049 C C . ASP B 1 168 ? 41.279 34.399 23.864 1.00 17.34 255 ASP B C 1
ATOM 3050 O O . ASP B 1 168 ? 42.225 34.808 24.522 1.00 17.81 255 ASP B O 1
ATOM 3055 N N . CYS B 1 169 ? 40.604 33.309 24.162 1.00 15.37 256 CYS B N 1
ATOM 3056 C CA . CYS B 1 169 ? 40.772 32.551 25.394 1.00 14.64 256 CYS B CA 1
ATOM 3057 C C . CYS B 1 169 ? 39.865 31.347 25.282 1.00 14.35 256 CYS B C 1
ATOM 3058 O O . CYS B 1 169 ? 39.210 31.143 24.240 1.00 15.01 256 CYS B O 1
ATOM 3061 N N . LEU B 1 170 ? 39.826 30.514 26.324 1.00 11.80 257 LEU B N 1
ATOM 3062 C CA . LEU B 1 170 ? 38.869 29.405 26.365 1.00 11.35 257 LEU B CA 1
ATOM 3063 C C . LEU B 1 170 ? 37.465 29.955 26.695 1.00 12.44 257 LEU B C 1
ATOM 3064 O O . LEU B 1 170 ? 37.277 30.585 27.763 1.00 14.24 257 LEU B O 1
ATOM 3069 N N . VAL B 1 171 ? 36.489 29.682 25.846 1.00 11.89 258 VAL B N 1
ATOM 3070 C CA . VAL B 1 171 ? 35.145 30.236 26.058 1.00 11.50 258 VAL B CA 1
ATOM 3071 C C . VAL B 1 171 ? 34.171 29.056 26.033 1.00 11.81 258 VAL B C 1
ATOM 3072 O O . VAL B 1 171 ? 34.159 28.254 25.052 1.00 13.31 258 VAL B O 1
ATOM 3076 N N . PHE B 1 172 ? 33.334 28.974 27.071 1.00 11.66 259 PHE B N 1
ATOM 3077 C CA . PHE B 1 172 ? 32.335 27.876 27.111 1.00 11.63 259 PHE B CA 1
ATOM 3078 C C . PHE B 1 172 ? 31.105 28.301 27.870 1.00 16.89 259 PHE B C 1
ATOM 3079 O O . PHE B 1 172 ? 31.188 28.980 28.757 1.00 20.07 259 PHE B O 1
ATOM 3087 N N . ASP B 1 173 ? 29.944 27.817 27.449 1.00 19.15 260 ASP B N 1
ATOM 3088 C CA . ASP B 1 173 ? 28.654 28.219 28.035 1.00 21.03 260 ASP B CA 1
ATOM 3089 C C . ASP B 1 173 ? 28.290 27.353 29.265 1.00 19.40 260 ASP B C 1
ATOM 3090 O O . ASP B 1 173 ? 28.999 26.347 29.661 1.00 16.82 260 ASP B O 1
ATOM 3095 N N . THR B 1 174 ? 27.249 27.742 29.955 1.00 18.22 261 THR B N 1
ATOM 3096 C CA . THR B 1 174 ? 26.841 26.972 31.133 1.00 17.77 261 THR B CA 1
ATOM 3097 C C . THR B 1 174 ? 26.240 25.583 30.779 1.00 18.70 261 THR B C 1
ATOM 3098 O O . THR B 1 174 ? 26.096 24.750 31.641 1.00 23.88 261 THR B O 1
ATOM 3102 N N A SER B 1 175 ? 25.941 25.345 29.500 0.70 14.68 262 SER B N 1
ATOM 3103 N N B SER B 1 175 ? 25.902 25.315 29.525 0.30 16.25 262 SER B N 1
ATOM 3104 C CA A SER B 1 175 ? 25.433 24.031 29.091 0.70 14.89 262 SER B CA 1
ATOM 3105 C CA B SER B 1 175 ? 25.475 23.953 29.214 0.30 17.15 262 SER B CA 1
ATOM 3106 C C A SER B 1 175 ? 26.600 23.045 28.922 0.70 13.80 262 SER B C 1
ATOM 3107 C C B SER B 1 175 ? 26.726 23.095 29.070 0.30 15.79 262 SER B C 1
ATOM 3108 O O A SER B 1 175 ? 26.553 21.941 29.484 0.70 14.54 262 SER B O 1
ATOM 3109 O O B SER B 1 175 ? 26.882 22.077 29.729 0.30 15.00 262 SER B O 1
ATOM 3114 N N . ILE B 1 176 ? 27.648 23.505 28.214 1.00 15.57 263 ILE B N 1
ATOM 3115 C CA A ILE B 1 176 ? 28.785 22.583 28.016 0.80 16.04 263 ILE B CA 1
ATOM 3116 C CA B ILE B 1 176 ? 28.753 22.604 28.064 0.20 15.81 263 ILE B CA 1
ATOM 3117 C C . ILE B 1 176 ? 29.507 22.445 29.408 1.00 1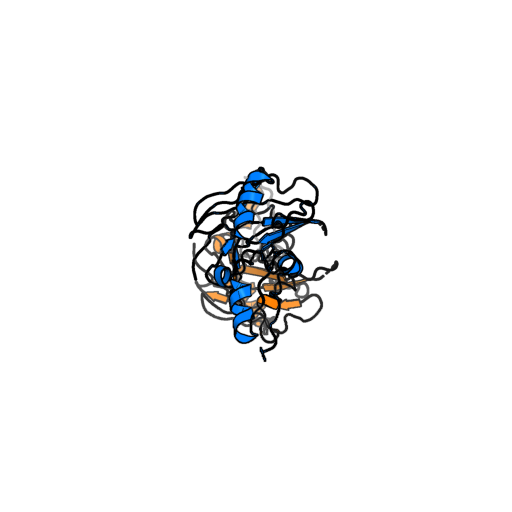5.29 263 ILE B C 1
ATOM 3118 O O . ILE B 1 176 ? 30.040 21.384 29.678 1.00 15.27 263 ILE B O 1
ATOM 3127 N N . ALA B 1 177 ? 29.476 23.435 30.309 1.00 15.07 264 ALA B N 1
ATOM 3128 C CA . ALA B 1 177 ? 30.141 23.259 31.604 1.00 15.96 264 ALA B CA 1
ATOM 3129 C C . ALA B 1 177 ? 29.596 22.021 32.313 1.00 16.02 264 ALA B C 1
ATOM 3130 O O . ALA B 1 177 ? 30.337 21.415 33.090 1.00 16.60 264 ALA B O 1
ATOM 3132 N N . GLN B 1 178 ? 28.282 21.684 32.126 1.00 15.60 265 GLN B N 1
ATOM 3133 C CA . GLN B 1 178 ? 27.711 20.540 32.856 1.00 17.82 265 GLN B CA 1
ATOM 3134 C C . GLN B 1 178 ? 28.341 19.216 32.451 1.00 17.87 265 GLN B C 1
ATOM 3135 O O . GLN B 1 178 ? 28.271 18.272 33.268 1.00 22.77 265 GLN B O 1
ATOM 3141 N N . LEU B 1 179 ? 28.995 19.175 31.265 1.00 15.23 266 LEU B N 1
ATOM 3142 C CA . LEU B 1 179 ? 29.718 17.968 30.825 1.00 15.03 266 LEU B CA 1
ATOM 3143 C C . LEU B 1 179 ? 30.960 17.760 31.633 1.00 15.99 266 LEU B C 1
ATOM 3144 O O . LEU B 1 179 ? 31.496 16.621 31.672 1.00 19.49 266 LEU B O 1
ATOM 3149 N N . PHE B 1 180 ? 31.461 18.810 32.238 1.00 14.76 267 PHE B N 1
ATOM 3150 C CA . PHE B 1 180 ? 32.770 18.753 32.874 1.00 16.51 267 PHE B CA 1
ATOM 3151 C C . PHE B 1 180 ? 32.675 18.917 34.375 1.00 19.22 267 PHE B C 1
ATOM 3152 O O . PHE B 1 180 ? 33.602 18.537 35.085 1.00 27.79 267 PHE B O 1
ATOM 3160 N N . ALA B 1 181 ? 31.598 19.491 34.867 1.00 16.09 268 ALA B N 1
ATOM 3161 C CA . ALA B 1 181 ? 31.470 19.755 36.352 1.00 17.83 268 ALA B CA 1
ATOM 3162 C C . ALA B 1 181 ? 31.235 18.450 37.108 1.00 20.95 268 ALA B C 1
ATOM 3163 O O . ALA B 1 181 ? 30.627 17.515 36.626 1.00 23.22 268 ALA B O 1
ATOM 3165 N N . GLU B 1 182 ? 31.702 18.441 38.344 1.00 20.28 269 GLU B N 1
ATOM 3166 C CA . GLU B 1 182 ? 31.444 17.372 39.268 1.00 24.32 269 GLU B CA 1
ATOM 3167 C C . GLU B 1 182 ? 31.164 17.971 40.634 1.00 24.12 269 GLU B C 1
ATOM 3168 O O . GLU B 1 182 ? 31.932 18.838 41.062 1.00 22.90 269 GLU B O 1
ATOM 3174 N N . ASN B 1 183 ? 30.027 17.575 41.269 1.00 29.66 270 ASN B N 1
ATOM 3175 C CA . ASN B 1 183 ? 29.692 18.079 42.620 1.00 27.96 270 ASN B CA 1
ATOM 3176 C C . ASN B 1 183 ? 29.534 19.594 42.558 1.00 29.36 270 ASN B C 1
ATOM 3177 O O . ASN B 1 183 ? 29.766 20.275 43.529 1.00 33.57 270 ASN B O 1
ATOM 3182 N N . GLY B 1 184 ? 29.157 20.140 41.399 1.00 25.44 271 GLY B N 1
ATOM 3183 C CA . GLY B 1 184 ? 28.972 21.596 41.365 1.00 26.61 271 GLY B CA 1
ATOM 3184 C C . GLY B 1 184 ? 30.252 22.388 41.163 1.00 23.91 271 GLY B C 1
ATOM 3185 O O . GLY B 1 184 ? 30.219 23.608 41.187 1.00 24.71 271 GLY B O 1
ATOM 3186 N N . ASN B 1 185 ? 31.396 21.690 41.007 1.00 19.19 272 ASN B N 1
ATOM 3187 C CA . ASN B 1 185 ? 32.729 22.370 40.851 1.00 18.31 272 ASN B CA 1
ATOM 3188 C C . ASN B 1 185 ? 33.282 22.002 39.479 1.00 18.38 272 ASN B C 1
ATOM 3189 O O . ASN B 1 185 ? 32.849 21.046 38.844 1.00 22.15 272 ASN B O 1
ATOM 3194 N N . LEU B 1 186 ? 34.264 22.743 39.022 1.00 16.63 273 LEU B N 1
ATOM 3195 C CA . LEU B 1 186 ? 34.845 22.481 37.687 1.00 15.12 273 LEU B CA 1
ATOM 3196 C C . LEU B 1 186 ? 36.355 22.427 37.847 1.00 16.54 273 LEU B C 1
ATOM 3197 O O . LEU B 1 186 ? 36.965 23.410 38.288 1.00 17.57 273 LEU B O 1
ATOM 3202 N N . GLY B 1 187 ? 36.959 21.297 37.503 1.00 14.63 274 GLY B N 1
ATOM 3203 C CA . GLY B 1 187 ? 38.402 21.196 37.523 1.00 16.33 274 GLY B CA 1
ATOM 3204 C C . GLY B 1 187 ? 38.944 21.638 36.169 1.00 16.20 274 GLY B C 1
ATOM 3205 O O . GLY B 1 187 ? 38.524 21.129 35.120 1.00 20.81 274 GLY B O 1
ATOM 3206 N N . ILE B 1 188 ? 39.915 22.524 36.187 1.00 12.57 275 ILE B N 1
ATOM 3207 C CA . ILE B 1 188 ? 40.567 22.917 34.936 1.00 12.42 275 ILE B CA 1
ATOM 3208 C C . ILE B 1 188 ? 42.015 22.498 35.057 1.00 12.62 275 ILE B C 1
ATOM 3209 O O . ILE B 1 188 ? 42.733 22.941 36.011 1.00 13.33 275 ILE B O 1
ATOM 3214 N N A ASN B 1 189 ? 42.482 21.703 34.091 0.50 12.12 276 ASN B N 1
ATOM 3215 N N B ASN B 1 189 ? 42.523 21.694 34.120 0.50 11.92 276 ASN B N 1
ATOM 3216 C CA A ASN B 1 189 ? 43.882 21.325 34.095 0.50 13.19 276 ASN B CA 1
ATOM 3217 C CA B ASN B 1 189 ? 43.948 21.321 34.181 0.50 12.96 276 ASN B CA 1
ATOM 3218 C C A ASN B 1 189 ? 44.672 22.432 33.443 0.50 14.32 276 ASN B C 1
ATOM 3219 C C B ASN B 1 189 ? 44.695 22.407 33.461 0.50 13.88 276 ASN B C 1
ATOM 3220 O O A ASN B 1 189 ? 44.385 22.734 32.269 0.50 15.15 276 ASN B O 1
ATOM 3221 O O B ASN B 1 189 ? 44.344 22.745 32.331 0.50 14.76 276 ASN B O 1
ATOM 3230 N N . VAL B 1 190 ? 45.670 23.023 34.130 1.00 11.85 277 VAL B N 1
ATOM 3231 C CA . VAL B 1 190 ? 46.467 24.105 33.530 1.00 12.96 277 VAL B CA 1
ATOM 3232 C C . VAL B 1 190 ? 47.898 23.586 33.467 1.00 13.22 277 VAL B C 1
ATOM 3233 O O . VAL B 1 190 ? 48.496 23.190 34.503 1.00 13.29 277 VAL B O 1
ATOM 3237 N N . THR B 1 191 ? 48.430 23.566 32.228 1.00 10.81 278 THR B N 1
ATOM 3238 C CA . THR B 1 191 ? 49.805 23.085 32.042 1.00 12.30 278 THR B CA 1
ATOM 3239 C C . THR B 1 191 ? 50.583 24.240 31.386 1.00 13.52 278 THR B C 1
ATOM 3240 O O . THR B 1 191 ? 50.187 24.751 30.351 1.00 15.57 278 THR B O 1
ATOM 3244 N N A ILE B 1 192 ? 51.692 24.656 32.009 0.50 13.33 279 ILE B N 1
ATOM 3245 N N B ILE B 1 192 ? 51.685 24.651 32.035 0.50 13.26 279 ILE B N 1
ATOM 3246 C CA A ILE B 1 192 ? 52.519 25.710 31.409 0.50 13.34 279 ILE B CA 1
ATOM 3247 C CA B ILE B 1 192 ? 52.561 25.698 31.497 0.50 13.40 279 ILE B CA 1
ATOM 3248 C C A ILE B 1 192 ? 53.789 25.032 30.953 0.50 14.30 279 ILE B C 1
ATOM 3249 C C B ILE B 1 192 ? 53.783 24.988 30.938 0.50 14.49 279 ILE B C 1
ATOM 3250 O O A ILE B 1 192 ? 54.355 24.124 31.627 0.50 14.97 279 ILE B O 1
ATOM 3251 O O B ILE B 1 192 ? 54.352 24.042 31.561 0.50 14.98 279 ILE B O 1
ATOM 3260 N N . SER B 1 193 ? 54.231 25.467 29.787 1.00 13.77 280 SER B N 1
ATOM 3261 C CA . SER B 1 193 ? 55.429 24.871 29.167 1.00 16.79 280 SER B CA 1
ATOM 3262 C C . SER B 1 193 ? 56.244 25.994 28.555 1.00 18.39 280 SER B C 1
ATOM 3263 O O . SER B 1 193 ? 55.775 27.155 28.394 1.00 17.91 280 SER B O 1
ATOM 3266 N N . MET B 1 194 ? 57.496 25.661 28.248 1.00 19.09 281 MET B N 1
ATOM 3267 C CA . MET B 1 194 ? 58.361 26.682 27.642 1.00 20.62 281 MET B CA 1
ATOM 3268 C C . MET B 1 194 ? 58.460 26.361 26.176 1.00 34.52 281 MET B C 1
ATOM 3269 O O . MET B 1 194 ? 58.558 25.186 25.808 1.00 34.74 281 MET B O 1
ATOM 3274 N N . CYS B 1 195 ? 58.323 27.390 25.345 1.00 34.16 282 CYS B N 1
ATOM 3275 C CA . CYS B 1 195 ? 58.425 27.218 23.890 1.00 49.50 282 CYS B CA 1
ATOM 3276 C C . CYS B 1 195 ? 59.587 27.986 23.271 1.00 63.42 282 CYS B C 1
ATOM 3277 O O . CYS B 1 195 ? 60.569 28.180 23.989 1.00 71.03 282 CYS B O 1
#

CATH classification: 3.30.40.10 (+1 more: 2.60.210.10)

InterPro domains:
  IPR001841 Zinc finger, RING-type [PS50089] (41-76)
  IPR004162 E3 ubiquitin-protein ligase SINA-like, animal [PTHR45877] (12-281)
  IPR008974 TRAF-like [G3DSA:2.60.210.10] (149-282)
  IPR013010 Zinc finger, SIAH-type [PS51081] (93-153)
  IPR013083 Zinc finger, RING/FYVE/PHD-type [G3DSA:3.30.40.10] (25-91)
  IPR013083 Zinc finger, RING/FYVE/PHD-type [G3DSA:3.30.40.10] (92-148)
  IPR018121 Seven-in-absentia protein, TRAF-like domain [PF03145] (182-278)
  IPR049548 E3 ubiquitin-protein ligase Sina-like, RING finger [PF21362] (41-75)

Foldseek 3Di:
DDDDWAFAPLVVLPGPDTHDPVCRVVCNVVPQSDKFAAQPDDPPDGDIHGLVCNVVCCVPVVVVAEEAEDQKDKDKAAQLPDDDWDKHWYWYHDPNWIKIWMWTWDPPLIKIFIAIETSDDPVVQVFKKKKKWQDADVDIDIDMDGHHYRRRHCPVCVVVSVGDMGHVVVQVRRDDPNMTMIIMGMDGD/DDADWAFAPLVVLPGPDIGGPVCNVVCNVPDQSDKFAQQDDDPPDGDIGGLVCNVVCCVPPVVVAEEDEDQKDKDKAAQPVDDAWDKDWHWYHDPNWIKIWMWIFHDVPWTKIFIAIETSDDPVVQVFKKKKKWFDADVDIDIDMDGHHYSRVHCVVCVVVVVGDMGTPVVQVRRDDPSMHIIIMGMDTD

B-factor: mean 30.82, std 18.37, range [7.98, 125.75]

Radius of gyration: 27.25 Å; Cα contacts (8 Å, |Δi|>4): 910; chains: 2; bounding box: 75×98×56 Å

Sequence (379 aa):
ANSVLFPCKYASSGCEITLLPHTEKADHEELCEFRPYSCPCCPGASCKKWQGSLDAVMPHLMHQHKSITTLLQGEDIVFFLATDINLPGAVDDWVVMMMQSSCFGFHFMLLVLEKQEKHQQFFAIVQLIIGTRKQAENFAYRLEELNGHHRRRLTWEATPRSSIIHEGIATAIMNSDCLVFDTTSSIIAQLFAENGNLGINNVTIISSMMCANSVLFPCKYASSSGCEITLPHTEKADHEELCEFRRPYSCPCCPGASCKWQGSSLDAVMPHLMHQHKSITTLQQGEDIIVVFFLATDDINLPGAVDWVVMMMQSCFGFHFMLLVLEKQEDGHQQQFFAIVQLIGTTRKQAENFAYRRLELNGHRRRRLTWEATPRRSIHEGIATAIMMNSDCLVFDTSSIIAQLFAENGNLGINNVTIISMC

Organism: Homo sapiens (NCBI:txid9606)

Secondary structure (DSSP, 8-state):
-PPPPEE-TTGGGT---EE-HHHHHHHHHH-TT--EE--SSSSS---EE-HHHHHHHHHHH-TT-EEEESSEEEEEE--TTSSSSEEEEEEEEETTEEEEEEEEEEE--EEEEEEEEESS-HHHHTTEEEEEEEEETTEEEEEEEPPEETTT-SHHHHHTT-SEEEEHHHHHHH-BTTBEEEEEEEEE-/----EEE-TTGGGT---EEEHHHHHHHHHH-TT--EE--SSSS----EE-HHHHHHHHHHH-TT--EEESSEEEEEE--TT--SSEEEEEEEEETTEEEEEEEEEE-----EEEEEEEESS-HHHHTTEEEEEEEEETTEEEEEEEPPEETTT-SHHHHHTT-SEEEEHHHHHHH-BTTBEEEEEEEEE-

Solvent-accessible surface area: 19860 Å² total; per-residue (Å²): 165,147,87,126,91,76,83,6,129,24,45,120,49,36,5,137,68,73,26,50,124,124,82,43,76,93,23,15,137,114,9,138,81,49,50,14,71,17,16,23,26,71,87,94,41,172,66,117,19,37,45,118,35,0,28,62,14,0,67,119,120,32,159,109,14,76,56,53,161,28,92,96,15,83,8,98,0,64,75,0,72,109,129,38,86,36,77,30,26,17,0,0,29,15,71,84,51,56,0,0,1,2,0,41,6,56,116,114,168,41,27,2,10,2,2,0,3,0,19,2,48,135,157,66,2,76,75,10,28,4,85,3,23,0,60,29,144,106,65,88,8,8,0,43,4,22,3,36,2,16,129,50,19,16,70,74,0,11,155,76,9,13,0,0,24,4,24,51,46,4,0,76,53,10,21,130,144,28,33,0,26,0,49,0,25,1,48,139,105,154,155,69,109,101,72,77,2,134,28,46,116,49,39,6,161,84,77,13,38,115,131,88,38,74,104,40,24,110,135,9,124,79,50,40,13,72,16,17,24,26,63,109,114,45,178,68,100,15,28,49,113,32,0,41,59,10,0,85,127,108,31,144,105,19,82,50,72,157,26,86,97,16,81,9,100,0,68,91,0,75,96,114,24,78,20,53,31,29,20,0,0,26,12,74,83,54,58,0,0,2,2,0,30,6,62,117,153,88,38,45,36,0,10,2,3,0,4,0,17,1,46,125,167,66,2,93,74,3,31,4,87,3,29,0,61,28,156,110,32,89,7,8,1,47,12,35,3,58,0,13,97,64,20,17,73,76,1,11,148,71,7,13,2,0,15,7,14,43,54,4,0,93,55,12,25,132,141,30,28,0,24,1,42,0,28,3,51,106,118

Nearest PDB structures (foldseek):
  4ca1-assembly1_A  TM=1.005E+00  e=8.026E-42  Homo sapiens
  4i7d-assembly2_C  TM=8.453E-01  e=1.024E-37  Homo sapiens
  4i7b-assembly1_A  TM=8.595E-01  e=3.462E-37  Homo sapiens
  4x3g-assembly1_A  TM=8.613E-01  e=7.798E-37  Homo sapiens
  4i7d-assembly1_A  TM=8.401E-01  e=2.488E-36  Homo sapiens

GO terms:
  GO:0061630 ubiquitin protein ligase activity (F, IDA)
  GO:0006511 ubiquitin-dependent protein catabolic process (P, IDA)
  GO:0008270 zinc ion binding (F, IDA)
  GO:0030877 beta-catenin destruction complex (C, IDA)
  GO:0061630 ubiquitin protein ligase activity (F, EXP)
  GO:0061630 ubiquitin protein ligase activity (F, IMP)
  GO:0043161 proteasome-mediated ubiquitin-dependent protein catabolic process (P, IMP)
  GO:0060070 canonical Wnt signaling pathway (P, IMP)
  GO:0005515 protein binding (F, IPI)
  GO:0005737 cytoplasm (C, TAS)
  GO:0009653 anatomical structure morphogenesis (P, TAS)
  GO:0006915 apoptotic process (P, TAS)
  GO:0007399 nervous system development (P, TAS)
  GO:0007411 axon guidance (P, TAS)
  GO:0004842 ubiquitin-protein transferase activity (F, TAS)
  GO:0005829 cytosol (C, TAS)
  GO:1990000 amyloid fibril formation (P, TAS)
  GO:0042802 identical protein binding (F, IPI)
  GO:0005654 nucleoplasm (C, IDA)
  GO:0043065 positive regulation of apoptotic process (P, IDA)